Protein AF-0000000082851149 (afdb_homodimer)

Sequence (634 aa):
MSEQKGKKIVVFGSIVQDLISYTERFPRPGESVRGDSFQLGAGGKGANQAVAAARLGVDVSIIAMVGDDIFGESNIKSLRDQGVDVSSIGVSTKTHTATATITVTREAENSIVVTLGANMELVSDVADSHETTIADASIIVCQGEIPEIANRRAFEIAKKHGVTTFLNPAPGDPKMDKSILELTDILCTNENEAEFLTGISPDTPENGEKAILRMLEMGPKHAIITLGPKGCLLASKGHQPKLIPGKHVEAVDTTGAGDCFCGSLAALLLKGVAIDESTRIAANLASLSVTRKGTQSSYWRLDEIRRHHPNLLPSTFMSEQKGKKIVVFGSIVQDLISYTERFPRPGESVRGDSFQLGAGGKGANQAVAAARLGVDVSIIAMVGDDIFGESNIKSLRDQGVDVSSIGVSTKTHTATATITVTREAENSIVVTLGANMELVSDVADSHETTIADASIIVCQGEIPEIANRRAFEIAKKHGVTTFLNPAPGDPKMDKSILELTDILCTNENEAEFLTGISPDTPENGEKAILRMLEMGPKHAIITLGPKGCLLASKGHQPKLIPGKHVEAVDTTGAGDCFCGSLAALLLKGVAIDESTRIAANLASLSVTRKGTQSSYWRLDEIRRHHPNLLPSTF

Solvent-accessible surface area (backbone atoms only — not comparable to full-atom values): 30802 Å² total; per-residue (Å²): 127,81,70,78,63,43,78,28,39,33,24,51,31,17,46,22,42,31,40,36,37,32,21,72,59,82,54,49,86,72,30,74,37,72,29,75,40,67,46,82,42,67,33,29,65,26,42,30,17,42,44,30,17,15,28,62,72,42,50,28,34,37,42,33,26,21,6,75,45,72,63,23,54,51,49,51,52,51,41,42,74,48,53,31,42,55,86,51,48,44,70,32,89,83,45,43,38,12,33,33,44,32,43,31,26,70,87,70,47,37,30,27,40,36,19,50,47,14,14,62,67,39,34,43,67,53,36,60,76,36,43,69,65,47,45,46,19,44,33,39,39,36,48,41,60,34,42,65,66,16,51,41,44,39,35,51,51,18,56,74,52,72,20,44,29,34,37,33,61,45,66,64,52,75,82,59,77,65,72,47,34,61,56,23,38,33,38,44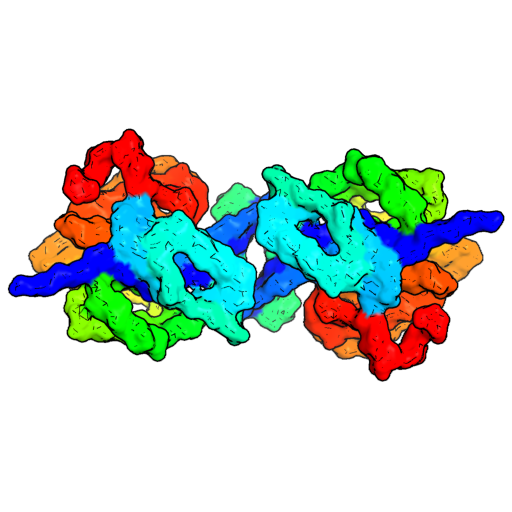,30,43,51,67,32,41,18,50,75,63,74,31,63,50,83,43,75,68,35,34,53,52,29,46,52,50,49,35,73,53,40,18,46,28,27,34,35,41,52,68,70,60,17,31,38,40,34,38,76,96,53,74,69,41,81,40,76,38,59,88,65,72,73,67,22,67,54,51,26,68,30,30,22,52,13,31,28,53,39,34,44,68,73,66,41,52,69,70,60,19,48,51,42,14,46,45,52,16,43,53,18,12,52,27,68,49,40,55,77,18,49,71,37,48,70,55,40,52,71,77,40,60,81,65,56,62,89,88,102,127,81,71,77,63,42,80,29,37,33,24,49,32,18,45,22,42,32,41,37,38,33,21,72,60,82,54,50,86,71,29,76,36,72,30,76,39,69,46,81,42,68,33,28,64,28,42,30,18,41,43,30,17,14,28,62,73,43,51,27,34,38,41,34,25,20,7,74,45,72,63,23,53,51,50,51,51,51,41,41,75,46,51,30,43,56,87,52,48,43,69,31,89,84,43,43,39,12,34,34,45,32,43,32,25,72,87,70,44,38,29,27,39,35,19,49,47,14,12,63,68,40,33,42,66,54,36,61,75,37,43,69,65,48,45,46,19,44,34,39,39,35,48,40,60,34,41,66,65,15,51,40,44,38,35,52,51,19,56,75,52,72,20,44,28,34,38,34,62,45,67,67,52,77,80,59,77,64,72,47,34,62,56,24,38,33,37,44,31,42,51,67,32,41,17,50,74,63,75,32,61,49,82,43,75,68,34,34,52,51,30,45,52,51,50,34,73,53,41,20,46,31,28,32,36,42,50,69,72,62,18,31,39,40,33,38,75,95,51,75,69,41,80,40,75,38,59,90,66,74,72,66,23,68,54,50,27,68,29,30,22,52,12,30,28,52,40,33,43,69,72,65,41,53,69,71,60,20,50,49,42,14,49,46,51,17,43,54,18,13,52,27,67,48,40,57,78,18,50,69,36,46,70,56,40,52,71,77,40,60,82,64,56,61,89,87,102

Foldseek 3Di:
DPPPLALEEEEEFAKEKEKEWEAADDDDVVDDDDTDDIDIATDTLSLLLQLLLVLQPTAYEYAAEAEPDPSVVVNLVVSVVSRYHDVNYYYDPPWHHWYWYWYAHPVRDIDIDTDLIGLAVLALVSLVVCLVVLLSAQEYEYEQSYDLRNLLSNLVSNVVNVHAYHYEHPPADLPRDLLSLQSHAEYEYEQVNLCSNQVFRPPDVVSVQVSQVSSVVSHYQKYKYQHPQQAIWIDGPPDGIDGAGADDDDFDALAQLSSSLRSQLVNCVSLPHDNVLSSNLSRHQSRQLRNDDGHSVSGHGNVRCCVPPVPSDDPSD/DPPPLALEEEEEFAKAKEKEWEAADDDDVVDDDDTDDIDIATDTLSLLLQLLLVLQPTAYEYAAEAEPDPSVVVNLVVSVVSRYHDVNYYYDPPWHHWYWYWYAHPVRDIDIDTDLIGLAVLALVSLVVCLVVLLSHQEYEYEQSYDLRNLLSNLVSNVVNVHAYHYEHPPADLPRDLLSLQSHAEYEYEQVNLCSNQVFRPPDVVSVQVSQVSSVVSHYQKYKYQHPQQAIWIDGPPDGIDGAGADDDDFDALAQLSSSLRSQLVNCVSLPHDNVLSRNLSRHQSRQLRNDDGHSVSGHGNVRCCVPPVPSDDPSD

pLDDT: mean 96.0, std 8.39, range [25.86, 98.94]

InterPro domains:
  IPR002139 Ribokinase/fructokinase [PR00990] (11-32)
  IPR002139 Ribokinase/fructokinase [PR00990] (38-57)
  IPR002139 Ribokinase/fructokinase [PR00990] (110-123)
  IPR002139 Ribokinase/fructokinase [PR00990] (179-194)
  IPR002139 Ribokinase/fructokinase [PR00990] (223-234)
  IPR011611 Carbohydrate kinase PfkB [PF00294] (7-299)
  IPR011877 Ribokinase [MF_01987] (7-307)
  IPR011877 Ribokinase [cd01174] (8-299)
  IPR029056 Ribokinase-like [G3DSA:3.40.1190.20] (1-311)
  IPR029056 Ribokinase-like [SSF53613] (7-307)

Radius of gyration: 29.17 Å; Cα contacts (8 Å, |Δi|>4): 1611; chains: 2; bounding box: 45×96×68 Å

Structure (mmCIF, N/CA/C/O backbone):
data_AF-0000000082851149-model_v1
#
loop_
_entity.id
_entity.type
_entity.pdbx_description
1 polymer Ribokinase
#
loop_
_atom_site.group_PDB
_atom_site.id
_atom_site.type_symbol
_atom_site.label_atom_id
_atom_site.label_alt_id
_atom_site.label_comp_id
_atom_site.label_asym_id
_atom_site.label_entity_id
_atom_site.label_seq_id
_atom_site.pdbx_PDB_ins_code
_atom_site.Cartn_x
_atom_site.Cartn_y
_atom_site.Cartn_z
_atom_site.occupancy
_atom_site.B_iso_or_equiv
_atom_site.auth_seq_id
_atom_site.auth_comp_id
_atom_site.auth_asym_id
_atom_site.auth_atom_id
_atom_site.pdbx_PDB_model_num
ATOM 1 N N . MET A 1 1 ? -19.5 37.156 31.516 1 25.86 1 MET A N 1
ATOM 2 C CA . MET A 1 1 ? -18.703 36 31.828 1 25.86 1 MET A CA 1
ATOM 3 C C . MET A 1 1 ? -18.375 35.188 30.578 1 25.86 1 MET A C 1
ATOM 5 O O . MET A 1 1 ? -19.266 34.594 29.969 1 25.86 1 MET A O 1
ATOM 9 N N . SER A 1 2 ? -17.656 35.625 29.516 1 32.06 2 SER A N 1
ATOM 10 C CA . SER A 1 2 ? -17.5 35.094 28.172 1 32.06 2 SER A CA 1
ATOM 11 C C . SER A 1 2 ? -17.359 33.562 28.172 1 32.06 2 SER A C 1
ATOM 13 O O . SER A 1 2 ? -16.594 33 28.953 1 32.06 2 SER A O 1
ATOM 15 N N . GLU A 1 3 ? -18.422 32.844 27.984 1 37.62 3 GLU A N 1
ATOM 16 C CA . GLU A 1 3 ? -18.594 31.391 28.125 1 37.62 3 GLU A CA 1
ATOM 17 C C . GLU A 1 3 ? -17.328 30.641 27.719 1 37.62 3 GLU A C 1
ATOM 19 O O . GLU A 1 3 ? -16.719 30.953 26.688 1 37.62 3 GLU A O 1
ATOM 24 N N . GLN A 1 4 ? -16.578 30.203 28.656 1 40.56 4 GLN A N 1
ATOM 25 C CA . GLN A 1 4 ? -15.297 29.516 28.531 1 40.56 4 GLN A CA 1
ATOM 26 C C . GLN A 1 4 ? -15.25 28.672 27.25 1 40.56 4 GLN A C 1
ATOM 28 O O . GLN A 1 4 ? -16.016 27.719 27.094 1 40.56 4 GLN A O 1
ATOM 33 N N . LYS A 1 5 ? -15.383 29.359 26.031 1 48.06 5 LYS A N 1
ATOM 34 C CA . LYS A 1 5 ? -15.125 28.641 24.781 1 48.06 5 LYS A CA 1
ATOM 35 C C . LYS A 1 5 ? -14.305 27.375 25.031 1 48.06 5 LYS A C 1
ATOM 37 O O . LYS A 1 5 ? -13.391 27.375 25.859 1 48.06 5 LYS A O 1
ATOM 42 N N . GLY A 1 6 ? -14.922 26.328 24.844 1 55.81 6 GLY A N 1
ATOM 43 C CA . GLY A 1 6 ? -14.422 24.984 25.109 1 55.81 6 GLY A CA 1
ATOM 44 C C . GLY A 1 6 ? -13 24.781 24.625 1 55.81 6 GLY A C 1
ATOM 45 O O . GLY A 1 6 ? -12.531 25.469 23.719 1 55.81 6 GLY A O 1
ATOM 46 N N . LYS A 1 7 ? -12.016 24.547 25.516 1 81.88 7 LYS A N 1
ATOM 47 C CA . LYS A 1 7 ? -10.578 24.297 25.438 1 81.88 7 LYS A CA 1
ATOM 48 C C . LYS A 1 7 ? -10.266 23.094 24.562 1 81.88 7 LYS A C 1
ATOM 50 O O . LYS A 1 7 ? -9.711 22.109 25.031 1 81.88 7 LYS A O 1
ATOM 55 N N . LYS A 1 8 ? -10.93 23.266 23.172 1 96.25 8 LYS A N 1
ATOM 56 C CA . LYS A 1 8 ? -10.703 22.141 22.266 1 96.25 8 LYS A CA 1
ATOM 57 C C . LYS A 1 8 ? -10.125 22.609 20.938 1 96.25 8 LYS A C 1
ATOM 59 O O . LYS A 1 8 ? -10.359 23.734 20.516 1 96.25 8 LYS A O 1
ATOM 64 N N . ILE A 1 9 ? -9.328 21.781 20.281 1 98.75 9 ILE A N 1
ATOM 65 C CA . ILE A 1 9 ? -8.844 21.969 18.922 1 98.75 9 ILE A CA 1
ATOM 66 C C . ILE A 1 9 ? -9.672 21.109 17.953 1 98.75 9 ILE A C 1
ATOM 68 O O . ILE A 1 9 ? -9.992 19.953 18.25 1 98.75 9 ILE A O 1
ATOM 72 N N . VAL A 1 10 ? -10.109 21.703 16.875 1 98.88 10 VAL A N 1
ATOM 73 C CA . VAL A 1 10 ? -10.688 20.938 15.781 1 98.88 10 VAL A CA 1
ATOM 74 C C . VAL A 1 10 ? -9.742 20.953 14.586 1 98.88 10 VAL A C 1
ATOM 76 O O . VAL A 1 10 ? -9.305 22.031 14.141 1 98.88 10 VAL A O 1
ATOM 79 N N . VAL A 1 11 ? -9.367 19.812 14.156 1 98.94 11 VAL A N 1
ATOM 80 C CA . VAL A 1 11 ? -8.625 19.703 12.906 1 98.94 11 VAL A CA 1
ATOM 81 C C . VAL A 1 11 ? -9.586 19.344 11.773 1 98.94 11 VAL A C 1
ATOM 83 O O . VAL A 1 11 ? -10.352 18.391 11.867 1 98.94 11 VAL A O 1
ATOM 86 N N . PHE A 1 12 ? -9.719 20.188 10.797 1 98.88 12 PHE A N 1
ATOM 87 C CA . PHE A 1 12 ? -10.438 19.938 9.555 1 98.88 12 PHE A CA 1
ATOM 88 C C . PHE A 1 12 ? -9.477 19.531 8.445 1 98.88 12 PHE A C 1
ATOM 90 O O . PHE A 1 12 ? -8.797 20.375 7.855 1 98.88 12 PHE A O 1
ATOM 97 N N . GLY A 1 13 ? -9.406 18.141 8.312 1 98.56 13 GLY A N 1
ATOM 98 C CA . GLY A 1 13 ? -8.25 17.859 7.473 1 98.56 13 GLY A CA 1
ATOM 99 C C . GLY A 1 13 ? -8.164 16.406 7.047 1 98.56 13 GLY A C 1
ATOM 100 O O . GLY A 1 13 ? -9.172 15.711 6.98 1 98.56 13 GLY A O 1
ATOM 101 N N . SER A 1 14 ? -6.965 16 6.625 1 98.88 14 SER A N 1
ATOM 102 C CA . SER A 1 14 ? -6.734 14.797 5.836 1 98.88 14 SER A CA 1
ATOM 103 C C . SER A 1 14 ? -6.324 13.625 6.723 1 98.88 14 SER A C 1
ATOM 105 O O . SER A 1 14 ? -5.703 13.828 7.77 1 98.88 14 SER A O 1
ATOM 107 N N . ILE A 1 15 ? -6.723 12.469 6.359 1 98.88 15 ILE A N 1
ATOM 108 C CA . ILE A 1 15 ? -6.227 11.172 6.801 1 98.88 15 ILE A CA 1
ATOM 109 C C . ILE A 1 15 ? -5.629 10.414 5.613 1 98.88 15 ILE A C 1
ATOM 111 O O . ILE A 1 15 ? -6.25 10.328 4.551 1 98.88 15 ILE A O 1
ATOM 115 N N . VAL A 1 16 ? -4.383 9.977 5.719 1 98.88 16 VAL A N 1
ATOM 116 C CA . VAL A 1 16 ? -3.715 9.258 4.641 1 98.88 16 VAL A CA 1
ATOM 117 C C . VAL A 1 16 ? -3.043 8 5.199 1 98.88 16 VAL A C 1
ATOM 119 O O . VAL A 1 16 ? -2.402 8.047 6.25 1 98.88 16 VAL A O 1
ATOM 122 N N . GLN A 1 17 ? -3.217 6.836 4.609 1 98.81 17 GLN A N 1
ATOM 123 C CA . GLN A 1 17 ? -2.465 5.629 4.93 1 98.81 17 GLN A CA 1
ATOM 124 C C . GLN A 1 17 ? -1.151 5.574 4.152 1 98.81 17 GLN A C 1
ATOM 126 O O . GLN A 1 17 ? -1.155 5.52 2.922 1 98.81 17 GLN A O 1
ATOM 131 N N . ASP A 1 18 ? -0.088 5.527 4.883 1 98.44 18 ASP A N 1
ATOM 132 C CA . ASP A 1 18 ? 1.222 5.414 4.25 1 98.44 18 ASP A CA 1
ATOM 133 C C . ASP A 1 18 ? 1.579 3.953 3.984 1 98.44 18 ASP A C 1
ATOM 135 O O . ASP A 1 18 ? 1.493 3.115 4.887 1 98.44 18 ASP A O 1
ATOM 139 N N . LEU A 1 19 ? 1.949 3.656 2.773 1 98.69 19 LEU A N 1
ATOM 140 C CA . LEU A 1 19 ? 2.402 2.348 2.318 1 98.69 19 LEU A CA 1
ATOM 141 C C . LEU A 1 19 ? 3.861 2.398 1.878 1 98.69 19 LEU A C 1
ATOM 143 O O . LEU A 1 19 ? 4.16 2.836 0.764 1 98.69 19 LEU A O 1
ATOM 147 N N . ILE A 1 20 ? 4.77 1.864 2.709 1 98.25 20 ILE A N 1
ATOM 148 C CA . ILE A 1 20 ? 6.184 2.131 2.486 1 98.25 20 ILE A CA 1
ATOM 149 C C . ILE A 1 20 ? 6.902 0.835 2.111 1 98.25 20 ILE A C 1
ATOM 151 O O . ILE A 1 20 ? 6.949 -0.108 2.904 1 98.25 20 ILE A O 1
ATOM 155 N N . SER A 1 21 ? 7.453 0.784 0.956 1 98.62 21 SER A N 1
ATOM 156 C CA . SER A 1 21 ? 8.305 -0.319 0.523 1 98.62 21 SER A CA 1
ATOM 157 C C . SER A 1 21 ? 9.766 0.108 0.449 1 98.62 21 SER A C 1
ATOM 159 O O . SER A 1 21 ? 10.102 1.078 -0.233 1 98.62 21 SER A O 1
ATOM 161 N N . TYR A 1 22 ? 10.594 -0.588 1.135 1 98.12 22 TYR A N 1
ATOM 162 C CA . TYR A 1 22 ? 12.031 -0.363 1.083 1 98.12 22 TYR A CA 1
ATOM 163 C C . TYR A 1 22 ? 12.695 -1.296 0.076 1 98.12 22 TYR A C 1
ATOM 165 O O . TYR A 1 22 ? 12.383 -2.486 0.023 1 98.12 22 TYR A O 1
ATOM 173 N N . THR A 1 23 ? 13.531 -0.763 -0.749 1 98.31 23 THR A N 1
ATOM 174 C CA . THR A 1 23 ? 14.18 -1.531 -1.804 1 98.31 23 THR A CA 1
ATOM 175 C C . THR A 1 23 ? 15.586 -1.001 -2.068 1 98.31 23 THR A C 1
ATOM 177 O O . THR A 1 23 ? 15.938 0.091 -1.619 1 98.31 23 THR A O 1
ATOM 180 N N . GLU A 1 24 ? 16.406 -1.797 -2.705 1 97.62 24 GLU A N 1
ATOM 181 C CA . GLU A 1 24 ? 17.766 -1.387 -3.016 1 97.62 24 GLU A CA 1
ATOM 182 C C . GLU A 1 24 ? 17.781 -0.192 -3.965 1 97.62 24 GLU A C 1
ATOM 184 O O . GLU A 1 24 ? 18.531 0.763 -3.758 1 97.62 24 GLU A O 1
ATOM 189 N N . ARG A 1 25 ? 16.984 -0.229 -4.988 1 97.12 25 ARG A N 1
ATOM 190 C CA . ARG A 1 25 ? 16.875 0.817 -6 1 97.12 25 ARG A CA 1
ATOM 191 C C . ARG A 1 25 ? 15.438 0.924 -6.523 1 97.12 25 ARG A C 1
ATOM 193 O O . ARG A 1 25 ? 14.641 -0.003 -6.367 1 97.12 25 ARG A O 1
ATOM 200 N N . PHE A 1 26 ? 15.125 2.08 -7.145 1 97.19 26 PHE A N 1
ATOM 201 C CA . PHE A 1 26 ? 13.812 2.24 -7.758 1 97.19 26 PHE A CA 1
ATOM 202 C C . PHE A 1 26 ? 13.641 1.28 -8.93 1 97.19 26 PHE A C 1
ATOM 204 O O . PHE A 1 26 ? 14.578 1.066 -9.703 1 97.19 26 PHE A O 1
ATOM 211 N N . PRO A 1 27 ? 12.477 0.628 -9.078 1 97.38 27 PRO A N 1
ATOM 212 C CA . PRO A 1 27 ? 12.219 -0.112 -10.312 1 97.38 27 PRO A CA 1
ATOM 213 C C . PRO A 1 27 ? 12.086 0.799 -11.531 1 97.38 27 PRO A C 1
ATOM 215 O O . PRO A 1 27 ? 11.57 1.912 -11.422 1 97.38 27 PRO A O 1
ATOM 218 N N . ARG A 1 28 ? 12.539 0.237 -12.719 1 95.5 28 ARG A N 1
ATOM 219 C CA . ARG A 1 28 ? 12.289 0.912 -13.984 1 95.5 28 ARG A CA 1
ATOM 220 C C . ARG A 1 28 ? 10.875 0.648 -14.484 1 95.5 28 ARG A C 1
ATOM 222 O O . ARG A 1 28 ? 10.227 -0.309 -14.055 1 95.5 28 ARG A O 1
ATOM 229 N N . PRO A 1 29 ? 10.352 1.621 -15.359 1 94.06 29 PRO A N 1
ATOM 230 C CA . PRO A 1 29 ? 9.062 1.288 -15.984 1 94.06 29 PRO A CA 1
ATOM 231 C C . PRO A 1 29 ? 9.031 -0.132 -16.547 1 94.06 29 PRO A C 1
ATOM 233 O O . PRO A 1 29 ? 9.969 -0.546 -17.234 1 94.06 29 PRO A O 1
ATOM 236 N N . GLY A 1 30 ? 8.031 -0.889 -16.234 1 91.75 30 GLY A N 1
ATOM 237 C CA . GLY A 1 30 ? 7.875 -2.248 -16.734 1 91.75 30 GLY A CA 1
ATOM 238 C C . GLY A 1 30 ? 8.609 -3.277 -15.891 1 91.75 30 GLY A C 1
ATOM 239 O O . GLY A 1 30 ? 8.516 -4.477 -16.156 1 91.75 30 GLY A O 1
ATOM 240 N N . GLU A 1 31 ? 9.297 -2.832 -14.82 1 95.06 31 GLU A N 1
ATOM 241 C CA . GLU A 1 31 ? 10.141 -3.73 -14.039 1 95.06 31 GLU A CA 1
ATOM 242 C C . GLU A 1 31 ? 9.516 -4.043 -12.688 1 95.06 31 GLU A C 1
ATOM 244 O O . GLU A 1 31 ? 8.828 -3.201 -12.109 1 95.06 31 GLU A O 1
ATOM 249 N N . SER A 1 32 ? 9.68 -5.258 -12.258 1 94.75 32 SER A N 1
ATOM 250 C CA . SER A 1 32 ? 9.43 -5.668 -10.875 1 94.75 32 SER A CA 1
ATOM 251 C C . SER A 1 32 ? 10.742 -5.945 -10.141 1 94.75 32 SER A C 1
ATOM 253 O O . SER A 1 32 ? 11.57 -6.723 -10.617 1 94.75 32 SER A O 1
ATOM 255 N N . VAL A 1 33 ? 10.906 -5.281 -9.055 1 96.88 33 VAL A N 1
ATOM 256 C CA . VAL A 1 33 ? 12.117 -5.527 -8.273 1 96.88 33 VAL A CA 1
ATOM 257 C C . VAL A 1 33 ? 11.742 -6.109 -6.914 1 96.88 33 VAL A C 1
ATOM 259 O O . VAL A 1 33 ? 10.617 -5.938 -6.445 1 96.88 33 VAL A O 1
ATOM 262 N N . ARG A 1 34 ? 12.734 -6.805 -6.332 1 96.81 34 ARG A N 1
ATOM 263 C CA . ARG A 1 34 ? 12.562 -7.305 -4.973 1 96.81 34 ARG A CA 1
ATOM 264 C C . ARG A 1 34 ? 12.797 -6.195 -3.951 1 96.81 34 ARG A C 1
ATOM 266 O O . ARG A 1 34 ? 13.758 -5.43 -4.066 1 96.81 34 ARG A O 1
ATOM 273 N N . GLY A 1 35 ? 11.883 -6.09 -3.076 1 98.12 35 GLY A N 1
ATOM 274 C CA . GLY A 1 35 ? 12.062 -5.176 -1.955 1 98.12 35 GLY A CA 1
ATOM 275 C C . GLY A 1 35 ? 12.656 -5.848 -0.731 1 98.12 35 GLY A C 1
ATOM 276 O O . GLY A 1 35 ? 12.734 -7.074 -0.664 1 98.12 35 GLY A O 1
ATOM 277 N N . ASP A 1 36 ? 13.039 -5.043 0.245 1 97.5 36 ASP A N 1
ATOM 278 C CA . ASP A 1 36 ? 13.656 -5.508 1.485 1 97.5 36 ASP A CA 1
ATOM 279 C C . ASP A 1 36 ? 12.609 -5.668 2.59 1 97.5 36 ASP A C 1
ATOM 281 O O . ASP A 1 36 ? 12.617 -6.664 3.316 1 97.5 36 ASP A O 1
ATOM 285 N N . SER A 1 37 ? 11.828 -4.699 2.707 1 97.62 37 SER A N 1
ATOM 286 C CA . SER A 1 37 ? 10.805 -4.719 3.752 1 97.62 37 SER A CA 1
ATOM 287 C C . SER A 1 37 ? 9.648 -3.787 3.408 1 97.62 37 SER A C 1
ATOM 289 O O . SER A 1 37 ? 9.734 -3.012 2.453 1 97.62 37 SER A O 1
ATOM 291 N N . PHE A 1 38 ? 8.594 -3.941 4.152 1 98.44 38 PHE A N 1
ATOM 292 C CA . PHE A 1 38 ? 7.375 -3.162 3.994 1 98.44 38 PHE A CA 1
ATOM 293 C C . PHE A 1 38 ? 6.848 -2.699 5.348 1 98.44 38 PHE A C 1
ATOM 295 O O . PHE A 1 38 ? 6.934 -3.432 6.336 1 98.44 38 PHE A O 1
ATOM 302 N N . GLN A 1 39 ? 6.324 -1.459 5.32 1 97.25 39 GLN A N 1
ATOM 303 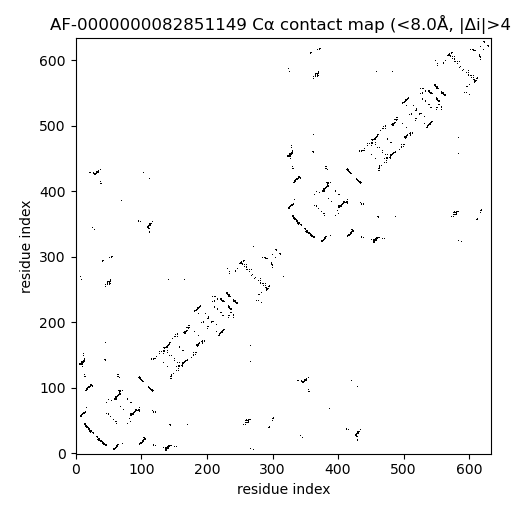C CA . GLN A 1 39 ? 5.762 -0.919 6.555 1 97.25 39 GLN A CA 1
ATOM 304 C C . GLN A 1 39 ? 4.5 -0.104 6.27 1 97.25 39 GLN A C 1
ATOM 306 O O . GLN A 1 39 ? 4.445 0.643 5.293 1 97.25 39 GLN A O 1
ATOM 311 N N . LEU A 1 40 ? 3.504 -0.329 7.125 1 97.5 40 LEU A N 1
ATOM 312 C CA . LEU A 1 40 ? 2.344 0.556 7.168 1 97.5 40 LEU A CA 1
ATOM 313 C C . LEU A 1 40 ? 2.594 1.735 8.102 1 97.5 40 LEU A C 1
ATOM 315 O O . LEU A 1 40 ? 3.223 1.58 9.148 1 97.5 40 LEU A O 1
ATOM 319 N N . GLY A 1 41 ? 2.18 2.908 7.73 1 96.19 41 GLY A N 1
ATOM 320 C CA . GLY A 1 41 ? 2.24 4.082 8.586 1 96.19 41 GLY A CA 1
ATOM 321 C C . GLY A 1 41 ? 0.978 4.922 8.539 1 96.19 41 GLY A C 1
ATOM 322 O O . GLY A 1 41 ? 0.261 4.918 7.539 1 96.19 41 GLY A O 1
ATOM 323 N N . ALA A 1 42 ? 0.688 5.562 9.641 1 96.81 42 ALA A N 1
ATOM 324 C CA . ALA A 1 42 ? -0.403 6.531 9.688 1 96.81 42 ALA A CA 1
ATOM 325 C C . ALA A 1 42 ? 0.072 7.914 9.242 1 96.81 42 ALA A C 1
ATOM 327 O O . ALA A 1 42 ? 1.107 8.398 9.703 1 96.81 42 ALA A O 1
ATOM 328 N N . GLY A 1 43 ? -0.652 8.5 8.281 1 97.56 43 GLY A N 1
ATOM 329 C CA . GLY A 1 43 ? -0.277 9.812 7.766 1 97.56 43 GLY A CA 1
ATOM 330 C C . GLY A 1 43 ? -1.467 10.719 7.516 1 97.56 43 GLY A C 1
ATOM 331 O O . GLY A 1 43 ? -2.525 10.547 8.125 1 97.56 43 GLY A O 1
ATOM 332 N N . GLY A 1 44 ? -1.206 11.68 6.645 1 98.5 44 GLY A N 1
ATOM 333 C CA . GLY A 1 44 ? -2.15 12.773 6.457 1 98.5 44 GLY A CA 1
ATOM 334 C C . GLY A 1 44 ? -1.853 13.977 7.332 1 98.5 44 GLY A C 1
ATOM 335 O O . GLY A 1 44 ? -1.787 13.859 8.555 1 98.5 44 GLY A O 1
ATOM 336 N N . LYS A 1 45 ? -1.735 15.039 6.672 1 98.62 45 LYS A N 1
ATOM 337 C CA . LYS A 1 45 ? -1.319 16.219 7.414 1 98.62 45 LYS A CA 1
ATOM 338 C C . LYS A 1 45 ? -2.303 16.547 8.539 1 98.62 45 LYS A C 1
ATOM 340 O O . LYS A 1 45 ? -1.893 16.844 9.664 1 98.62 45 LYS A O 1
ATOM 345 N N . GLY A 1 46 ? -3.59 16.469 8.266 1 98.88 46 GLY A N 1
ATOM 346 C CA . GLY A 1 46 ? -4.582 16.688 9.305 1 98.88 46 GLY A CA 1
ATOM 347 C C . GLY A 1 46 ? -4.465 15.711 10.461 1 98.88 46 GLY A C 1
ATOM 348 O O . GLY A 1 46 ? -4.41 16.125 11.625 1 98.88 46 GLY A O 1
ATOM 349 N N . ALA A 1 47 ? -4.41 14.477 10.148 1 98.94 47 ALA A N 1
ATOM 350 C CA . ALA A 1 47 ? -4.289 13.438 11.172 1 98.94 47 ALA A CA 1
ATOM 351 C C . ALA A 1 47 ? -3 13.594 11.969 1 98.94 47 ALA A C 1
ATOM 353 O O . ALA A 1 47 ? -2.996 13.445 13.195 1 98.94 47 ALA A O 1
ATOM 354 N N . ASN A 1 48 ? -1.889 13.844 11.281 1 98.81 48 ASN A N 1
ATOM 355 C CA . ASN A 1 48 ? -0.609 14.062 11.945 1 98.81 48 ASN A CA 1
ATOM 356 C C . ASN A 1 48 ? -0.692 15.203 12.961 1 98.81 48 ASN A C 1
ATOM 358 O O . ASN A 1 48 ? -0.226 15.062 14.094 1 98.81 48 ASN A O 1
ATOM 362 N N . GLN A 1 49 ? -1.238 16.266 12.531 1 98.94 49 GLN A N 1
ATOM 363 C CA . GLN A 1 49 ? -1.339 17.438 13.391 1 98.94 49 GLN A CA 1
ATOM 364 C C . GLN A 1 49 ? -2.27 17.172 14.57 1 98.94 49 GLN A C 1
ATOM 366 O O . GLN A 1 49 ? -2 17.625 15.695 1 98.94 49 GLN A O 1
ATOM 371 N N . ALA A 1 50 ? -3.35 16.453 14.32 1 98.94 50 ALA A N 1
ATOM 372 C CA . ALA A 1 50 ? -4.262 16.062 15.391 1 98.94 50 ALA A CA 1
ATOM 373 C C . ALA A 1 50 ? -3.549 15.219 16.453 1 98.94 50 ALA A C 1
ATOM 375 O O . ALA A 1 50 ? -3.676 15.477 17.641 1 98.94 50 ALA A O 1
ATOM 376 N N . VAL A 1 51 ? -2.771 14.266 16 1 98.88 51 VAL A N 1
ATOM 377 C CA . VAL A 1 51 ? -2.074 13.367 16.922 1 98.88 51 VAL A CA 1
ATOM 378 C C . VAL A 1 51 ? -1.021 14.156 17.703 1 98.88 51 VAL A C 1
ATOM 380 O O . VAL A 1 51 ? -0.866 13.961 18.922 1 98.88 51 VAL A O 1
ATOM 383 N N . ALA A 1 52 ? -0.268 15.016 16.984 1 98.88 52 ALA A N 1
ATOM 384 C CA . ALA A 1 52 ? 0.74 15.836 17.656 1 98.88 52 ALA A CA 1
ATOM 385 C C . ALA A 1 52 ? 0.122 16.641 18.797 1 98.88 52 ALA A C 1
ATOM 387 O O . ALA A 1 52 ? 0.677 16.703 19.891 1 98.88 52 ALA A O 1
ATOM 388 N N . ALA A 1 53 ? -1.018 17.234 18.562 1 98.69 53 ALA A N 1
ATOM 389 C CA . ALA A 1 53 ? -1.713 18.016 19.578 1 98.69 53 ALA A CA 1
ATOM 390 C C . ALA A 1 53 ? -2.219 17.125 20.719 1 98.69 53 ALA A C 1
ATOM 392 O O . ALA A 1 53 ? -2.014 17.422 21.891 1 98.69 53 ALA A O 1
ATOM 393 N N . ALA A 1 54 ? -2.871 16 20.344 1 98.62 54 ALA A N 1
ATOM 394 C CA . ALA A 1 54 ? -3.461 15.094 21.328 1 98.62 54 ALA A CA 1
ATOM 395 C C . ALA A 1 54 ? -2.4 14.555 22.281 1 98.62 54 ALA A C 1
ATOM 397 O O . ALA A 1 54 ? -2.654 14.391 23.469 1 98.62 54 ALA A O 1
ATOM 398 N N . ARG A 1 55 ? -1.284 14.312 21.781 1 98.19 55 ARG A N 1
ATOM 399 C CA . ARG A 1 55 ? -0.22 13.727 22.594 1 98.19 55 ARG A CA 1
ATOM 400 C C . ARG A 1 55 ? 0.265 14.711 23.656 1 98.19 55 ARG A C 1
ATOM 402 O O . ARG A 1 55 ? 0.941 14.32 24.609 1 98.19 55 ARG A O 1
ATOM 409 N N . LEU A 1 56 ? -0.049 15.945 23.453 1 97.5 56 LEU A N 1
ATOM 410 C CA . LEU A 1 56 ? 0.304 16.953 24.438 1 97.5 56 LEU A CA 1
ATOM 411 C C . LEU A 1 56 ? -0.819 17.141 25.453 1 97.5 56 LEU A C 1
ATOM 413 O O . LEU A 1 56 ? -0.808 18.094 26.234 1 97.5 56 LEU A O 1
ATOM 417 N N . GLY A 1 57 ? -1.851 16.312 25.422 1 95.31 57 GLY A N 1
ATOM 418 C CA . GLY A 1 57 ? -2.832 16.219 26.484 1 95.31 57 GLY A CA 1
ATOM 419 C C . GLY A 1 57 ? -4.004 17.172 26.312 1 95.31 57 GLY A C 1
ATOM 420 O O . GLY A 1 57 ? -4.746 17.438 27.25 1 95.31 57 GLY A O 1
ATOM 421 N N . VAL A 1 58 ? -4.195 17.688 25.141 1 96.88 58 VAL A N 1
ATOM 422 C CA . VAL A 1 58 ? -5.316 18.609 24.922 1 96.88 58 VAL A CA 1
ATOM 423 C C . VAL A 1 58 ? -6.449 17.859 24.219 1 96.88 58 VAL A C 1
ATOM 425 O O . VAL A 1 58 ? -6.242 16.781 23.672 1 96.88 58 VAL A O 1
ATOM 428 N N . ASP A 1 59 ? -7.648 18.453 24.297 1 97.75 59 ASP A N 1
ATOM 429 C CA . ASP A 1 59 ? -8.805 17.891 23.609 1 97.75 59 ASP A CA 1
ATOM 430 C C . ASP A 1 59 ? -8.773 18.219 22.125 1 97.75 59 ASP A C 1
ATOM 432 O O . ASP A 1 59 ? -8.742 19.391 21.75 1 97.75 59 ASP A O 1
ATOM 436 N N . VAL A 1 60 ? -8.742 17.203 21.328 1 98.62 60 VAL A N 1
ATOM 437 C CA . VAL A 1 60 ? -8.68 17.375 19.875 1 98.62 60 VAL A CA 1
ATOM 438 C C . VAL A 1 60 ? -9.75 16.531 19.203 1 98.62 60 VAL A C 1
ATOM 440 O O . VAL A 1 60 ? -9.969 15.375 19.594 1 98.62 60 VAL A O 1
ATOM 443 N N . SER A 1 61 ? -10.469 17.094 18.328 1 98.69 61 SER A N 1
ATOM 444 C CA . SER A 1 61 ? -11.344 16.375 17.422 1 98.69 61 SER A CA 1
ATOM 445 C C . SER A 1 61 ? -10.914 16.562 15.969 1 98.69 61 SER A C 1
ATOM 447 O O . SER A 1 61 ? -10.273 17.562 15.633 1 98.69 61 SER A O 1
ATOM 449 N N . ILE A 1 62 ? -11.25 15.609 15.164 1 98.88 62 ILE A N 1
ATOM 450 C CA . ILE A 1 62 ? -10.93 15.742 13.742 1 98.88 62 ILE A CA 1
ATOM 451 C C . ILE A 1 62 ? -12.195 15.547 12.906 1 98.88 62 ILE A C 1
ATOM 453 O O . ILE A 1 62 ? -13.008 14.664 13.188 1 98.88 62 ILE A O 1
ATOM 457 N N . ILE A 1 63 ? -12.453 16.484 12.039 1 98.94 63 ILE A N 1
ATOM 458 C CA . ILE A 1 63 ? -13.438 16.328 10.969 1 98.94 63 ILE A CA 1
ATOM 459 C C . ILE A 1 63 ? -12.742 15.891 9.688 1 98.94 63 ILE A C 1
ATOM 461 O O . ILE A 1 63 ? -11.93 16.625 9.125 1 98.94 63 ILE A O 1
ATOM 465 N N . ALA A 1 64 ? -13.031 14.727 9.258 1 98.94 64 ALA A N 1
ATOM 466 C CA . ALA A 1 64 ? -12.32 14.109 8.141 1 98.94 64 ALA A CA 1
ATOM 467 C C . ALA A 1 64 ? -13.195 13.07 7.441 1 98.94 64 ALA A C 1
ATOM 469 O O . ALA A 1 64 ? -14.359 12.883 7.801 1 98.94 64 ALA A O 1
ATOM 470 N N . MET A 1 65 ? -12.68 12.555 6.316 1 98.88 65 MET A N 1
ATOM 471 C CA . MET A 1 65 ? -13.336 11.492 5.555 1 98.88 65 MET A CA 1
ATOM 472 C C . MET A 1 65 ? -12.383 10.336 5.293 1 98.88 65 MET A C 1
ATOM 474 O O . MET A 1 65 ? -11.195 10.555 5.016 1 98.88 65 MET A O 1
ATOM 478 N N . VAL A 1 66 ? -12.844 9.125 5.43 1 98.94 66 VAL A N 1
ATOM 479 C CA . VAL A 1 66 ? -12.133 7.918 5.02 1 98.94 66 VAL A CA 1
ATOM 480 C C . VAL A 1 66 ? -13.023 7.074 4.113 1 98.94 66 VAL A C 1
ATOM 482 O O . VAL A 1 66 ? -14.211 7.355 3.963 1 98.94 66 VAL A O 1
ATOM 485 N N . GLY A 1 67 ? -12.414 6.176 3.393 1 98.81 67 GLY A N 1
ATOM 486 C CA . GLY A 1 67 ? -13.203 5.211 2.646 1 98.81 67 GLY A CA 1
ATOM 487 C C . GLY A 1 67 ? -13.766 4.105 3.516 1 98.81 67 GLY A C 1
ATOM 488 O O . GLY A 1 67 ? -13.359 3.941 4.668 1 98.81 67 GLY A O 1
ATOM 489 N N . ASP A 1 68 ? -14.805 3.404 2.986 1 98.38 68 ASP A N 1
ATOM 490 C CA . ASP A 1 68 ? -15.289 2.176 3.605 1 98.38 68 ASP A CA 1
ATOM 491 C C . ASP A 1 68 ? -14.375 1 3.283 1 98.38 68 ASP A C 1
ATOM 493 O O . ASP A 1 68 ? -14.742 0.107 2.518 1 98.38 68 ASP A O 1
ATOM 497 N N . ASP A 1 69 ? -13.25 0.958 3.896 1 97.5 69 ASP A N 1
ATOM 498 C CA . ASP A 1 69 ? -12.211 -0.034 3.633 1 97.5 69 ASP A CA 1
ATOM 499 C C . ASP A 1 69 ? -11.344 -0.263 4.867 1 97.5 69 ASP A C 1
ATOM 501 O O . ASP A 1 69 ? -11.562 0.354 5.914 1 97.5 69 ASP A O 1
ATOM 505 N N . ILE A 1 70 ? -10.406 -1.156 4.742 1 97.12 70 ILE A N 1
ATOM 506 C CA . ILE A 1 70 ? -9.633 -1.593 5.895 1 97.12 70 ILE A CA 1
ATOM 507 C C . ILE A 1 70 ? -8.758 -0.444 6.391 1 97.12 70 ILE A C 1
ATOM 509 O O . ILE A 1 70 ? -8.445 -0.362 7.582 1 97.12 70 ILE A O 1
ATOM 513 N N . PHE A 1 71 ? -8.32 0.437 5.484 1 98.56 71 PHE A N 1
ATOM 514 C CA . PHE A 1 71 ? -7.484 1.559 5.895 1 98.56 71 PHE A CA 1
ATOM 515 C C . PHE A 1 71 ? -8.297 2.588 6.668 1 98.56 71 PHE A C 1
ATOM 517 O O . PHE A 1 71 ? -7.801 3.195 7.617 1 98.56 71 PHE A O 1
ATOM 524 N N . GLY A 1 72 ? -9.539 2.832 6.164 1 98.69 72 GLY A N 1
ATOM 525 C CA . GLY A 1 72 ? -10.406 3.707 6.934 1 98.69 72 GLY A CA 1
ATOM 526 C C . GLY A 1 72 ? -10.594 3.252 8.367 1 98.69 72 GLY A C 1
ATOM 527 O O . GLY A 1 72 ? -10.398 4.031 9.305 1 98.69 72 GLY A O 1
ATOM 528 N N . GLU A 1 73 ? -10.883 1.991 8.516 1 98 73 GLU A N 1
ATOM 529 C CA . GLU A 1 73 ? -11.102 1.415 9.844 1 98 73 GLU A CA 1
ATOM 530 C C . GLU A 1 73 ? -9.844 1.513 10.695 1 98 73 GLU A C 1
ATOM 532 O O . GLU A 1 73 ? -9.914 1.887 11.875 1 98 73 GLU A O 1
ATOM 537 N N . SER A 1 74 ? -8.75 1.176 10.148 1 97.62 74 SER A N 1
ATOM 538 C CA . SER A 1 74 ? -7.5 1.143 10.898 1 97.62 74 SER A CA 1
ATOM 539 C C . SER A 1 74 ? -7.078 2.543 11.328 1 97.62 74 SER A C 1
ATOM 541 O O . SER A 1 74 ? -6.566 2.729 12.438 1 97.62 74 SER A O 1
ATOM 543 N N . ASN A 1 75 ? -7.246 3.529 10.477 1 98.69 75 ASN A N 1
ATOM 544 C CA . ASN A 1 75 ? -6.855 4.891 10.82 1 98.69 75 ASN A CA 1
ATOM 545 C C . ASN A 1 75 ? -7.773 5.484 11.883 1 98.69 75 ASN A C 1
ATOM 547 O O . ASN A 1 75 ? -7.312 6.191 12.789 1 98.69 75 ASN A O 1
ATOM 551 N N . ILE A 1 76 ? -9.055 5.238 11.773 1 98.88 76 ILE A N 1
ATOM 552 C CA . ILE A 1 76 ? -9.984 5.699 12.797 1 98.88 76 ILE A CA 1
ATOM 553 C C . ILE A 1 76 ? -9.586 5.129 14.156 1 98.88 76 ILE A C 1
ATOM 555 O O . ILE A 1 76 ? -9.5 5.859 15.141 1 98.88 76 ILE A O 1
ATOM 559 N N . LYS A 1 77 ? -9.328 3.826 14.188 1 98.5 77 LYS A N 1
ATOM 560 C CA . LYS A 1 77 ? -8.922 3.178 15.43 1 98.5 77 LYS A CA 1
ATOM 561 C C . LYS A 1 77 ? -7.629 3.785 15.969 1 98.5 77 LYS A C 1
ATOM 563 O O . LYS A 1 77 ? -7.512 4.043 17.172 1 98.5 77 LYS A O 1
ATOM 568 N N . SER A 1 78 ? -6.68 3.975 15.133 1 98.19 78 SER A N 1
ATOM 569 C CA . SER A 1 78 ? -5.383 4.52 15.531 1 98.19 78 SER A CA 1
ATOM 570 C C . SER A 1 78 ? -5.531 5.914 16.125 1 98.19 78 SER A C 1
ATOM 572 O O . SER A 1 78 ? -4.934 6.219 17.156 1 98.19 78 SER A O 1
ATOM 574 N N . LEU A 1 79 ? -6.293 6.746 15.438 1 98.81 79 LEU A N 1
ATOM 575 C CA . LEU A 1 79 ? -6.52 8.102 15.922 1 98.81 79 LEU A CA 1
ATOM 576 C C . LEU A 1 79 ? -7.203 8.086 17.281 1 98.81 79 LEU A C 1
ATOM 578 O O . LEU A 1 79 ? -6.805 8.82 18.203 1 98.81 79 LEU A O 1
ATOM 582 N N . ARG A 1 80 ? -8.195 7.23 17.391 1 98.69 80 ARG A N 1
ATOM 583 C CA . ARG A 1 80 ? -8.891 7.086 18.672 1 98.69 80 ARG A CA 1
ATOM 584 C C . ARG A 1 80 ? -7.922 6.668 19.766 1 98.69 80 ARG A C 1
ATOM 586 O O . ARG A 1 80 ? -7.941 7.238 20.859 1 98.69 80 ARG A O 1
ATOM 593 N N . ASP A 1 81 ? -7.102 5.742 19.469 1 98.19 81 ASP A N 1
ATOM 594 C CA . ASP A 1 81 ? -6.141 5.227 20.453 1 98.19 81 ASP A CA 1
ATOM 595 C C . ASP A 1 81 ? -5.133 6.305 20.844 1 98.19 81 ASP A C 1
ATOM 597 O O . ASP A 1 81 ? -4.539 6.234 21.922 1 98.19 81 ASP A O 1
ATOM 601 N N . GLN A 1 82 ? -4.941 7.312 19.984 1 97.88 82 GLN A N 1
ATOM 602 C CA . GLN A 1 82 ? -4.012 8.398 20.266 1 97.88 82 GLN A CA 1
ATOM 603 C C . GLN A 1 82 ? -4.699 9.539 21.016 1 97.88 82 GLN A C 1
ATOM 605 O O . GLN A 1 82 ? -4.09 10.578 21.266 1 97.88 82 GLN A O 1
ATOM 610 N N . GLY A 1 83 ? -5.984 9.398 21.266 1 97.75 83 GLY A N 1
ATOM 611 C CA . GLY A 1 83 ? -6.699 10.375 22.062 1 97.75 83 GLY A CA 1
ATOM 612 C C . GLY A 1 83 ? -7.438 11.406 21.234 1 97.75 83 GLY A C 1
ATOM 613 O O . GLY A 1 83 ? -7.852 12.453 21.75 1 97.75 83 GLY A O 1
ATOM 614 N N . VAL A 1 84 ? -7.602 11.164 19.984 1 98.75 84 VAL A N 1
ATOM 615 C CA . VAL A 1 84 ? -8.328 12.078 19.109 1 98.75 84 VAL A CA 1
ATOM 616 C C . VAL A 1 84 ? -9.805 11.695 19.062 1 98.75 84 VAL A C 1
ATOM 618 O O . VAL A 1 84 ? -10.141 10.508 18.984 1 98.75 84 VAL A O 1
ATOM 621 N N . ASP A 1 85 ? -10.664 12.648 19.297 1 98.75 85 ASP A N 1
ATOM 622 C CA . ASP A 1 85 ? -12.094 12.414 19.078 1 98.75 85 ASP A CA 1
ATOM 623 C C . ASP A 1 85 ? -12.398 12.188 17.594 1 98.75 85 ASP A C 1
ATOM 625 O O . ASP A 1 85 ? -12.281 13.109 16.781 1 98.75 85 ASP A O 1
ATOM 629 N N . VAL A 1 86 ? -12.852 10.992 17.281 1 98.81 86 VAL A N 1
ATOM 630 C CA . VAL A 1 86 ? -13 10.594 15.875 1 98.81 86 VAL A CA 1
ATOM 631 C C . VAL A 1 86 ? -14.477 10.57 15.5 1 98.81 86 VAL A C 1
ATOM 633 O O . VAL A 1 86 ? -14.852 10.023 14.461 1 98.81 86 VAL A O 1
ATOM 636 N N . SER A 1 87 ? -15.359 11.156 16.281 1 98.56 87 SER A N 1
ATOM 637 C CA . SER A 1 87 ? -16.797 11.055 16.109 1 98.56 87 SER A CA 1
ATOM 638 C C . SER A 1 87 ? -17.25 11.789 14.844 1 98.56 87 SER A C 1
ATOM 640 O O . SER A 1 87 ? -18.359 11.547 14.344 1 98.56 87 SER A O 1
ATOM 642 N N . SER A 1 88 ? -16.438 12.68 14.297 1 98.69 88 SER A N 1
ATOM 643 C CA . SER A 1 88 ? -16.812 13.484 13.141 1 98.69 88 SER A CA 1
ATOM 644 C C . SER A 1 88 ? -16.141 12.984 11.867 1 98.69 88 SER A C 1
ATOM 646 O O . SER A 1 88 ? -16.062 13.711 10.875 1 98.69 88 SER A O 1
ATOM 648 N N . ILE A 1 89 ? -15.57 11.789 11.938 1 98.88 89 ILE A N 1
ATOM 649 C CA . ILE A 1 89 ? -15.016 11.203 10.727 1 98.88 89 ILE A CA 1
ATOM 650 C C . ILE A 1 89 ? -16.125 10.523 9.93 1 98.88 89 ILE A C 1
ATOM 652 O O . ILE A 1 89 ? -16.828 9.656 10.453 1 98.88 89 ILE A O 1
ATOM 656 N N . GLY A 1 90 ? -16.359 11.016 8.727 1 98.75 90 GLY A N 1
ATOM 657 C CA . GLY A 1 90 ? -17.281 10.359 7.828 1 98.75 90 GLY A CA 1
ATOM 658 C C . GLY A 1 90 ? -16.656 9.219 7.051 1 98.75 90 GLY A C 1
ATOM 659 O O . GLY A 1 90 ? -15.438 9.18 6.867 1 98.75 90 GLY A O 1
ATOM 660 N N . VAL A 1 91 ? -17.469 8.281 6.602 1 98.75 91 VAL A N 1
ATOM 661 C CA . VAL A 1 91 ? -17.016 7.133 5.824 1 98.75 91 VAL A CA 1
ATOM 662 C C . VAL A 1 91 ? -17.641 7.172 4.434 1 98.75 91 VAL A C 1
ATOM 664 O O . VAL A 1 91 ? -18.875 7.117 4.297 1 98.75 91 VAL A O 1
ATOM 667 N N . SER A 1 92 ? -16.828 7.293 3.42 1 98.62 92 SER A N 1
ATOM 668 C CA . SER A 1 92 ? -17.281 7.336 2.033 1 98.62 92 SER A CA 1
ATOM 669 C C . SER A 1 92 ? -17.609 5.938 1.517 1 98.62 92 SER A C 1
ATOM 671 O O . SER A 1 92 ? -16.875 4.984 1.774 1 98.62 92 SER A O 1
ATOM 673 N N . THR A 1 93 ? -18.688 5.77 0.792 1 97.19 93 THR A N 1
ATOM 674 C CA . THR A 1 93 ? -19 4.535 0.081 1 97.19 93 THR A CA 1
ATOM 675 C C . THR A 1 93 ? -18.641 4.652 -1.396 1 97.19 93 THR A C 1
ATOM 677 O O . THR A 1 93 ? -18.859 3.725 -2.174 1 97.19 93 THR A O 1
ATOM 680 N N . LYS A 1 94 ? -18.062 5.777 -1.796 1 97.12 94 LYS A N 1
ATOM 681 C CA . LYS A 1 94 ? -17.828 6.082 -3.205 1 97.12 94 LYS A CA 1
ATOM 682 C C . LYS A 1 94 ? -16.359 5.898 -3.57 1 97.12 94 LYS A C 1
ATOM 684 O O . LYS A 1 94 ? -16.031 5.66 -4.734 1 97.12 94 LYS A O 1
ATOM 689 N N . THR A 1 95 ? -15.508 6.133 -2.674 1 97.94 95 THR A N 1
ATOM 690 C CA . THR A 1 95 ? -14.078 6.113 -2.984 1 97.94 95 THR A CA 1
ATOM 691 C C . THR A 1 95 ? -13.281 5.547 -1.814 1 97.94 95 THR A C 1
ATOM 693 O O . THR A 1 95 ? -13.844 5.219 -0.769 1 97.94 95 THR A O 1
ATOM 696 N N . HIS A 1 96 ? -11.961 5.344 -2.014 1 98.5 96 HIS A N 1
ATOM 697 C CA . HIS A 1 96 ? -11.062 4.691 -1.065 1 98.5 96 HIS A CA 1
ATOM 698 C C . HIS A 1 96 ? -10.492 5.695 -0.072 1 98.5 96 HIS A C 1
ATOM 700 O O . HIS A 1 96 ? -10.5 6.898 -0.325 1 98.5 96 HIS A O 1
ATOM 706 N N . THR A 1 97 ? -10.055 5.195 1.125 1 98.88 97 THR A N 1
ATOM 707 C CA . THR A 1 97 ? -9.219 5.996 2.012 1 98.88 97 THR A CA 1
ATOM 708 C C . THR A 1 97 ? -7.973 6.488 1.283 1 98.88 97 THR A C 1
ATOM 710 O O . THR A 1 97 ? -7.383 5.754 0.488 1 98.88 97 THR A O 1
ATOM 713 N N . ALA A 1 98 ? -7.586 7.723 1.533 1 98.88 98 ALA A N 1
ATOM 714 C CA . ALA A 1 98 ? -6.387 8.266 0.898 1 98.88 98 ALA A CA 1
ATOM 715 C C . ALA A 1 98 ? -5.16 7.422 1.229 1 98.88 98 ALA A C 1
ATOM 717 O O . ALA A 1 98 ? -5.027 6.918 2.346 1 98.88 98 ALA A O 1
ATOM 718 N N . THR A 1 99 ? -4.258 7.297 0.262 1 98.88 99 THR A N 1
ATOM 719 C CA . THR A 1 99 ? -3.033 6.52 0.435 1 98.88 99 THR A CA 1
ATOM 720 C C . THR A 1 99 ? -1.828 7.281 -0.112 1 98.88 99 THR A C 1
ATOM 722 O O . THR A 1 99 ? -1.959 8.078 -1.046 1 98.88 99 THR A O 1
ATOM 725 N N . ALA A 1 100 ? -0.759 7.129 0.537 1 98.62 100 ALA A N 1
ATOM 726 C CA . ALA A 1 100 ? 0.547 7.477 -0.016 1 98.62 100 ALA A CA 1
ATOM 727 C C . ALA A 1 100 ? 1.394 6.227 -0.254 1 98.62 100 ALA A C 1
ATOM 729 O O . ALA A 1 100 ? 1.829 5.574 0.697 1 98.62 100 ALA A O 1
ATOM 730 N N . THR A 1 101 ? 1.594 5.871 -1.506 1 98.69 101 THR A N 1
ATOM 731 C CA . THR A 1 101 ? 2.504 4.793 -1.878 1 98.69 101 THR A CA 1
ATOM 732 C C . THR A 1 101 ? 3.939 5.301 -1.961 1 98.69 101 THR A C 1
ATOM 734 O O . THR A 1 101 ? 4.258 6.141 -2.807 1 98.69 101 THR A O 1
ATOM 737 N N . ILE A 1 102 ? 4.75 4.754 -1.088 1 98.12 102 ILE A N 1
ATOM 738 C CA . ILE A 1 102 ? 6.094 5.293 -0.917 1 98.12 102 ILE A CA 1
ATOM 739 C C . ILE A 1 102 ? 7.129 4.207 -1.189 1 98.12 102 ILE A C 1
ATOM 741 O O . ILE A 1 102 ? 7.094 3.141 -0.569 1 98.12 102 ILE A O 1
ATOM 745 N N . THR A 1 103 ? 8.008 4.418 -2.15 1 98.44 103 THR A N 1
ATOM 746 C CA . THR A 1 103 ? 9.195 3.596 -2.365 1 98.44 103 THR A CA 1
ATOM 747 C C . THR A 1 103 ? 10.445 4.293 -1.831 1 98.44 103 THR A C 1
ATOM 749 O O . THR A 1 103 ? 10.688 5.461 -2.143 1 98.44 103 THR A O 1
ATOM 752 N N . VAL A 1 104 ? 11.156 3.648 -0.974 1 97.31 104 VAL A N 1
ATOM 753 C CA . VAL A 1 104 ? 12.367 4.211 -0.385 1 97.31 104 VAL A CA 1
ATOM 754 C C . VAL A 1 104 ? 13.578 3.355 -0.764 1 97.31 104 VAL A C 1
ATOM 756 O O . VAL A 1 104 ? 13.586 2.145 -0.526 1 97.31 104 VAL A O 1
ATOM 759 N N . THR A 1 105 ? 14.586 3.957 -1.329 1 97.44 105 THR A N 1
ATOM 760 C CA . THR A 1 105 ? 15.781 3.223 -1.73 1 97.44 105 THR A CA 1
ATOM 761 C C . THR A 1 105 ? 16.766 3.109 -0.567 1 97.44 105 THR A C 1
ATOM 763 O O . THR A 1 105 ? 16.578 3.742 0.474 1 97.44 105 THR A O 1
ATOM 766 N N . ARG A 1 106 ? 17.781 2.291 -0.696 1 93.81 106 ARG A N 1
ATOM 767 C CA . ARG A 1 106 ? 18.828 2.117 0.311 1 93.81 106 ARG A CA 1
ATOM 768 C C . ARG A 1 106 ? 19.531 3.439 0.613 1 93.81 106 ARG A C 1
ATOM 770 O O . ARG A 1 106 ? 20.016 3.65 1.726 1 93.81 106 ARG A O 1
ATOM 777 N N . GLU A 1 107 ? 19.609 4.367 -0.338 1 92.56 107 GLU A N 1
ATOM 778 C CA . GLU A 1 107 ? 20.234 5.676 -0.168 1 92.56 107 GLU A CA 1
ATOM 779 C C . GLU A 1 107 ? 19.266 6.672 0.466 1 92.56 107 GLU A C 1
ATOM 781 O O . GLU A 1 107 ? 19.531 7.875 0.482 1 92.56 107 GLU A O 1
ATOM 786 N N . ALA A 1 108 ? 18.109 6.16 0.837 1 89.62 108 ALA A N 1
ATOM 787 C CA . ALA A 1 108 ? 17.109 6.934 1.57 1 89.62 108 ALA A CA 1
ATOM 788 C C . ALA A 1 108 ? 16.438 7.961 0.664 1 89.62 108 ALA A C 1
ATOM 790 O O . ALA A 1 108 ? 15.977 9.008 1.132 1 89.62 108 ALA A O 1
ATOM 791 N N . GLU A 1 109 ? 16.5 7.707 -0.583 1 93.56 109 GLU A N 1
ATOM 792 C CA . GLU A 1 109 ? 15.688 8.508 -1.503 1 93.56 109 GLU A CA 1
ATOM 793 C C . GLU A 1 109 ? 14.281 7.926 -1.646 1 93.56 109 GLU A C 1
ATOM 795 O O . GLU A 1 109 ? 14.102 6.707 -1.621 1 93.56 109 GLU A O 1
ATOM 800 N N . ASN A 1 110 ? 13.281 8.875 -1.809 1 95.31 110 ASN A N 1
ATOM 801 C CA . ASN A 1 110 ? 11.922 8.359 -1.89 1 95.31 110 ASN A CA 1
ATOM 802 C C . ASN A 1 110 ? 11.211 8.844 -3.148 1 95.31 110 ASN A C 1
ATOM 804 O O . ASN A 1 110 ? 11.68 9.773 -3.809 1 95.31 110 ASN A O 1
ATOM 808 N N . SER A 1 111 ? 10.266 8.125 -3.621 1 97.31 111 SER A N 1
ATOM 809 C CA . SER A 1 111 ? 9.266 8.477 -4.625 1 97.31 111 SER A CA 1
ATOM 810 C C . SER A 1 111 ? 7.859 8.133 -4.152 1 97.31 111 SER A C 1
ATOM 812 O O . SER A 1 111 ? 7.637 7.066 -3.582 1 97.31 111 SER A O 1
ATOM 814 N N . ILE A 1 112 ? 6.91 9.094 -4.395 1 97.56 112 ILE A N 1
ATOM 815 C CA . ILE A 1 112 ? 5.629 8.953 -3.711 1 97.56 112 ILE A CA 1
ATOM 816 C C . ILE A 1 112 ? 4.488 9.195 -4.695 1 97.56 112 ILE A C 1
ATOM 818 O O . ILE A 1 112 ? 4.555 10.109 -5.523 1 97.56 112 ILE A O 1
ATOM 822 N N . VAL A 1 113 ? 3.498 8.367 -4.691 1 98.5 113 VAL A N 1
ATOM 823 C CA . VAL A 1 113 ? 2.203 8.609 -5.316 1 98.5 113 VAL A CA 1
ATOM 824 C C . VAL A 1 113 ? 1.136 8.789 -4.238 1 98.5 113 VAL A C 1
ATOM 826 O O . VAL A 1 113 ? 0.892 7.883 -3.439 1 98.5 113 VAL A O 1
ATOM 829 N N . VAL A 1 114 ? 0.547 9.938 -4.219 1 98.56 114 VAL A N 1
ATOM 830 C CA . VAL A 1 114 ? -0.5 10.219 -3.244 1 98.56 114 VAL A CA 1
ATOM 831 C C . VAL A 1 114 ? -1.864 10.195 -3.928 1 98.56 114 VAL A C 1
ATOM 833 O O . VAL A 1 114 ? -2.127 11 -4.828 1 98.56 114 VAL A O 1
ATOM 836 N N . THR A 1 115 ? -2.725 9.305 -3.521 1 98.69 115 THR A N 1
ATOM 837 C CA . THR A 1 115 ? -4.113 9.258 -3.963 1 98.69 115 THR A CA 1
ATOM 838 C C . THR A 1 115 ? -5.051 9.742 -2.857 1 98.69 115 THR A C 1
ATOM 840 O O . THR A 1 115 ? -5.277 9.031 -1.876 1 98.69 115 THR A O 1
ATOM 843 N N . LEU A 1 116 ? -5.664 10.859 -3.064 1 98.56 116 LEU A N 1
ATOM 844 C CA . LEU A 1 116 ? -6.297 11.57 -1.963 1 98.56 116 LEU A CA 1
ATOM 845 C C . LEU A 1 116 ? -7.648 10.953 -1.618 1 98.56 116 LEU A C 1
ATOM 847 O O . LEU A 1 116 ? -8.148 11.125 -0.504 1 98.56 116 LEU A O 1
ATOM 851 N N . GLY A 1 117 ? -8.336 10.242 -2.576 1 98.44 117 GLY A N 1
ATOM 852 C CA . GLY A 1 117 ? -9.523 9.453 -2.293 1 98.44 117 GLY A CA 1
ATOM 853 C C . GLY A 1 117 ? -10.578 10.227 -1.525 1 98.44 117 GLY A C 1
ATOM 854 O O . GLY A 1 117 ? -10.977 11.32 -1.933 1 98.44 117 GLY A O 1
ATOM 855 N N . ALA A 1 118 ? -10.961 9.711 -0.39 1 98.81 118 ALA A N 1
ATOM 856 C CA . ALA A 1 118 ? -12.062 10.211 0.432 1 98.81 118 ALA A CA 1
ATOM 857 C C . ALA A 1 118 ? -11.773 11.625 0.938 1 98.81 118 ALA A C 1
ATOM 859 O O . ALA A 1 118 ? -12.695 12.375 1.267 1 98.81 118 ALA A O 1
ATOM 860 N N . ASN A 1 119 ? -10.492 12.016 1.076 1 98.81 119 ASN A N 1
ATOM 861 C CA . ASN A 1 119 ? -10.164 13.383 1.484 1 98.81 119 ASN A CA 1
ATOM 862 C C . ASN A 1 119 ? -10.836 14.414 0.577 1 98.81 119 ASN A C 1
ATOM 864 O O . ASN A 1 119 ? -11.164 15.516 1.02 1 98.81 119 ASN A O 1
ATOM 868 N N . MET A 1 120 ? -11.055 14 -0.664 1 98.44 120 MET A N 1
ATOM 869 C CA . MET A 1 120 ? -11.617 14.938 -1.635 1 98.44 120 MET A CA 1
ATOM 870 C C . MET A 1 120 ? -13.117 15.086 -1.443 1 98.44 120 MET A C 1
ATOM 872 O O . MET A 1 120 ? -13.742 15.969 -2.037 1 98.44 120 MET A O 1
ATOM 876 N N . GLU A 1 121 ? -13.672 14.25 -0.589 1 98.44 121 GLU A N 1
ATOM 877 C CA . GLU A 1 121 ? -15.094 14.359 -0.269 1 98.44 121 GLU A CA 1
ATOM 878 C C . GLU A 1 121 ? -15.328 15.289 0.914 1 98.44 121 GLU A C 1
ATOM 880 O O . GLU A 1 121 ? -16.469 15.578 1.27 1 98.44 121 GLU A O 1
ATOM 885 N N . LEU A 1 122 ? -14.289 15.734 1.533 1 98.19 122 LEU A N 1
ATOM 886 C CA . LEU A 1 122 ? -14.391 16.781 2.549 1 98.19 122 LEU A CA 1
ATOM 887 C C . LEU A 1 122 ? -14.648 18.141 1.907 1 98.19 122 LEU A C 1
ATOM 889 O O . LEU A 1 122 ? -13.734 18.953 1.792 1 98.19 122 LEU A O 1
ATOM 893 N N . VAL A 1 123 ? -15.914 18.391 1.58 1 97.88 123 VAL A N 1
ATOM 894 C CA . VAL A 1 123 ? -16.328 19.578 0.84 1 97.88 123 VAL A CA 1
ATOM 895 C C . VAL A 1 123 ? -17 20.578 1.786 1 97.88 123 VAL A C 1
ATOM 897 O O . VAL A 1 123 ? -17.094 20.328 2.99 1 97.88 123 VAL A O 1
ATOM 900 N N . SER A 1 124 ? -17.469 21.719 1.237 1 98.38 124 SER A N 1
ATOM 901 C CA . SER A 1 124 ? -18.047 22.797 2.029 1 98.38 124 SER A CA 1
ATOM 902 C C . SER A 1 124 ? -19.266 22.312 2.828 1 98.38 124 SER A C 1
ATOM 904 O O . SER A 1 124 ? -19.469 22.75 3.961 1 98.38 124 SER A O 1
ATOM 906 N N . ASP A 1 125 ? -20.031 21.375 2.26 1 98.44 125 ASP A N 1
ATOM 907 C CA . ASP A 1 125 ? -21.219 20.859 2.938 1 98.44 125 ASP A CA 1
ATOM 908 C C . ASP A 1 125 ? -20.844 20.141 4.234 1 98.44 125 ASP A C 1
ATOM 910 O O . ASP A 1 125 ? -21.609 20.172 5.207 1 98.44 125 ASP A O 1
ATOM 914 N N . VAL A 1 126 ? -19.719 19.547 4.207 1 98.5 126 VAL A N 1
ATOM 915 C CA . VAL A 1 126 ? -19.266 18.859 5.414 1 98.5 126 VAL A CA 1
ATOM 916 C C . VAL A 1 126 ? -18.938 19.891 6.5 1 98.5 126 VAL A C 1
ATOM 918 O O . VAL A 1 126 ? -19.281 19.688 7.672 1 98.5 126 VAL A O 1
ATOM 921 N N . ALA A 1 127 ? -18.25 20.984 6.125 1 98.62 127 ALA A N 1
ATOM 922 C CA . ALA A 1 127 ? -18 22.062 7.086 1 98.62 127 ALA A CA 1
ATOM 923 C C . ALA A 1 127 ? -19.312 22.594 7.664 1 98.62 127 ALA A C 1
ATOM 925 O O . ALA A 1 127 ? -19.438 22.766 8.883 1 98.62 127 ALA A O 1
ATOM 926 N N . ASP A 1 128 ? -20.297 22.766 6.738 1 98.75 128 ASP A N 1
ATOM 927 C CA . ASP A 1 128 ? -21.609 23.266 7.164 1 98.75 128 ASP A CA 1
ATOM 928 C C . ASP A 1 128 ? -22.266 22.328 8.164 1 98.75 128 ASP A C 1
ATOM 930 O O . ASP A 1 128 ? -22.828 22.766 9.164 1 98.75 128 ASP A O 1
ATOM 934 N N . SER A 1 129 ? -22.188 21.062 7.887 1 98.62 129 SER A N 1
ATOM 935 C CA . SER A 1 129 ? -22.844 20.062 8.719 1 98.62 129 SER A CA 1
ATOM 936 C C . SER A 1 129 ? -22.156 19.922 10.07 1 98.62 129 SER A C 1
ATOM 938 O O . SER A 1 129 ? -22.719 19.344 11.008 1 98.62 129 SER A O 1
ATOM 940 N N . HIS A 1 130 ? -21 20.5 10.211 1 98.62 130 HIS A N 1
ATOM 941 C CA . HIS A 1 130 ? -20.266 20.406 11.469 1 98.62 130 HIS A CA 1
ATOM 942 C C . HIS A 1 130 ? -20.062 21.797 12.094 1 98.62 130 HIS A C 1
ATOM 944 O O . HIS A 1 130 ? -19.094 22.016 12.805 1 98.62 130 HIS A O 1
ATOM 950 N N . GLU A 1 131 ? -20.906 22.672 11.727 1 98.5 131 GLU A N 1
ATOM 951 C CA . GLU A 1 131 ? -20.797 24.031 12.227 1 98.5 131 GLU A CA 1
ATOM 952 C C . GLU A 1 131 ? -20.734 24.062 13.758 1 98.5 131 GLU A C 1
ATOM 954 O O . GLU A 1 131 ? -19.969 24.812 14.344 1 98.5 131 GLU A O 1
ATOM 959 N N . THR A 1 132 ? -21.547 23.234 14.438 1 98 132 THR A N 1
ATOM 960 C CA . THR A 1 132 ? -21.578 23.203 15.898 1 98 132 THR A CA 1
ATOM 961 C C . THR A 1 132 ? -20.234 22.766 16.453 1 98 132 THR A C 1
ATOM 963 O O . THR A 1 132 ? -19.734 23.359 17.438 1 98 132 THR A O 1
ATOM 966 N N . THR A 1 133 ? -19.656 21.766 15.852 1 97.75 133 THR A N 1
ATOM 967 C CA . THR A 1 133 ? -18.344 21.266 16.281 1 97.75 133 THR A CA 1
ATOM 968 C C . THR A 1 133 ? -17.281 22.344 16.109 1 97.75 133 THR A C 1
ATOM 970 O O . THR A 1 133 ? -16.453 22.547 17 1 97.75 133 THR A O 1
ATOM 973 N N . ILE A 1 134 ? -17.312 23.062 14.984 1 98.5 134 ILE A N 1
ATOM 974 C CA . ILE A 1 134 ? -16.359 24.125 14.703 1 98.5 134 ILE A CA 1
ATOM 975 C C . ILE A 1 134 ? -16.562 25.281 15.672 1 98.5 134 ILE A C 1
ATOM 977 O O . ILE A 1 134 ? -15.609 25.812 16.234 1 98.5 134 ILE A O 1
ATOM 981 N N . ALA A 1 135 ? -17.828 25.609 15.922 1 97.81 135 ALA A N 1
ATOM 982 C CA . ALA A 1 135 ? -18.188 26.734 16.766 1 97.81 135 ALA A CA 1
ATOM 983 C C . ALA A 1 135 ? -17.719 26.516 18.203 1 97.81 135 ALA A C 1
ATOM 985 O O . ALA A 1 135 ? -17.406 27.484 18.922 1 97.81 135 ALA A O 1
ATOM 986 N N . ASP A 1 136 ? -17.672 25.281 18.594 1 96.38 136 ASP A N 1
ATOM 987 C CA . ASP A 1 136 ? -17.328 24.938 19.969 1 96.38 136 ASP A CA 1
ATOM 988 C C . ASP A 1 136 ? -15.82 24.891 20.172 1 96.38 136 ASP A C 1
ATOM 990 O O . ASP A 1 136 ? -15.344 24.766 21.297 1 96.38 136 ASP A O 1
ATOM 994 N N . ALA A 1 137 ? -15.055 25.062 19.156 1 98.06 137 ALA A N 1
ATOM 995 C CA . ALA A 1 137 ? -13.602 24.969 19.234 1 98.06 137 ALA A CA 1
ATOM 996 C C . ALA A 1 137 ? -12.984 26.312 19.625 1 98.06 137 ALA A C 1
ATOM 998 O O . ALA A 1 137 ? -13.609 27.359 19.438 1 98.06 137 ALA A O 1
ATOM 999 N N . SER A 1 138 ? -11.789 26.234 20.219 1 98.38 138 SER A N 1
ATOM 1000 C CA . SER A 1 138 ? -10.977 27.422 20.406 1 98.38 138 SER A CA 1
ATOM 1001 C C . SER A 1 138 ? -10.109 27.719 19.188 1 98.38 138 SER A C 1
ATOM 1003 O O . SER A 1 138 ? -9.852 28.891 18.875 1 98.38 138 SER A O 1
ATOM 1005 N N . ILE A 1 139 ? -9.633 26.672 18.562 1 98.75 139 ILE A N 1
ATOM 1006 C CA . ILE A 1 139 ? -8.773 26.75 17.391 1 98.75 139 ILE A CA 1
ATOM 1007 C C . ILE A 1 139 ? -9.203 25.719 16.344 1 98.75 139 ILE A C 1
ATOM 1009 O O . ILE A 1 139 ? -9.508 24.578 16.703 1 98.75 139 ILE A O 1
ATOM 1013 N N . ILE A 1 140 ? -9.297 26.094 15.094 1 98.94 140 ILE A N 1
ATOM 1014 C CA . ILE A 1 140 ? -9.445 25.141 13.992 1 98.94 140 ILE A CA 1
ATOM 1015 C C . ILE A 1 140 ? -8.172 25.125 13.148 1 98.94 140 ILE A C 1
ATOM 1017 O O . ILE A 1 140 ? -7.637 26.188 12.805 1 98.94 140 ILE A O 1
ATOM 1021 N N . VAL A 1 141 ? -7.648 23.953 12.836 1 98.94 141 VAL A N 1
ATOM 1022 C CA . VAL A 1 141 ? -6.438 23.75 12.047 1 98.94 141 VAL A CA 1
ATOM 1023 C C . VAL A 1 141 ? -6.789 23.141 10.695 1 98.94 141 VAL A C 1
ATOM 1025 O O . VAL A 1 141 ? -7.484 22.125 10.641 1 98.94 141 VAL A O 1
ATOM 1028 N N . CYS A 1 142 ? -6.332 23.734 9.586 1 98.81 142 CYS A N 1
ATOM 1029 C CA . CYS A 1 142 ? -6.559 23.234 8.227 1 98.81 142 CYS A CA 1
ATOM 1030 C C . CYS A 1 142 ? -5.242 23.109 7.473 1 98.81 142 CYS A C 1
ATOM 1032 O O . CYS A 1 142 ? -4.266 23.781 7.797 1 98.81 142 CYS A O 1
ATOM 1034 N N . GLN A 1 143 ? -5.211 22.219 6.48 1 98.19 143 GLN A N 1
ATOM 1035 C CA . GLN A 1 143 ? -4.043 21.969 5.645 1 98.19 143 GLN A CA 1
ATOM 1036 C C . GLN A 1 143 ? -4.441 21.797 4.18 1 98.19 143 GLN A C 1
ATOM 1038 O O . GLN A 1 143 ? -5.578 22.094 3.801 1 98.19 143 GLN A O 1
ATOM 1043 N N . GLY A 1 144 ? -3.49 21.359 3.318 1 96.38 144 GLY A N 1
ATOM 1044 C CA . GLY A 1 144 ? -3.715 21.422 1.883 1 96.38 144 GLY A CA 1
ATOM 1045 C C . GLY A 1 144 ? -4.07 20.062 1.285 1 96.38 144 GLY A C 1
ATOM 1046 O O . GLY A 1 144 ? -4.203 19.938 0.066 1 96.38 144 GLY A O 1
ATOM 1047 N N . GLU A 1 145 ? -4.336 19.047 1.943 1 97.25 145 GLU A N 1
ATOM 1048 C CA . GLU A 1 145 ? -4.605 17.703 1.425 1 97.25 145 GLU A CA 1
ATOM 1049 C C . GLU A 1 145 ? -6.105 17.453 1.31 1 97.25 145 GLU A C 1
ATOM 1051 O O . GLU A 1 145 ? -6.539 16.297 1.236 1 97.25 145 GLU A O 1
ATOM 1056 N N . ILE A 1 146 ? -6.957 18.484 1.395 1 97.88 146 ILE A N 1
ATOM 1057 C CA . ILE A 1 146 ? -8.398 18.484 1.159 1 97.88 146 ILE A CA 1
ATOM 1058 C C . ILE A 1 146 ? -8.773 19.641 0.235 1 97.88 146 ILE A C 1
ATOM 1060 O O . ILE A 1 146 ? -7.949 20.5 -0.046 1 97.88 146 ILE A O 1
ATOM 1064 N N . PRO A 1 147 ? -10.016 19.656 -0.289 1 97.69 147 PRO A N 1
ATOM 1065 C CA . PRO A 1 147 ? -10.391 20.734 -1.207 1 97.69 147 PRO A CA 1
ATOM 1066 C C . PRO A 1 147 ? -10.289 22.109 -0.567 1 97.69 147 PRO A C 1
ATOM 1068 O O . PRO A 1 147 ? -10.75 22.312 0.561 1 97.69 147 PRO A O 1
ATOM 1071 N N . GLU A 1 148 ? -9.727 23.031 -1.307 1 97.44 148 GLU A N 1
ATOM 1072 C CA . GLU A 1 148 ? -9.5 24.391 -0.8 1 97.44 148 GLU A CA 1
ATOM 1073 C C . GLU A 1 148 ? -10.82 25.062 -0.417 1 97.44 148 GLU A C 1
ATOM 1075 O O . GLU A 1 148 ? -10.875 25.812 0.551 1 97.44 148 GLU A O 1
ATOM 1080 N N . ILE A 1 149 ? -11.859 24.75 -1.185 1 96.75 149 ILE A N 1
ATOM 1081 C CA . ILE A 1 149 ? -13.148 25.391 -0.95 1 96.75 149 ILE A CA 1
ATOM 1082 C C . ILE A 1 149 ? -13.688 24.969 0.417 1 96.75 149 ILE A C 1
ATOM 1084 O O . ILE A 1 149 ? -14.375 25.75 1.086 1 96.75 149 ILE A O 1
ATOM 1088 N N . ALA A 1 150 ? -13.414 23.781 0.81 1 97.88 150 ALA A N 1
ATOM 1089 C CA . ALA A 1 150 ? -13.844 23.281 2.115 1 97.88 150 ALA A CA 1
ATOM 1090 C C . ALA A 1 150 ? -13.086 23.984 3.242 1 97.88 150 ALA A C 1
ATOM 1092 O O . ALA A 1 150 ? -13.672 24.328 4.27 1 97.88 150 ALA A O 1
ATOM 1093 N N . ASN A 1 151 ? -11.789 24.156 3.059 1 98.5 151 ASN A N 1
ATOM 1094 C CA . ASN A 1 151 ? -10.992 24.906 4.016 1 98.5 151 ASN A CA 1
ATOM 1095 C C . ASN A 1 151 ? -11.539 26.312 4.215 1 98.5 151 ASN A C 1
ATOM 1097 O O . ASN A 1 151 ? -11.672 26.781 5.348 1 98.5 151 ASN A O 1
ATOM 1101 N N . ARG A 1 152 ? -11.805 26.953 3.105 1 98.5 152 ARG A N 1
ATOM 1102 C CA . ARG A 1 152 ? -12.32 28.312 3.191 1 98.5 152 ARG A CA 1
ATOM 1103 C C . ARG A 1 152 ? -13.648 28.359 3.943 1 98.5 152 ARG A C 1
ATOM 1105 O O . ARG A 1 152 ? -13.852 29.219 4.805 1 98.5 152 ARG A O 1
ATOM 1112 N N . ARG A 1 153 ? -14.539 27.453 3.607 1 98.81 153 ARG A N 1
ATOM 1113 C CA . ARG A 1 153 ? -15.844 27.406 4.273 1 98.81 153 ARG A CA 1
ATOM 1114 C C . ARG A 1 153 ? -15.68 27.172 5.77 1 98.81 153 ARG A C 1
ATOM 1116 O O . ARG A 1 153 ? -16.359 27.812 6.582 1 98.81 153 ARG A O 1
ATOM 1123 N N . ALA A 1 154 ? -14.836 26.25 6.133 1 98.88 154 ALA A N 1
ATOM 1124 C CA . ALA A 1 154 ? -14.562 25.969 7.539 1 98.88 154 ALA A CA 1
ATOM 1125 C C . ALA A 1 154 ? -14.07 27.219 8.258 1 98.88 154 ALA A C 1
ATOM 1127 O O . ALA A 1 154 ? -14.492 27.516 9.383 1 98.88 154 ALA A O 1
ATOM 1128 N N . PHE A 1 155 ? -13.18 27.984 7.578 1 98.88 155 PHE A N 1
ATOM 1129 C CA . PHE A 1 155 ? -12.633 29.203 8.172 1 98.88 155 PHE A CA 1
ATOM 1130 C C . PHE A 1 155 ? -13.703 30.281 8.281 1 98.88 155 PHE A C 1
ATOM 1132 O O . PHE A 1 155 ? -13.727 31.047 9.25 1 98.88 155 PHE A O 1
ATOM 1139 N N . GLU A 1 156 ? -14.594 30.344 7.27 1 98.88 156 GLU A N 1
ATOM 1140 C CA . GLU A 1 156 ? -15.711 31.281 7.359 1 98.88 156 GLU A CA 1
ATOM 1141 C C . GLU A 1 156 ? -16.578 31 8.586 1 98.88 156 GLU A C 1
ATOM 1143 O O . GLU A 1 156 ? -16.953 31.906 9.312 1 98.88 156 GLU A O 1
ATOM 1148 N N . ILE A 1 157 ? -16.891 29.766 8.789 1 98.81 157 ILE A N 1
ATOM 1149 C CA . ILE A 1 157 ? -17.672 29.344 9.945 1 98.81 157 ILE A CA 1
ATOM 1150 C C . ILE A 1 157 ? -16.922 29.688 11.227 1 98.81 157 ILE A C 1
ATOM 1152 O O . ILE A 1 157 ? -17.5 30.219 12.172 1 98.81 157 ILE A O 1
ATOM 1156 N N . ALA A 1 158 ? -15.648 29.406 11.266 1 98.81 158 ALA A N 1
ATOM 1157 C CA . ALA A 1 158 ? -14.82 29.688 12.43 1 98.81 158 ALA A CA 1
ATOM 1158 C C . ALA A 1 158 ? -14.859 31.172 12.781 1 98.81 158 ALA A C 1
ATOM 1160 O O . ALA A 1 158 ? -15.078 31.531 13.945 1 98.81 158 ALA A O 1
ATOM 1161 N N . LYS A 1 159 ? -14.672 32.062 11.773 1 98.69 159 LYS A N 1
ATOM 1162 C CA . LYS A 1 159 ? -14.68 33.5 11.992 1 98.69 159 LYS A CA 1
ATOM 1163 C C . LYS A 1 159 ? -16.031 33.969 12.523 1 98.69 159 LYS A C 1
ATOM 1165 O O . LYS A 1 159 ? -16.094 34.812 13.414 1 98.69 159 LYS A O 1
ATOM 1170 N N . LYS A 1 160 ? -17.047 33.375 11.922 1 98.44 160 LYS A N 1
ATOM 1171 C CA . LYS A 1 160 ? -18.391 33.719 12.359 1 98.44 160 LYS A CA 1
ATOM 1172 C C . LYS A 1 160 ? -18.562 33.469 13.859 1 98.44 160 LYS A C 1
ATOM 1174 O O . LYS A 1 160 ? -19.297 34.188 14.531 1 98.44 160 LYS A O 1
ATOM 1179 N N . HIS A 1 161 ? -17.906 32.5 14.383 1 98.06 161 HIS A N 1
ATOM 1180 C CA . HIS A 1 161 ? -18.125 32.094 15.766 1 98.06 161 HIS A CA 1
ATOM 1181 C C . HIS A 1 161 ? -16.938 32.469 16.641 1 98.06 161 HIS A C 1
ATOM 1183 O O . HIS A 1 161 ? -16.828 32 17.781 1 98.06 161 HIS A O 1
ATOM 1189 N N . GLY A 1 162 ? -15.969 33.219 16.188 1 97.75 162 GLY A N 1
ATOM 1190 C CA . GLY A 1 162 ? -14.852 33.75 16.969 1 97.75 162 GLY A CA 1
ATOM 1191 C C . GLY A 1 162 ? -13.789 32.688 17.25 1 97.75 162 GLY A C 1
ATOM 1192 O O . GLY A 1 162 ? -13.055 32.781 18.234 1 97.75 162 GLY A O 1
ATOM 1193 N N . VAL A 1 163 ? -13.727 31.641 16.453 1 98.5 163 VAL A N 1
ATOM 1194 C CA . VAL A 1 163 ? -12.75 30.562 16.594 1 98.5 163 VAL A CA 1
ATOM 1195 C C . VAL A 1 163 ? -11.445 30.969 15.891 1 98.5 163 VAL A C 1
ATOM 1197 O O . VAL A 1 163 ? -11.469 31.516 14.789 1 98.5 163 VAL A O 1
ATOM 1200 N N . THR A 1 164 ? -10.273 30.781 16.516 1 98.75 164 THR A N 1
ATOM 1201 C CA . THR A 1 164 ? -8.977 31.078 15.922 1 98.75 164 THR A CA 1
ATOM 1202 C C . THR A 1 164 ? -8.703 30.141 14.75 1 98.75 164 THR A C 1
ATOM 1204 O O . THR A 1 164 ? -8.883 28.922 14.852 1 98.75 164 THR A O 1
ATOM 1207 N N . THR A 1 165 ? -8.258 30.703 13.594 1 98.94 165 THR A N 1
ATOM 1208 C CA . THR A 1 165 ? -7.996 29.922 12.383 1 98.94 165 THR A CA 1
ATOM 1209 C C . THR A 1 165 ? -6.496 29.734 12.188 1 98.94 165 THR A C 1
ATOM 1211 O O . THR A 1 165 ? -5.727 30.703 12.211 1 98.94 165 THR A O 1
ATOM 1214 N N . PHE A 1 166 ? -6.078 28.484 12.07 1 98.94 166 PHE A N 1
ATOM 1215 C CA . PHE A 1 166 ? -4.695 28.062 11.867 1 98.94 166 PHE A CA 1
ATOM 1216 C C . PHE A 1 166 ? -4.535 27.328 10.547 1 98.94 166 PHE A C 1
ATOM 1218 O O . PHE A 1 166 ? -5.094 26.234 10.375 1 98.94 166 PHE A O 1
ATOM 1225 N N . LEU A 1 167 ? -3.734 27.875 9.609 1 98.88 167 LEU A N 1
ATOM 1226 C CA . LEU A 1 167 ? -3.559 27.266 8.297 1 98.88 167 LEU A CA 1
ATOM 1227 C C . LEU A 1 167 ? -2.113 26.828 8.086 1 98.88 167 LEU A C 1
ATOM 1229 O O . LEU A 1 167 ? -1.186 27.609 8.281 1 98.88 167 LEU A O 1
ATOM 1233 N N . ASN A 1 168 ? -1.885 25.641 7.836 1 98.69 168 ASN A N 1
ATOM 1234 C CA . ASN A 1 168 ? -0.677 25.094 7.223 1 98.69 168 ASN A CA 1
ATOM 1235 C C . ASN A 1 168 ? -0.916 24.703 5.77 1 98.69 168 ASN A C 1
ATOM 1237 O O . ASN A 1 168 ? -1.399 23.594 5.492 1 98.69 168 ASN A O 1
ATOM 1241 N N . PRO A 1 169 ? -0.622 25.609 4.844 1 97.75 169 PRO A N 1
ATOM 1242 C CA . PRO A 1 169 ? -0.935 25.328 3.441 1 97.75 169 PRO A CA 1
ATOM 1243 C C . PRO A 1 169 ? 0.055 24.359 2.801 1 97.75 169 PRO A C 1
ATOM 1245 O O . PRO A 1 169 ? 0.756 24.719 1.854 1 97.75 169 PRO A O 1
ATOM 1248 N N . ALA A 1 170 ? 0.118 23.203 3.293 1 95.88 170 ALA A N 1
ATOM 1249 C CA . ALA A 1 170 ? 0.951 22.094 2.852 1 95.88 170 ALA A CA 1
ATOM 1250 C C . ALA A 1 170 ? 0.094 20.922 2.381 1 95.88 170 ALA A C 1
ATOM 1252 O O . ALA A 1 170 ? -0.895 20.562 3.027 1 95.88 170 ALA A O 1
ATOM 1253 N N . PRO A 1 171 ? 0.439 20.234 1.242 1 93.38 171 PRO A N 1
ATOM 1254 C CA . PRO A 1 171 ? 1.587 20.531 0.382 1 93.38 171 PRO A CA 1
ATOM 1255 C C . PRO A 1 171 ? 1.42 21.844 -0.39 1 93.38 171 PRO A C 1
ATOM 1257 O O . PRO A 1 171 ? 0.292 22.281 -0.637 1 93.38 171 PRO A O 1
ATOM 1260 N N . GLY A 1 172 ? 2.482 22.375 -0.734 1 90 172 GLY A N 1
ATOM 1261 C CA . GLY A 1 172 ? 2.463 23.625 -1.484 1 90 172 GLY A CA 1
ATOM 1262 C C . GLY A 1 172 ? 1.837 23.484 -2.859 1 90 172 GLY A C 1
ATOM 1263 O O . GLY A 1 172 ? 2.045 22.469 -3.541 1 90 172 GLY A O 1
ATOM 1264 N N . ASP A 1 173 ? 1.06 24.438 -3.158 1 90.44 173 ASP A N 1
ATOM 1265 C CA . ASP A 1 173 ? 0.433 24.562 -4.469 1 90.44 173 ASP A CA 1
ATOM 1266 C C . ASP A 1 173 ? 0.523 26 -4.988 1 90.44 173 ASP A C 1
ATOM 1268 O O . ASP A 1 173 ? -0.14 26.891 -4.465 1 90.44 173 ASP A O 1
ATOM 1272 N N . PRO A 1 174 ? 1.255 26.125 -6.039 1 89.44 174 PRO A N 1
ATOM 1273 C CA . PRO A 1 174 ? 1.384 27.484 -6.566 1 89.44 174 PRO A CA 1
ATOM 1274 C C . PRO A 1 174 ? 0.049 28.062 -7.023 1 89.44 174 PRO A C 1
ATOM 1276 O O . PRO A 1 174 ? -0.078 29.281 -7.168 1 89.44 174 PRO A O 1
ATOM 1279 N N . LYS A 1 175 ? -0.945 27.281 -7.293 1 91.75 175 LYS A N 1
ATOM 1280 C CA . LYS A 1 175 ? -2.229 27.75 -7.812 1 91.75 175 LYS A CA 1
ATOM 1281 C C . LYS A 1 175 ? -3.256 27.891 -6.691 1 91.75 175 LYS A C 1
ATOM 1283 O O . LYS A 1 175 ? -4.434 28.141 -6.953 1 91.75 175 LYS A O 1
ATOM 1288 N N . MET A 1 176 ? -2.754 27.781 -5.461 1 95 176 MET A N 1
ATOM 1289 C CA . MET A 1 176 ? -3.672 27.859 -4.328 1 95 176 MET A CA 1
ATOM 1290 C C . MET A 1 176 ? -4.418 29.188 -4.324 1 95 176 MET A C 1
ATOM 1292 O O . MET A 1 176 ? -3.838 30.234 -4.637 1 95 176 MET A O 1
ATOM 1296 N N . ASP A 1 177 ? -5.738 29.188 -3.969 1 96.12 177 ASP A N 1
ATOM 1297 C CA . ASP A 1 177 ? -6.504 30.406 -3.75 1 96.12 177 ASP A CA 1
ATOM 1298 C C . ASP A 1 177 ? -6.086 31.094 -2.453 1 96.12 177 ASP A C 1
ATOM 1300 O O . ASP A 1 177 ? -6.473 30.656 -1.364 1 96.12 177 ASP A O 1
ATOM 1304 N N . LYS A 1 178 ? -5.43 32.219 -2.566 1 97.31 178 LYS A N 1
ATOM 1305 C CA . LYS A 1 178 ? -4.801 32.875 -1.429 1 97.31 178 LYS A CA 1
ATOM 1306 C C . LYS A 1 178 ? -5.816 33.688 -0.629 1 97.31 178 LYS A C 1
ATOM 1308 O O . LYS A 1 178 ? -5.512 34.156 0.46 1 97.31 178 LYS A O 1
ATOM 1313 N N . SER A 1 179 ? -7.035 33.781 -1.114 1 97.06 179 SER A N 1
ATOM 1314 C CA . SER A 1 179 ? -8.047 34.594 -0.424 1 97.06 179 SER A CA 1
ATOM 1315 C C . SER A 1 179 ? -8.344 34.031 0.961 1 97.06 179 SER A C 1
ATOM 1317 O O . SER A 1 179 ? -8.812 34.75 1.843 1 97.06 179 SER A O 1
ATOM 1319 N N . ILE A 1 180 ? -8.031 32.781 1.194 1 98.5 180 ILE A N 1
ATOM 1320 C CA . ILE A 1 180 ? -8.266 32.188 2.496 1 98.5 180 ILE A CA 1
ATOM 1321 C C . ILE A 1 180 ? -7.383 32.844 3.549 1 98.5 180 ILE A C 1
ATOM 1323 O O . ILE A 1 180 ? -7.676 32.781 4.746 1 98.5 180 ILE A O 1
ATOM 1327 N N . LEU A 1 181 ? -6.309 33.469 3.125 1 98.69 181 LEU A N 1
ATOM 1328 C CA . LEU A 1 181 ? -5.355 34.062 4.051 1 98.69 181 LEU A CA 1
ATOM 1329 C C . LEU A 1 181 ? -5.977 35.25 4.793 1 98.69 181 LEU A C 1
ATOM 1331 O O . LEU A 1 181 ? -5.582 35.562 5.914 1 98.69 181 LEU A O 1
ATOM 1335 N N . GLU A 1 182 ? -6.957 35.844 4.191 1 98.44 182 GLU A N 1
ATOM 1336 C CA . GLU A 1 182 ? -7.688 36.938 4.855 1 98.44 182 GLU A CA 1
ATOM 1337 C C . GLU A 1 182 ? -8.461 36.406 6.062 1 98.44 182 GLU A C 1
ATOM 1339 O O . GLU A 1 182 ? -8.797 37.156 6.969 1 98.44 182 GLU A O 1
ATOM 1344 N N . LEU A 1 183 ? -8.766 35.125 6.02 1 98.81 183 LEU A N 1
ATOM 1345 C CA . LEU A 1 183 ? -9.516 34.5 7.094 1 98.81 183 LEU A CA 1
ATOM 1346 C C . LEU A 1 183 ? -8.578 33.781 8.07 1 98.81 183 LEU A C 1
ATOM 1348 O O . LEU A 1 183 ? -9.031 33.094 8.992 1 98.81 183 LEU A O 1
ATOM 1352 N N . THR A 1 184 ? -7.309 33.875 7.898 1 98.88 184 THR A N 1
ATOM 1353 C CA . THR A 1 184 ? -6.316 33.125 8.641 1 98.88 184 THR A CA 1
ATOM 1354 C C . THR A 1 184 ? -5.711 33.938 9.758 1 98.88 184 THR A C 1
ATOM 1356 O O . THR A 1 184 ? -5.23 35.062 9.523 1 98.88 184 THR A O 1
ATOM 1359 N N . ASP A 1 185 ? -5.75 33.438 10.984 1 98.88 185 ASP A N 1
ATOM 1360 C CA . ASP A 1 185 ? -5.109 34.125 12.109 1 98.88 185 ASP A CA 1
ATOM 1361 C C . ASP A 1 185 ? -3.639 33.719 12.227 1 98.88 185 ASP A C 1
ATOM 1363 O O . ASP A 1 185 ? -2.777 34.562 12.469 1 98.88 185 ASP A O 1
ATOM 1367 N N . ILE A 1 186 ? -3.357 32.438 12.109 1 98.94 186 ILE A N 1
ATOM 1368 C CA . ILE A 1 186 ? -2.008 31.906 12.211 1 98.94 186 ILE A CA 1
ATOM 1369 C C . ILE A 1 186 ? -1.659 31.141 10.93 1 98.94 186 ILE A C 1
ATOM 1371 O O . ILE A 1 186 ? -2.363 30.219 10.539 1 98.94 186 ILE A O 1
ATOM 1375 N N . LEU A 1 187 ? -0.625 31.578 10.25 1 98.88 187 LEU A N 1
ATOM 1376 C CA . LEU A 1 187 ? -0.128 30.953 9.031 1 98.88 187 LEU A CA 1
ATOM 1377 C C . LEU A 1 187 ? 1.244 30.328 9.266 1 98.88 187 LEU A C 1
ATOM 1379 O O . LEU A 1 187 ? 2.178 31.016 9.688 1 98.88 187 LEU A O 1
ATOM 1383 N N . CYS A 1 188 ? 1.355 29.031 9.07 1 98.81 188 CYS A N 1
ATOM 1384 C CA . CYS A 1 188 ? 2.623 28.328 9.219 1 98.81 188 CYS A CA 1
ATOM 1385 C C . CYS A 1 188 ? 3.049 27.688 7.91 1 98.81 188 CYS A C 1
ATOM 1387 O O . CYS A 1 188 ? 2.307 26.891 7.34 1 98.81 188 CYS A O 1
ATOM 1389 N N . THR A 1 189 ? 4.25 27.984 7.43 1 98.5 189 THR A N 1
ATOM 1390 C CA . THR A 1 189 ? 4.773 27.484 6.168 1 98.5 189 THR A CA 1
ATOM 1391 C C . THR A 1 189 ? 6.195 26.953 6.344 1 98.5 189 THR A C 1
ATOM 1393 O O . THR A 1 189 ? 6.875 27.312 7.316 1 98.5 189 THR A O 1
ATOM 1396 N N . ASN A 1 190 ? 6.57 26.062 5.449 1 97.31 190 ASN A N 1
ATOM 1397 C CA . ASN A 1 190 ? 8.008 25.875 5.25 1 97.31 190 ASN A CA 1
ATOM 1398 C C . ASN A 1 190 ? 8.555 26.828 4.191 1 97.31 190 ASN A C 1
ATOM 1400 O O . ASN A 1 190 ? 7.848 27.75 3.75 1 97.31 190 ASN A O 1
ATOM 1404 N N . GLU A 1 191 ? 9.797 26.656 3.826 1 97.31 191 GLU A N 1
ATOM 1405 C CA . GLU A 1 191 ? 10.438 27.578 2.889 1 97.31 191 GLU A CA 1
ATOM 1406 C C . GLU A 1 191 ? 9.758 27.531 1.524 1 97.31 191 GLU A C 1
ATOM 1408 O O . GLU A 1 191 ? 9.484 28.578 0.932 1 97.31 191 GLU A O 1
ATOM 1413 N N . ASN A 1 192 ? 9.438 26.359 1.019 1 95.62 192 ASN A N 1
ATOM 1414 C CA . ASN A 1 192 ? 8.805 26.203 -0.286 1 95.62 192 ASN A CA 1
ATOM 1415 C C . ASN A 1 192 ? 7.402 26.797 -0.309 1 95.62 192 ASN A C 1
ATOM 1417 O O . ASN A 1 192 ? 7.031 27.484 -1.264 1 95.62 192 ASN A O 1
ATOM 1421 N N . GLU A 1 193 ? 6.668 26.531 0.691 1 97.12 193 GLU A N 1
ATOM 1422 C CA . GLU A 1 193 ? 5.309 27.062 0.792 1 97.12 193 GLU A CA 1
ATOM 1423 C C . GLU A 1 193 ? 5.312 28.578 0.88 1 97.12 193 GLU A C 1
ATOM 1425 O O . GLU A 1 193 ? 4.48 29.25 0.258 1 97.12 193 GLU A O 1
ATOM 1430 N N . ALA A 1 194 ? 6.242 29.094 1.659 1 97.94 194 ALA A N 1
ATOM 1431 C CA . ALA A 1 194 ? 6.375 30.547 1.742 1 97.94 194 ALA A CA 1
ATOM 1432 C C . ALA A 1 194 ? 6.676 31.141 0.372 1 97.94 194 ALA A C 1
ATOM 1434 O O . ALA A 1 194 ? 6.098 32.156 -0 1 97.94 194 ALA A O 1
ATOM 1435 N N . GLU A 1 195 ? 7.562 30.453 -0.309 1 97.56 195 GLU A N 1
ATOM 1436 C CA . GLU A 1 195 ? 7.926 30.922 -1.645 1 97.56 195 GLU A CA 1
ATOM 1437 C C . GLU A 1 195 ? 6.727 30.875 -2.588 1 97.56 195 GLU A C 1
ATOM 1439 O O . GLU A 1 195 ? 6.504 31.797 -3.363 1 97.56 195 GLU A O 1
ATOM 1444 N N . PHE A 1 196 ? 5.965 29.844 -2.518 1 95.94 196 PHE A N 1
ATOM 1445 C CA . PHE A 1 196 ? 4.785 29.703 -3.363 1 95.94 196 PHE A CA 1
ATOM 1446 C C . PHE A 1 196 ? 3.775 30.812 -3.064 1 95.94 196 PHE A C 1
ATOM 1448 O O . PHE A 1 196 ? 3.125 31.328 -3.975 1 95.94 196 PHE A O 1
ATOM 1455 N N . LEU A 1 197 ? 3.641 31.172 -1.819 1 97.12 197 LEU A N 1
ATOM 1456 C CA . LEU A 1 197 ? 2.645 32.156 -1.402 1 97.12 197 LEU A CA 1
ATOM 1457 C C . LEU A 1 197 ? 3.088 33.562 -1.764 1 97.12 197 LEU A C 1
ATOM 1459 O O . LEU A 1 197 ? 2.273 34.375 -2.189 1 97.12 197 LEU A O 1
ATOM 1463 N N . THR A 1 198 ? 4.375 33.844 -1.666 1 97.56 198 THR A N 1
ATOM 1464 C CA . THR A 1 198 ? 4.805 35.25 -1.671 1 97.56 198 THR A CA 1
ATOM 1465 C C . THR A 1 198 ? 5.594 35.562 -2.936 1 97.56 198 THR A C 1
ATOM 1467 O O . THR A 1 198 ? 5.809 36.719 -3.264 1 97.56 198 THR A O 1
ATOM 1470 N N . GLY A 1 199 ? 6.117 34.469 -3.59 1 96.69 199 GLY A N 1
ATOM 1471 C CA . GLY A 1 199 ? 7.023 34.656 -4.707 1 96.69 199 GLY A CA 1
ATOM 1472 C C . GLY A 1 199 ? 8.445 34.969 -4.277 1 96.69 199 GLY A C 1
ATOM 1473 O O . GLY A 1 199 ? 9.312 35.25 -5.113 1 96.69 199 GLY A O 1
ATOM 1474 N N . ILE A 1 200 ? 8.695 34.906 -2.967 1 97.56 200 ILE A N 1
ATOM 1475 C CA . ILE A 1 200 ? 10.008 35.25 -2.426 1 97.56 200 ILE A CA 1
ATOM 1476 C C . ILE A 1 200 ? 10.633 34 -1.788 1 97.56 200 ILE A C 1
ATOM 1478 O O . ILE A 1 200 ? 10.086 33.438 -0.83 1 97.56 200 ILE A O 1
ATOM 1482 N N . SER A 1 201 ? 11.75 33.594 -2.293 1 96.19 201 SER A N 1
ATOM 1483 C CA . SER A 1 201 ? 12.461 32.469 -1.703 1 96.19 201 SER A CA 1
ATOM 1484 C C . SER A 1 201 ? 13.203 32.875 -0.436 1 96.19 201 SER A C 1
ATOM 1486 O O . SER A 1 201 ? 14.07 33.75 -0.475 1 96.19 201 SER A O 1
ATOM 1488 N N . PRO A 1 202 ? 12.82 32.312 0.624 1 96.06 202 PRO A N 1
ATOM 1489 C CA . PRO A 1 202 ? 13.508 32.656 1.864 1 96.06 202 PRO A CA 1
ATOM 1490 C C . PRO A 1 202 ? 14.859 31.969 2.02 1 96.06 202 PRO A C 1
ATOM 1492 O O . PRO A 1 202 ? 15.141 31.375 3.064 1 96.06 202 PRO A O 1
ATOM 1495 N N . ASP A 1 203 ? 15.766 32.219 1.129 1 94.38 203 ASP A N 1
ATOM 1496 C CA . ASP A 1 203 ? 17.062 31.547 1.063 1 94.38 203 ASP A CA 1
ATOM 1497 C C . ASP A 1 203 ? 18.125 32.344 1.798 1 94.38 203 ASP A C 1
ATOM 1499 O O . ASP A 1 203 ? 19.219 31.828 2.082 1 94.38 203 ASP A O 1
ATOM 1503 N N . THR A 1 204 ? 17.875 33.625 2.084 1 95.31 204 THR A N 1
ATOM 1504 C CA . THR A 1 204 ? 18.703 34.469 2.912 1 95.31 204 THR A CA 1
ATOM 1505 C C . THR A 1 204 ? 17.906 35.062 4.055 1 95.31 204 THR A C 1
ATOM 1507 O O . THR A 1 204 ? 16.672 35.125 3.996 1 95.31 204 THR A O 1
ATOM 1510 N N . PRO A 1 205 ? 18.609 35.5 5.117 1 95 205 PRO A N 1
ATOM 1511 C CA . PRO A 1 205 ? 17.891 36.156 6.207 1 95 205 PRO A CA 1
ATOM 1512 C C . PRO A 1 205 ? 17.047 37.344 5.727 1 95 205 PRO A C 1
ATOM 1514 O O . PRO A 1 205 ? 15.922 37.531 6.188 1 95 205 PRO A O 1
ATOM 1517 N N . GLU A 1 206 ? 17.594 38.062 4.836 1 96.69 206 GLU A N 1
ATOM 1518 C CA . GLU A 1 206 ? 16.891 39.219 4.309 1 96.69 206 GLU A CA 1
ATOM 1519 C C . GLU A 1 206 ? 15.617 38.781 3.568 1 96.69 206 GLU A C 1
ATOM 1521 O O . GLU A 1 206 ? 14.555 39.375 3.764 1 96.69 206 GLU A O 1
ATOM 1526 N N . ASN A 1 207 ? 15.758 37.781 2.723 1 97.81 207 ASN A N 1
ATOM 1527 C CA . ASN A 1 207 ? 14.609 37.281 1.963 1 97.81 207 ASN A CA 1
ATOM 1528 C C . ASN A 1 207 ? 13.578 36.625 2.869 1 97.81 207 ASN A C 1
ATOM 1530 O O . ASN A 1 207 ? 12.375 36.688 2.607 1 97.81 207 ASN A O 1
ATOM 1534 N N . GLY A 1 208 ? 14.102 35.969 3.895 1 97.88 208 GLY A N 1
ATOM 1535 C CA . GLY A 1 208 ? 13.195 35.438 4.891 1 97.88 208 GLY A CA 1
ATOM 1536 C C . GLY A 1 208 ? 12.328 36.5 5.547 1 97.88 208 GLY A C 1
ATOM 1537 O O . GLY A 1 208 ? 11.117 36.312 5.695 1 97.88 208 GLY A O 1
ATOM 1538 N N . GLU A 1 209 ? 12.953 37.562 5.906 1 97.75 209 GLU A N 1
ATOM 1539 C CA . GLU A 1 209 ? 12.219 38.656 6.539 1 97.75 209 GLU A CA 1
ATOM 1540 C C . GLU A 1 209 ? 11.211 39.25 5.574 1 97.75 209 GLU A C 1
ATOM 1542 O O . GLU A 1 209 ? 10.078 39.562 5.961 1 97.75 209 GLU A O 1
ATOM 1547 N N . LYS A 1 210 ? 11.633 39.438 4.34 1 98.19 210 LYS A N 1
ATOM 1548 C CA . LYS A 1 210 ? 10.727 39.969 3.334 1 98.19 210 LYS A CA 1
ATOM 1549 C C . LYS A 1 210 ? 9.523 39.062 3.123 1 98.19 210 LYS A C 1
ATOM 1551 O O . LYS A 1 210 ? 8.383 39.5 3.049 1 98.19 210 LYS A O 1
ATOM 1556 N N . ALA A 1 211 ? 9.789 37.781 3 1 98.56 211 ALA A N 1
ATOM 1557 C CA . ALA A 1 211 ? 8.742 36.812 2.74 1 98.56 211 ALA A CA 1
ATOM 1558 C C . ALA A 1 211 ? 7.727 36.781 3.881 1 98.56 211 ALA A C 1
ATOM 1560 O O . ALA A 1 211 ? 6.516 36.781 3.645 1 98.56 211 ALA A O 1
ATOM 1561 N N . ILE A 1 212 ? 8.234 36.719 5.047 1 98.69 212 ILE A N 1
ATOM 1562 C CA . ILE A 1 212 ? 7.336 36.562 6.184 1 98.69 212 ILE A CA 1
ATOM 1563 C C . ILE A 1 212 ? 6.508 37.812 6.398 1 98.69 212 ILE A C 1
ATOM 1565 O O . ILE A 1 212 ? 5.348 37.75 6.809 1 98.69 212 ILE A O 1
ATOM 1569 N N . LEU A 1 213 ? 7.09 39 6.219 1 98.5 213 LEU A N 1
ATOM 1570 C CA . LEU A 1 213 ? 6.336 40.25 6.312 1 98.5 213 LEU A CA 1
ATOM 1571 C C . LEU A 1 213 ? 5.258 40.312 5.234 1 98.5 213 LEU A C 1
ATOM 1573 O O . LEU A 1 213 ? 4.148 40.812 5.488 1 98.5 213 LEU A O 1
ATOM 1577 N N . ARG A 1 214 ? 5.645 39.844 4.055 1 98.38 214 ARG A N 1
ATOM 1578 C CA . ARG A 1 214 ? 4.652 39.75 2.986 1 98.38 214 ARG A CA 1
ATOM 1579 C C . ARG A 1 214 ? 3.494 38.844 3.383 1 98.38 214 ARG A C 1
ATOM 1581 O O . ARG A 1 214 ? 2.336 39.125 3.082 1 98.38 214 ARG A O 1
ATOM 1588 N N . MET A 1 215 ? 3.74 37.75 4.02 1 98.56 215 MET A N 1
ATOM 1589 C CA . MET A 1 215 ? 2.705 36.844 4.496 1 98.56 215 MET A CA 1
ATOM 1590 C C . MET A 1 215 ? 1.753 37.531 5.453 1 98.56 215 MET A C 1
ATOM 1592 O O . MET A 1 215 ? 0.538 37.344 5.383 1 98.56 215 MET A O 1
ATOM 1596 N N . LEU A 1 216 ? 2.279 38.406 6.324 1 98.44 216 LEU A N 1
ATOM 1597 C CA . LEU A 1 216 ? 1.446 39.156 7.266 1 98.44 216 LEU A CA 1
ATOM 1598 C C . LEU A 1 216 ? 0.513 40.094 6.527 1 98.44 216 LEU A C 1
ATOM 1600 O O . LEU A 1 216 ? -0.643 40.281 6.922 1 98.44 216 LEU A O 1
ATOM 1604 N N . GLU A 1 217 ? 1.059 40.656 5.516 1 98.06 217 GLU A N 1
ATOM 1605 C CA . GLU A 1 217 ? 0.278 41.625 4.742 1 98.06 217 GLU A CA 1
ATOM 1606 C C . GLU A 1 217 ? -0.921 40.938 4.078 1 98.06 217 GLU A C 1
ATOM 1608 O O . GLU A 1 217 ? -1.903 41.594 3.74 1 98.06 217 GLU A O 1
ATOM 1613 N N . MET A 1 218 ? -0.868 39.719 3.947 1 98.06 218 MET A N 1
ATOM 1614 C CA . MET A 1 218 ? -1.899 38.969 3.221 1 98.06 218 MET A CA 1
ATOM 1615 C C . MET A 1 218 ? -3.092 38.688 4.121 1 98.06 218 MET A C 1
ATOM 1617 O O . MET A 1 218 ? -4.148 38.25 3.645 1 98.06 218 MET A O 1
ATOM 1621 N N . GLY A 1 219 ? -2.928 38.812 5.453 1 98.06 219 GLY A N 1
ATOM 1622 C CA . GLY A 1 219 ? -4.094 38.625 6.305 1 98.06 219 GLY A CA 1
ATOM 1623 C C . GLY A 1 219 ? -3.742 38.156 7.703 1 98.06 219 GLY A C 1
ATOM 1624 O O . GLY A 1 219 ? -4.172 38.781 8.688 1 98.06 219 GLY A O 1
ATOM 1625 N N . PRO A 1 220 ? -2.924 37.25 7.879 1 98.81 220 PRO A N 1
ATOM 1626 C CA . PRO A 1 220 ? -2.678 36.562 9.156 1 98.81 220 PRO A CA 1
ATOM 1627 C C . PRO A 1 220 ? -2.162 37.531 10.234 1 98.81 220 PRO A C 1
ATOM 1629 O O . PRO A 1 220 ? -1.427 38.469 9.93 1 98.81 220 PRO A O 1
ATOM 1632 N N . LYS A 1 221 ? -2.545 37.219 11.43 1 98.5 221 LYS A N 1
ATOM 1633 C CA . LYS A 1 221 ? -2.037 37.906 12.594 1 98.5 221 LYS A CA 1
ATOM 1634 C C . LYS A 1 221 ? -0.611 37.5 12.922 1 98.5 221 LYS A C 1
ATOM 1636 O O . LYS A 1 221 ? 0.2 38.281 13.375 1 98.5 221 LYS A O 1
ATOM 1641 N N . HIS A 1 222 ? -0.353 36.219 12.766 1 98.81 222 HIS A N 1
ATOM 1642 C CA . HIS A 1 222 ? 0.955 35.625 12.961 1 98.81 222 HIS A CA 1
ATOM 1643 C C . HIS A 1 222 ? 1.369 34.812 11.75 1 98.81 222 HIS A C 1
ATOM 1645 O O . HIS A 1 222 ? 0.539 34.125 11.141 1 98.81 222 HIS A O 1
ATOM 1651 N N . ALA A 1 223 ? 2.592 34.938 11.367 1 98.88 223 ALA A N 1
ATOM 1652 C CA . ALA A 1 223 ? 3.184 34.125 10.305 1 98.88 223 ALA A CA 1
ATOM 1653 C C . ALA A 1 223 ? 4.453 33.438 10.789 1 98.88 223 ALA A C 1
ATOM 1655 O O . ALA A 1 223 ? 5.246 34 11.531 1 98.88 223 ALA A O 1
ATOM 1656 N N . ILE A 1 224 ? 4.562 32.188 10.422 1 98.88 224 ILE A N 1
ATOM 1657 C CA . ILE A 1 224 ? 5.734 31.406 10.781 1 98.88 224 ILE A CA 1
ATOM 1658 C C . ILE A 1 224 ? 6.297 30.719 9.531 1 98.88 224 ILE A C 1
ATOM 1660 O O . ILE A 1 224 ? 5.547 30.188 8.711 1 98.88 224 ILE A O 1
ATOM 1664 N N . ILE A 1 225 ? 7.621 30.734 9.352 1 98.75 225 ILE A N 1
ATOM 1665 C CA . ILE A 1 225 ? 8.344 29.953 8.359 1 98.75 225 ILE A CA 1
ATOM 1666 C C . ILE A 1 225 ? 9.289 28.984 9.062 1 98.75 225 ILE A C 1
ATOM 1668 O O . ILE A 1 225 ? 10.25 29.391 9.719 1 98.75 225 ILE A O 1
ATOM 1672 N N . THR A 1 226 ? 8.992 27.719 8.969 1 98.12 226 THR A N 1
ATOM 1673 C CA . THR A 1 226 ? 9.93 26.734 9.484 1 98.12 226 THR A CA 1
ATOM 1674 C C . THR A 1 226 ? 11.133 26.594 8.555 1 98.12 226 THR A C 1
ATOM 1676 O O . THR A 1 226 ? 10.984 26.594 7.332 1 98.12 226 THR A O 1
ATOM 1679 N N . LEU A 1 227 ? 12.359 26.516 9.102 1 96.31 227 LEU A N 1
ATOM 1680 C CA . LEU A 1 227 ? 13.609 26.531 8.352 1 96.31 227 LEU A CA 1
ATOM 1681 C C . LEU A 1 227 ? 14.406 25.25 8.617 1 96.31 227 LEU A C 1
ATOM 1683 O O . LEU A 1 227 ? 15.633 25.281 8.719 1 96.31 227 LEU A O 1
ATOM 1687 N N . GLY A 1 228 ? 13.727 24.156 8.805 1 92.94 228 GLY A N 1
ATOM 1688 C CA . GLY A 1 228 ? 14.391 22.906 9.117 1 92.94 228 GLY A CA 1
ATOM 1689 C C . GLY A 1 228 ? 15.227 22.969 10.375 1 92.94 228 GLY A C 1
ATOM 1690 O O . GLY A 1 228 ? 14.75 23.391 11.43 1 92.94 228 GLY A O 1
ATOM 1691 N N . PRO A 1 229 ? 16.469 22.453 10.25 1 93 229 PRO A N 1
ATOM 1692 C CA . PRO A 1 229 ? 17.328 22.438 11.43 1 93 229 PRO A CA 1
ATOM 1693 C C . PRO A 1 229 ? 17.703 23.828 11.914 1 93 229 PRO A C 1
ATOM 1695 O O . PRO A 1 229 ? 18.172 24 13.047 1 93 229 PRO A O 1
ATOM 1698 N N . LYS A 1 230 ? 17.469 24.828 11.109 1 94.19 230 LYS A N 1
ATOM 1699 C CA . LYS A 1 230 ? 17.844 26.203 11.461 1 94.19 230 LYS A CA 1
ATOM 1700 C C . LYS A 1 230 ? 16.812 26.828 12.391 1 94.19 230 LYS A C 1
ATOM 1702 O O . LYS A 1 230 ? 17.047 27.875 12.977 1 94.19 230 LYS A O 1
ATOM 1707 N N . GLY A 1 231 ? 15.664 26.188 12.539 1 96 231 GLY A N 1
ATOM 1708 C CA . GLY A 1 231 ? 14.617 26.703 13.406 1 96 231 GLY A CA 1
ATOM 1709 C C . GLY A 1 231 ? 13.43 27.266 12.641 1 96 231 GLY A C 1
ATOM 1710 O O . GLY A 1 231 ? 12.875 26.594 11.773 1 96 231 GLY A O 1
ATOM 1711 N N . CYS A 1 232 ? 12.984 28.438 13.07 1 97.94 232 CYS A N 1
ATOM 1712 C CA . CYS A 1 232 ? 11.852 29.047 12.383 1 97.94 232 CYS A CA 1
ATOM 1713 C C . CYS A 1 232 ? 11.867 30.562 12.547 1 97.94 232 CYS A C 1
ATOM 1715 O O . CYS A 1 232 ? 12.547 31.094 13.43 1 97.94 232 CYS A O 1
ATOM 1717 N N . LEU A 1 233 ? 11.312 31.203 11.633 1 98.56 233 LEU A N 1
ATOM 1718 C CA . LEU A 1 233 ? 11.07 32.656 11.648 1 98.56 233 LEU A CA 1
ATOM 1719 C C . LEU A 1 233 ? 9.633 32.938 12.055 1 98.56 233 LEU A C 1
ATOM 1721 O O . LEU A 1 233 ? 8.695 32.312 11.555 1 98.56 233 LEU A O 1
ATOM 1725 N N . LEU A 1 234 ? 9.445 33.812 13.047 1 98.81 234 LEU A N 1
ATOM 1726 C CA . LEU A 1 234 ? 8.133 34.219 13.523 1 98.81 234 LEU A CA 1
ATOM 1727 C C . LEU A 1 234 ? 7.914 35.719 13.312 1 98.81 234 LEU A C 1
ATOM 1729 O O . LEU A 1 234 ? 8.805 36.531 13.586 1 98.81 234 LEU A O 1
ATOM 1733 N N . ALA A 1 235 ? 6.809 36.094 12.766 1 98.62 235 ALA A N 1
ATOM 1734 C CA . ALA A 1 235 ? 6.395 37.5 12.688 1 98.62 235 ALA A CA 1
ATOM 1735 C C . ALA A 1 235 ? 4.953 37.656 13.156 1 98.62 235 ALA A C 1
ATOM 1737 O O . ALA A 1 235 ? 4.09 36.812 12.844 1 98.62 235 ALA A O 1
ATOM 1738 N N . SER A 1 236 ? 4.719 38.625 13.961 1 98.44 236 SER A N 1
ATOM 1739 C CA . SER A 1 236 ? 3.391 39.031 14.406 1 98.44 236 SER A CA 1
ATOM 1740 C C . SER A 1 236 ? 3.102 40.469 14.023 1 98.44 236 SER A C 1
ATOM 1742 O O . SER A 1 236 ? 4.004 41.312 14.023 1 98.44 236 SER A O 1
ATOM 1744 N N . LYS A 1 237 ? 1.857 40.719 13.656 1 97.31 237 LYS A N 1
ATOM 1745 C CA . LYS A 1 237 ? 1.495 42.094 13.328 1 97.31 237 LYS A CA 1
ATOM 1746 C C . LYS A 1 237 ? 1.911 43.062 14.438 1 97.31 237 LYS A C 1
ATOM 1748 O O . LYS A 1 237 ? 1.639 42.812 15.609 1 97.31 237 LYS A O 1
ATOM 1753 N N . GLY A 1 238 ? 2.582 44.062 14.016 1 94.38 238 GLY A N 1
ATOM 1754 C CA . GLY A 1 238 ? 2.975 45.125 14.961 1 94.38 238 GLY A CA 1
ATOM 1755 C C . GLY A 1 238 ? 4.297 44.812 15.648 1 94.38 238 GLY A C 1
ATOM 1756 O O . GLY A 1 238 ? 4.758 45.625 16.469 1 94.38 238 GLY A O 1
ATOM 1757 N N . HIS A 1 239 ? 4.926 43.75 15.398 1 95 239 HIS A N 1
ATOM 1758 C CA . HIS A 1 239 ? 6.195 43.375 16.016 1 95 239 HIS A CA 1
ATOM 1759 C C . HIS A 1 239 ? 7.242 43.031 14.953 1 95 239 HIS A C 1
ATOM 1761 O O . HIS A 1 239 ? 6.895 42.719 13.805 1 95 239 HIS A O 1
ATOM 1767 N N . GLN A 1 240 ? 8.453 43.156 15.312 1 94.81 240 GLN A N 1
ATOM 1768 C CA . GLN A 1 240 ? 9.547 42.75 14.422 1 94.81 240 GLN A CA 1
ATOM 1769 C C . GLN A 1 240 ? 9.641 41.219 14.312 1 94.81 240 GLN A C 1
ATOM 1771 O O . GLN A 1 240 ? 9.43 40.531 15.297 1 94.81 240 GLN A O 1
ATOM 1776 N N . PRO A 1 241 ? 10.016 40.812 13.094 1 97.81 241 PRO A N 1
ATOM 1777 C CA . PRO A 1 241 ? 10.25 39.375 12.961 1 97.81 241 PRO A CA 1
ATOM 1778 C C . PRO A 1 241 ? 11.352 38.875 13.891 1 97.81 241 PRO A C 1
ATOM 1780 O O . PRO A 1 241 ? 12.305 39.594 14.18 1 97.81 241 PRO A O 1
AT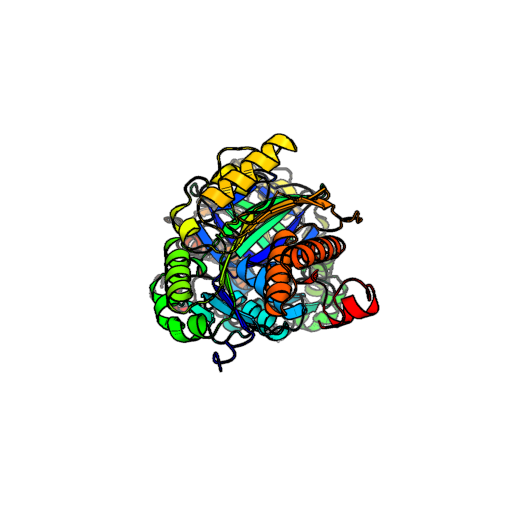OM 1783 N N . LYS A 1 242 ? 11.18 37.656 14.297 1 96.81 242 LYS A N 1
ATOM 1784 C CA . LYS A 1 242 ? 12.133 37.031 15.211 1 96.81 242 LYS A CA 1
ATOM 1785 C C . LYS A 1 242 ? 12.578 35.688 14.68 1 96.81 242 LYS A C 1
ATOM 1787 O O . LYS A 1 242 ? 11.758 34.844 14.266 1 96.81 242 LYS A O 1
ATOM 1792 N N . LEU A 1 243 ? 13.875 35.5 14.695 1 97.31 243 LEU A N 1
ATOM 1793 C CA . LEU A 1 243 ? 14.422 34.188 14.398 1 97.31 243 LEU A CA 1
ATOM 1794 C C . LEU A 1 243 ? 14.5 33.344 15.672 1 97.31 243 LEU A C 1
ATOM 1796 O O . LEU A 1 243 ? 15.078 33.75 16.672 1 97.31 243 LEU A O 1
ATOM 1800 N N . ILE A 1 244 ? 13.906 32.219 15.648 1 96.94 244 ILE A N 1
ATOM 1801 C CA . ILE A 1 244 ? 13.969 31.234 16.734 1 96.94 244 ILE A CA 1
ATOM 1802 C C . ILE A 1 244 ? 14.867 30.078 16.312 1 96.94 244 ILE A C 1
ATOM 1804 O O . ILE A 1 244 ? 14.516 29.297 15.422 1 96.94 244 ILE A O 1
ATOM 1808 N N . PRO A 1 245 ? 16 29.953 16.938 1 95.12 245 PRO A N 1
ATOM 1809 C CA . PRO A 1 245 ? 16.953 28.922 16.516 1 95.12 245 PRO A CA 1
ATOM 1810 C C . PRO A 1 245 ? 16.438 27.5 16.766 1 95.12 245 PRO A C 1
ATOM 1812 O O . PRO A 1 245 ? 15.727 27.266 17.75 1 95.12 245 PRO A O 1
ATOM 1815 N N . GLY A 1 246 ? 16.812 26.641 15.836 1 92.25 246 GLY A N 1
ATOM 1816 C CA . GLY A 1 246 ? 16.516 25.219 16.031 1 92.25 246 GLY A CA 1
ATOM 1817 C C . GLY A 1 246 ? 17.484 24.531 16.969 1 92.25 246 GLY A C 1
ATOM 1818 O O . GLY A 1 246 ? 18.594 25.031 17.203 1 92.25 246 GLY A O 1
ATOM 1819 N N . LYS A 1 247 ? 17.031 23.453 17.547 1 91.88 247 LYS A N 1
ATOM 1820 C CA . LYS A 1 247 ? 17.922 22.594 18.328 1 91.88 247 LYS A CA 1
ATOM 1821 C C . LYS A 1 247 ? 18.562 21.531 17.438 1 91.88 247 LYS A C 1
ATOM 1823 O O . LYS A 1 247 ? 17.891 20.859 16.672 1 91.88 247 LYS A O 1
ATOM 1828 N N . HIS A 1 248 ? 19.844 21.438 17.609 1 92.19 248 HIS A N 1
ATOM 1829 C CA . HIS A 1 248 ? 20.562 20.422 16.844 1 92.19 248 HIS A CA 1
ATOM 1830 C C . HIS A 1 248 ? 20.328 19.031 17.422 1 92.19 248 HIS A C 1
ATOM 1832 O O . HIS A 1 248 ? 20.531 18.812 18.609 1 92.19 248 HIS A O 1
ATOM 1838 N N . VAL A 1 249 ? 19.812 18.188 16.562 1 94.94 249 VAL A N 1
ATOM 1839 C CA . VAL A 1 249 ? 19.625 16.797 16.969 1 94.94 249 VAL A CA 1
ATOM 1840 C C . VAL A 1 249 ? 20.094 15.859 15.852 1 94.94 249 VAL A C 1
ATOM 1842 O O . VAL A 1 249 ? 20.297 16.297 14.719 1 94.94 249 VAL A O 1
ATOM 1845 N N . GLU A 1 250 ? 20.406 14.656 16.172 1 95.69 250 GLU A N 1
ATOM 1846 C CA . GLU A 1 250 ? 20.672 13.633 15.164 1 95.69 250 GLU A CA 1
ATOM 1847 C C . GLU A 1 250 ? 19.375 13.109 14.555 1 95.69 250 GLU A C 1
ATOM 1849 O O . GLU A 1 250 ? 18.672 12.289 15.164 1 95.69 250 GLU A O 1
ATOM 1854 N N . ALA A 1 251 ? 19.156 13.523 13.375 1 94.38 251 ALA A N 1
ATOM 1855 C CA . ALA A 1 251 ? 17.891 13.172 12.727 1 94.38 251 ALA A CA 1
ATOM 1856 C C . ALA A 1 251 ? 17.922 11.727 12.234 1 94.38 251 ALA A C 1
ATOM 1858 O O . ALA A 1 251 ? 18.891 11.281 11.641 1 94.38 251 ALA A O 1
ATOM 1859 N N . VAL A 1 252 ? 16.891 11.008 12.547 1 93.94 252 VAL A N 1
ATOM 1860 C CA . VAL A 1 252 ? 16.672 9.641 12.086 1 93.94 252 VAL A CA 1
ATOM 1861 C C . VAL A 1 252 ? 15.656 9.641 10.953 1 93.94 252 VAL A C 1
ATOM 1863 O O . VAL A 1 252 ? 15.859 8.984 9.922 1 93.94 252 VAL A O 1
ATOM 1866 N N . ASP A 1 253 ? 14.625 10.328 11.039 1 93.62 253 ASP A N 1
ATOM 1867 C CA . ASP A 1 253 ? 13.508 10.414 10.109 1 93.62 253 ASP A CA 1
ATOM 1868 C C . ASP A 1 253 ? 12.781 11.75 10.242 1 93.62 253 ASP A C 1
ATOM 1870 O O . ASP A 1 253 ? 12.148 12.023 11.273 1 93.62 253 ASP A O 1
ATOM 1874 N N . THR A 1 254 ? 12.836 12.547 9.219 1 93.69 254 THR A N 1
ATOM 1875 C CA . THR A 1 254 ? 12.328 13.914 9.312 1 93.69 254 THR A CA 1
ATOM 1876 C C . THR A 1 254 ? 10.859 13.977 8.906 1 93.69 254 THR A C 1
ATOM 1878 O O . THR A 1 254 ? 10.258 15.055 8.891 1 93.69 254 THR A O 1
ATOM 1881 N N . THR A 1 255 ? 10.266 12.859 8.555 1 93 255 THR A N 1
ATOM 1882 C CA . THR A 1 255 ? 8.891 12.82 8.055 1 93 255 THR A CA 1
ATOM 1883 C C . THR A 1 255 ? 7.91 13.281 9.125 1 93 255 THR A C 1
ATOM 1885 O O . THR A 1 255 ? 7.957 12.805 10.266 1 93 255 THR A O 1
ATOM 1888 N N . GLY A 1 256 ? 7.062 14.266 8.812 1 95.94 256 GLY A N 1
ATOM 1889 C CA . GLY A 1 256 ? 6 14.711 9.695 1 95.94 256 GLY A CA 1
ATOM 1890 C C . GLY A 1 256 ? 6.453 15.773 10.688 1 95.94 256 GLY A C 1
ATOM 1891 O O . GLY A 1 256 ? 5.668 16.234 11.508 1 95.94 256 GLY A O 1
ATOM 1892 N N . ALA A 1 257 ? 7.734 16.219 10.609 1 97.31 257 ALA A N 1
ATOM 1893 C CA . ALA A 1 257 ? 8.25 17.203 11.547 1 97.31 257 ALA A CA 1
ATOM 1894 C C . ALA A 1 257 ? 7.449 18.5 11.484 1 97.31 257 ALA A C 1
ATOM 1896 O O . ALA A 1 257 ? 7.168 19.109 12.516 1 97.31 257 ALA A O 1
ATOM 1897 N N . GLY A 1 258 ? 7.121 18.906 10.266 1 97.81 258 GLY A N 1
ATOM 1898 C CA . GLY A 1 258 ? 6.289 20.094 10.109 1 97.81 258 GLY A CA 1
ATOM 1899 C C . GLY A 1 258 ? 4.914 19.938 10.727 1 97.81 258 GLY A C 1
ATOM 1900 O O . GLY A 1 258 ? 4.395 20.875 11.344 1 97.81 258 GLY A O 1
ATOM 1901 N N . ASP A 1 259 ? 4.324 18.766 10.539 1 98.69 259 ASP A N 1
ATOM 1902 C CA . ASP A 1 259 ? 3.027 18.5 11.148 1 98.69 259 ASP A CA 1
ATOM 1903 C C . ASP A 1 259 ? 3.125 18.484 12.672 1 98.69 259 ASP A C 1
ATOM 1905 O O . ASP A 1 259 ? 2.223 18.953 13.367 1 98.69 259 ASP A O 1
ATOM 1909 N N . CYS A 1 260 ? 4.195 17.859 13.148 1 98.75 260 CYS A N 1
ATOM 1910 C CA . CYS A 1 260 ? 4.449 17.891 14.586 1 98.75 260 CYS A CA 1
ATOM 1911 C C . CYS A 1 260 ? 4.508 19.312 15.109 1 98.75 260 CYS A C 1
ATOM 1913 O O . CYS A 1 260 ? 3.918 19.625 16.141 1 98.75 260 CYS A O 1
ATOM 1915 N N . PHE A 1 261 ? 5.207 20.172 14.406 1 98.75 261 PHE A N 1
ATOM 1916 C CA . PHE A 1 261 ? 5.316 21.578 14.758 1 98.75 261 PHE A CA 1
ATOM 1917 C C . PHE A 1 261 ? 3.938 22.219 14.844 1 98.75 261 PHE A C 1
ATOM 1919 O O . PHE A 1 261 ? 3.596 22.828 15.859 1 98.75 261 PHE A O 1
ATOM 1926 N N . CYS A 1 262 ? 3.121 22.031 13.828 1 98.88 262 CYS A N 1
ATOM 1927 C CA . CYS A 1 262 ? 1.822 22.688 13.727 1 98.88 262 CYS A CA 1
ATOM 1928 C C . CYS A 1 262 ? 0.882 22.203 14.82 1 98.88 262 CYS A C 1
ATOM 1930 O O . CYS A 1 262 ? 0.245 23.016 15.5 1 98.88 262 CYS A O 1
ATOM 1932 N N . GLY A 1 263 ? 0.805 20.891 14.977 1 98.88 263 GLY A N 1
ATOM 1933 C CA . GLY A 1 263 ? -0.042 20.359 16.031 1 98.88 263 GLY A CA 1
ATOM 1934 C C . GLY A 1 263 ? 0.376 20.797 17.422 1 98.88 263 GLY A C 1
ATOM 1935 O O . GLY A 1 263 ? -0.47 21.156 18.234 1 98.88 263 GLY A O 1
ATOM 1936 N N . SER A 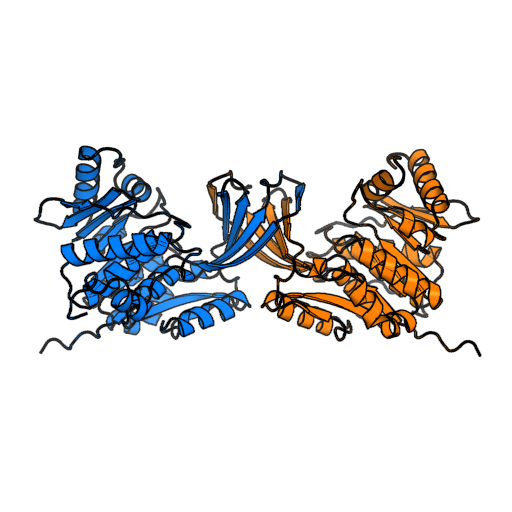1 264 ? 1.669 20.812 17.656 1 98.75 264 SER A N 1
ATOM 1937 C CA . SER A 1 264 ? 2.201 21.234 18.938 1 98.75 264 SER A CA 1
ATOM 1938 C C . SER A 1 264 ? 1.93 22.703 19.203 1 98.75 264 SER A C 1
ATOM 1940 O O . SER A 1 264 ? 1.556 23.094 20.312 1 98.75 264 SER A O 1
ATOM 1942 N N . LEU A 1 265 ? 2.15 23.516 18.188 1 98.75 265 LEU A N 1
ATOM 1943 C CA . LEU A 1 265 ? 1.893 24.938 18.312 1 98.75 265 LEU A CA 1
ATOM 1944 C C . LEU A 1 265 ? 0.44 25.203 18.703 1 98.75 265 LEU A C 1
ATOM 1946 O O . LEU A 1 265 ? 0.167 25.984 19.625 1 98.75 265 LEU A O 1
ATOM 1950 N N . ALA A 1 266 ? -0.466 24.516 18.016 1 98.75 266 ALA A N 1
ATOM 1951 C CA . ALA A 1 266 ? -1.887 24.672 18.312 1 98.75 266 ALA A CA 1
ATOM 1952 C C . ALA A 1 266 ? -2.186 24.297 19.75 1 98.75 266 ALA A C 1
ATOM 1954 O O . ALA A 1 266 ? -2.938 24.984 20.438 1 98.75 266 ALA A O 1
ATOM 1955 N N . ALA A 1 267 ? -1.621 23.203 20.219 1 98.25 267 ALA A N 1
ATOM 1956 C CA . ALA A 1 267 ? -1.852 22.719 21.578 1 98.25 267 ALA A CA 1
ATOM 1957 C C . ALA A 1 267 ? -1.349 23.734 22.609 1 98.25 267 ALA A C 1
ATOM 1959 O O . ALA A 1 267 ? -2.029 24.016 23.594 1 98.25 267 ALA A O 1
ATOM 1960 N N . LEU A 1 268 ? -0.17 24.266 22.375 1 97.75 268 LEU A N 1
ATOM 1961 C CA . LEU A 1 268 ? 0.426 25.219 23.297 1 97.75 268 LEU A CA 1
ATOM 1962 C C . LEU A 1 268 ? -0.403 26.5 23.359 1 97.75 268 LEU A C 1
ATOM 1964 O O . LEU A 1 268 ? -0.654 27.031 24.453 1 97.75 268 LEU A O 1
ATOM 1968 N N . LEU A 1 269 ? -0.843 26.969 22.234 1 97.69 269 LEU A N 1
ATOM 1969 C CA . LEU A 1 269 ? -1.685 28.156 22.188 1 97.69 269 LEU A CA 1
ATOM 1970 C C . LEU A 1 269 ? -3.002 27.922 22.906 1 97.69 269 LEU A C 1
ATOM 1972 O O . LEU A 1 269 ? -3.506 28.812 23.594 1 97.69 269 LEU A O 1
ATOM 1976 N N . LEU A 1 270 ? -3.566 26.734 22.719 1 97.25 270 LEU A N 1
ATOM 1977 C CA . LEU A 1 270 ? -4.805 26.391 23.406 1 97.25 270 LEU A CA 1
ATOM 1978 C C . LEU A 1 270 ? -4.637 26.516 24.922 1 97.25 270 LEU A C 1
ATOM 1980 O O . LEU A 1 270 ? -5.57 26.922 25.609 1 97.25 270 LEU A O 1
ATOM 1984 N N . LYS A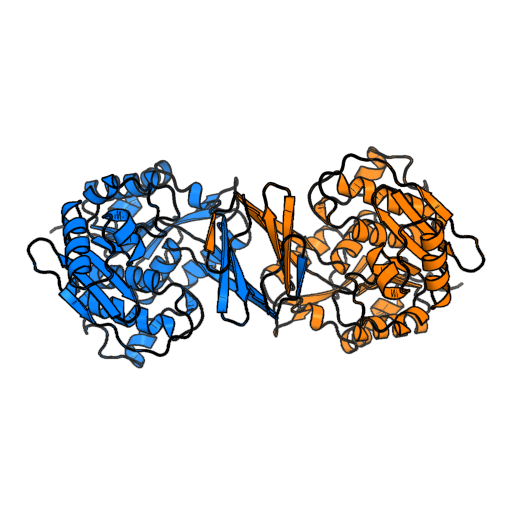 1 271 ? -3.461 26.188 25.375 1 95.38 271 LYS A N 1
ATOM 1985 C CA . LYS A 1 271 ? -3.182 26.219 26.797 1 95.38 271 LYS A CA 1
ATOM 1986 C C . LYS A 1 271 ? -2.787 27.609 27.266 1 95.38 271 LYS A C 1
ATOM 1988 O O . LYS A 1 271 ? -2.426 27.812 28.438 1 95.38 271 LYS A O 1
ATOM 1993 N N . GLY A 1 272 ? -2.75 28.547 26.406 1 94.69 272 GLY A N 1
ATOM 1994 C CA . GLY A 1 272 ? -2.553 29.938 26.781 1 94.69 272 GLY A CA 1
ATOM 1995 C C . GLY A 1 272 ? -1.096 30.359 26.75 1 94.69 272 GLY A C 1
ATOM 1996 O O . GLY A 1 272 ? -0.75 31.438 27.234 1 94.69 272 GLY A O 1
ATOM 1997 N N . VAL A 1 273 ? -0.256 29.547 26.219 1 96.06 273 VAL A N 1
ATOM 1998 C CA . VAL A 1 273 ? 1.151 29.906 26.109 1 96.06 273 VAL A CA 1
ATOM 1999 C C . VAL A 1 273 ? 1.318 30.984 25.031 1 96.06 273 VAL A C 1
ATOM 2001 O O . VAL A 1 273 ? 0.688 30.922 23.969 1 96.06 273 VAL A O 1
ATOM 2004 N N . ALA A 1 274 ? 2.139 31.969 25.266 1 95.75 274 ALA A N 1
ATOM 2005 C CA . ALA A 1 274 ? 2.354 33.062 24.344 1 95.75 274 ALA A CA 1
ATOM 2006 C C . ALA A 1 274 ? 2.926 32.594 23.016 1 95.75 274 ALA A C 1
ATOM 2008 O O . ALA A 1 274 ? 3.67 31.594 22.984 1 95.75 274 ALA A O 1
ATOM 2009 N N . ILE A 1 275 ? 2.662 33.281 21.938 1 97.62 275 ILE A N 1
ATOM 2010 C CA . ILE A 1 275 ? 2.955 32.812 20.578 1 97.62 275 ILE A CA 1
ATOM 2011 C C . ILE A 1 275 ? 4.461 32.625 20.422 1 97.62 275 ILE A C 1
ATOM 2013 O O . ILE A 1 275 ? 4.895 31.672 19.75 1 97.62 275 ILE A O 1
ATOM 2017 N N . ASP A 1 276 ? 5.285 33.5 20.984 1 96.56 276 ASP A N 1
ATOM 2018 C CA . ASP A 1 276 ? 6.734 33.406 20.875 1 96.56 276 ASP A CA 1
ATOM 2019 C C . ASP A 1 276 ? 7.25 32.125 21.562 1 96.56 276 ASP A C 1
ATOM 2021 O O . ASP A 1 276 ? 8.016 31.375 20.969 1 96.56 276 ASP A O 1
ATOM 2025 N N . GLU A 1 277 ? 6.781 31.984 22.781 1 96.56 277 GLU A N 1
ATOM 2026 C CA . GLU A 1 277 ? 7.18 30.812 23.547 1 96.56 277 GLU A CA 1
ATOM 2027 C C . GLU A 1 277 ? 6.605 29.531 22.938 1 96.56 277 GLU A C 1
ATOM 2029 O O . GLU A 1 277 ? 7.281 28.5 22.891 1 96.56 277 GLU A O 1
ATOM 2034 N N . SER A 1 278 ? 5.348 29.562 22.484 1 97.75 278 SER A N 1
ATOM 2035 C CA . SER A 1 278 ? 4.723 28.422 21.828 1 97.75 278 SER A CA 1
ATOM 2036 C C . SER A 1 278 ? 5.512 27.984 20.594 1 97.75 278 SER A C 1
ATOM 2038 O O . SER A 1 278 ? 5.715 26.781 20.375 1 97.75 278 SER A O 1
ATOM 2040 N N . THR A 1 279 ? 5.977 28.953 19.812 1 98.38 279 THR A N 1
ATOM 2041 C CA . THR A 1 279 ? 6.734 28.672 18.594 1 98.38 279 THR A CA 1
ATOM 2042 C C . THR A 1 279 ? 8.07 28.031 18.938 1 98.38 279 THR A C 1
ATOM 2044 O O . THR A 1 279 ? 8.484 27.062 18.281 1 98.38 279 THR A O 1
ATOM 2047 N N . ARG A 1 280 ? 8.703 28.531 19.938 1 97.69 280 ARG A N 1
ATOM 2048 C CA . ARG A 1 280 ? 9.977 27.969 20.375 1 97.69 280 ARG A CA 1
ATOM 2049 C C . ARG A 1 280 ? 9.812 26.516 20.828 1 97.69 280 ARG A C 1
ATOM 2051 O O . ARG A 1 280 ? 10.594 25.656 20.422 1 97.69 280 ARG A O 1
ATOM 2058 N N . ILE A 1 281 ? 8.812 26.281 21.656 1 97.62 281 ILE A N 1
ATOM 2059 C CA . ILE A 1 281 ? 8.594 24.953 22.188 1 97.62 281 ILE A CA 1
ATOM 2060 C C . ILE A 1 281 ? 8.195 24 21.062 1 97.62 281 ILE A C 1
ATOM 2062 O O . ILE A 1 281 ? 8.68 22.875 20.984 1 97.62 281 ILE A O 1
ATOM 2066 N N . ALA A 1 282 ? 7.297 24.438 20.156 1 98.44 282 ALA A N 1
ATOM 2067 C CA . ALA A 1 282 ? 6.875 23.625 19.016 1 98.44 282 ALA A CA 1
ATOM 2068 C C . ALA A 1 282 ? 8.07 23.234 18.156 1 98.44 282 ALA A C 1
ATOM 2070 O O . ALA A 1 282 ? 8.156 22.094 17.688 1 98.44 282 ALA A O 1
ATOM 2071 N N . ALA A 1 283 ? 9.031 24.156 17.938 1 98.12 283 ALA A N 1
ATOM 2072 C CA . ALA A 1 283 ? 10.242 23.859 17.172 1 98.12 283 ALA A CA 1
ATOM 2073 C C . ALA A 1 283 ? 11.07 22.781 17.859 1 98.12 283 ALA A C 1
ATOM 2075 O O . ALA A 1 283 ? 11.609 21.891 17.188 1 98.12 283 ALA A O 1
ATOM 2076 N N . ASN A 1 284 ? 11.164 22.859 19.125 1 97.56 284 ASN A N 1
ATOM 2077 C CA . ASN A 1 284 ? 11.906 21.844 19.875 1 97.56 284 ASN A CA 1
ATOM 2078 C C . ASN A 1 284 ? 11.227 20.484 19.797 1 97.56 284 ASN A C 1
ATOM 2080 O O . ASN A 1 284 ? 11.898 19.453 19.672 1 97.56 284 ASN A O 1
ATOM 2084 N N . LEU A 1 285 ? 9.922 20.484 19.922 1 97.94 285 LEU A N 1
ATOM 2085 C CA . LEU A 1 285 ? 9.18 19.234 19.844 1 97.94 285 LEU A CA 1
ATOM 2086 C C . LEU A 1 285 ? 9.32 18.609 18.453 1 97.94 285 LEU A C 1
ATOM 2088 O O . LEU A 1 285 ? 9.445 17.391 18.344 1 97.94 285 LEU A O 1
ATOM 2092 N N . ALA A 1 286 ? 9.281 19.438 17.422 1 98.12 286 ALA A N 1
ATOM 2093 C CA . ALA A 1 286 ? 9.531 18.938 16.078 1 98.12 286 ALA A CA 1
ATOM 2094 C C . ALA A 1 286 ? 10.93 18.328 15.969 1 98.12 286 ALA A C 1
ATOM 2096 O O . ALA A 1 286 ? 11.117 17.297 15.336 1 98.12 286 ALA A O 1
ATOM 2097 N N . SER A 1 287 ? 11.906 18.969 16.594 1 97.56 287 SER A N 1
ATOM 2098 C CA . SER A 1 287 ? 13.273 18.453 16.594 1 97.56 287 SER A CA 1
ATOM 2099 C C . SER A 1 287 ? 13.359 17.109 17.297 1 97.56 287 SER A C 1
ATOM 2101 O O . SER A 1 287 ? 14.117 16.234 16.875 1 97.56 287 SER A O 1
ATOM 2103 N N . LEU A 1 288 ? 12.609 16.953 18.312 1 97.44 288 LEU A N 1
ATOM 2104 C CA . LEU A 1 288 ? 12.586 15.672 19.016 1 97.44 288 LEU A CA 1
ATOM 2105 C C . LEU A 1 288 ? 11.945 14.586 18.156 1 97.44 288 LEU A C 1
ATOM 2107 O O . LEU A 1 288 ? 12.383 13.438 18.172 1 97.44 288 LEU A O 1
ATOM 2111 N N . SER A 1 289 ? 10.898 14.938 17.422 1 97.88 289 SER A N 1
ATOM 2112 C CA . SER A 1 289 ? 10.188 13.969 16.594 1 97.88 289 SER A CA 1
ATOM 2113 C C . SER A 1 289 ? 11.109 13.336 15.555 1 97.88 289 SER A C 1
ATOM 2115 O O . SER A 1 289 ? 10.961 12.164 15.211 1 97.88 289 SER A O 1
ATOM 2117 N N . VAL A 1 290 ? 12.109 14.062 15.023 1 97.44 290 VAL A N 1
ATOM 2118 C CA . VAL A 1 290 ? 12.914 13.586 13.898 1 97.44 290 VAL A CA 1
ATOM 2119 C C . VAL A 1 290 ? 13.977 12.617 14.406 1 97.44 290 VAL A C 1
ATOM 2121 O O . VAL A 1 290 ? 14.695 12.008 13.617 1 97.44 290 VAL A O 1
ATOM 2124 N N . THR A 1 291 ? 14.086 12.492 15.758 1 97 291 THR A N 1
ATOM 2125 C CA . THR A 1 291 ? 15.062 11.57 16.344 1 97 291 THR A CA 1
ATOM 2126 C C . THR A 1 291 ? 14.523 10.148 16.359 1 97 291 THR A C 1
ATOM 2128 O O . THR A 1 291 ? 15.234 9.211 16.734 1 97 291 THR A O 1
ATOM 2131 N N . ARG A 1 292 ? 13.312 9.961 16 1 96.75 292 ARG A N 1
ATOM 2132 C CA . ARG A 1 292 ? 12.641 8.664 15.977 1 96.75 292 ARG A CA 1
ATOM 2133 C C . ARG A 1 292 ? 12.109 8.352 14.578 1 96.75 292 ARG A C 1
ATOM 2135 O O . ARG A 1 292 ? 11.852 9.258 13.789 1 96.75 292 ARG A O 1
ATOM 2142 N N . LYS A 1 293 ? 11.922 7.078 14.281 1 93.44 293 LYS A N 1
ATOM 2143 C CA . LYS A 1 293 ? 11.398 6.648 12.992 1 93.44 293 LYS A CA 1
ATOM 2144 C C . LYS A 1 293 ? 9.883 6.832 12.922 1 93.44 293 LYS A C 1
ATOM 2146 O O . LYS A 1 293 ? 9.18 6.582 13.906 1 93.44 293 LYS A O 1
ATOM 2151 N N . GLY A 1 294 ? 9.445 7.234 11.711 1 93.12 294 GLY A N 1
ATOM 2152 C CA . GLY A 1 294 ? 8.016 7.293 11.484 1 93.12 294 GLY A CA 1
ATOM 2153 C C . GLY A 1 294 ? 7.465 8.703 11.492 1 93.12 294 GLY A C 1
ATOM 2154 O O . GLY A 1 294 ? 8.211 9.664 11.688 1 93.12 294 GLY A O 1
ATOM 2155 N N . THR A 1 295 ? 6.129 8.797 11.289 1 96 295 THR A N 1
ATOM 2156 C CA . THR A 1 295 ? 5.438 10.078 11.32 1 96 295 THR A CA 1
ATOM 2157 C C . THR A 1 295 ? 4.738 10.289 12.656 1 96 295 THR A C 1
ATOM 2159 O O . THR A 1 295 ? 5.363 10.727 13.625 1 96 295 THR A O 1
ATOM 2162 N N . GLN A 1 296 ? 3.498 9.805 12.812 1 97.81 296 GLN A N 1
ATOM 2163 C CA . GLN A 1 296 ? 2.771 9.961 14.07 1 97.81 296 GLN A CA 1
ATOM 2164 C C . GLN A 1 296 ? 3.475 9.227 15.203 1 97.81 296 GLN A C 1
ATOM 2166 O O . GLN A 1 296 ? 3.488 9.695 16.344 1 97.81 296 GLN A O 1
ATOM 2171 N N . SER A 1 297 ? 4.094 8.109 14.875 1 96.19 297 SER A N 1
ATOM 2172 C CA . SER A 1 297 ? 4.719 7.262 15.883 1 96.19 297 SER A CA 1
ATOM 2173 C C . SER A 1 297 ? 5.926 7.945 16.516 1 96.19 297 SER A C 1
ATOM 2175 O O . SER A 1 297 ? 6.363 7.57 17.609 1 96.19 297 SER A O 1
ATOM 2177 N N . SER A 1 298 ? 6.465 8.914 15.859 1 97.62 298 SER A N 1
ATOM 2178 C CA . SER A 1 298 ? 7.691 9.547 16.328 1 97.62 298 SER A CA 1
ATOM 2179 C C . SER A 1 298 ? 7.391 10.68 17.312 1 97.62 298 SER A C 1
ATOM 2181 O O . SER A 1 298 ? 8.289 11.18 17.984 1 97.62 298 SER A O 1
ATOM 2183 N N . TYR A 1 299 ? 6.109 11.102 17.375 1 98.56 299 TYR A N 1
ATOM 2184 C CA . TYR A 1 299 ? 5.75 12.25 18.203 1 98.56 299 TYR A CA 1
ATOM 2185 C C . TYR A 1 299 ? 5.809 11.891 19.688 1 98.56 299 TYR A C 1
ATOM 2187 O O . TYR A 1 299 ? 5.387 10.805 20.078 1 98.56 299 TYR A O 1
ATOM 2195 N N . TRP A 1 300 ? 6.359 12.766 20.453 1 97.94 300 TRP A N 1
ATOM 2196 C CA . TRP A 1 300 ? 6.539 12.516 21.875 1 97.94 300 TRP A CA 1
ATOM 2197 C C . TRP A 1 300 ? 5.246 12.766 22.641 1 97.94 300 TRP A C 1
ATOM 2199 O O . TRP A 1 300 ? 4.512 13.711 22.344 1 97.94 300 TRP A O 1
ATOM 2209 N N . ARG A 1 301 ? 5.082 11.969 23.641 1 97.38 301 ARG A N 1
ATOM 2210 C CA . ARG A 1 301 ? 3.93 12.117 24.516 1 97.38 301 ARG A CA 1
ATOM 2211 C C . ARG A 1 301 ? 4.254 13.031 25.703 1 97.38 301 ARG A C 1
ATOM 2213 O O . ARG A 1 301 ? 5.41 13.133 26.109 1 97.38 301 ARG A O 1
ATOM 2220 N N . LEU A 1 302 ? 3.201 13.562 26.219 1 96.75 302 LEU A N 1
ATOM 2221 C CA . LEU A 1 302 ? 3.34 14.508 27.328 1 96.75 302 LEU A CA 1
ATOM 2222 C C . LEU A 1 302 ? 4.129 13.891 28.469 1 96.75 302 LEU A C 1
ATOM 2224 O O . LEU A 1 302 ? 5.027 14.531 29.031 1 96.75 302 LEU A O 1
ATOM 2228 N N . ASP A 1 303 ? 3.818 12.656 28.844 1 95.5 303 ASP A N 1
ATOM 2229 C CA . ASP A 1 303 ? 4.496 11.992 29.953 1 95.5 303 ASP A CA 1
ATOM 2230 C C . ASP A 1 303 ? 5.969 11.75 29.625 1 95.5 303 ASP A C 1
ATOM 2232 O O . ASP A 1 303 ? 6.828 11.891 30.5 1 95.5 303 ASP A O 1
ATOM 2236 N N . GLU A 1 304 ? 6.309 11.398 28.328 1 96.62 304 GLU A N 1
ATOM 2237 C CA . GLU A 1 304 ? 7.695 11.227 27.906 1 96.62 304 GLU A CA 1
ATOM 2238 C C . GLU A 1 304 ? 8.469 12.539 28.016 1 96.62 304 GLU A C 1
ATOM 2240 O O . GLU A 1 304 ? 9.609 12.555 28.484 1 96.62 304 GLU A O 1
ATOM 2245 N N . ILE A 1 305 ? 7.809 13.625 27.547 1 96.94 305 ILE A N 1
ATOM 2246 C CA . ILE A 1 305 ? 8.438 14.938 27.547 1 96.94 305 ILE A CA 1
ATOM 2247 C C . ILE A 1 305 ? 8.75 15.375 28.969 1 96.94 305 ILE A C 1
ATOM 2249 O O . ILE A 1 305 ? 9.867 15.82 29.25 1 96.94 305 ILE A O 1
ATOM 2253 N N . ARG A 1 306 ? 7.852 15.195 29.859 1 94.62 306 ARG A N 1
ATOM 2254 C CA . ARG A 1 306 ? 8.047 15.594 31.25 1 94.62 306 ARG A CA 1
ATOM 2255 C C . ARG A 1 306 ? 9.164 14.789 31.891 1 94.62 306 ARG A C 1
ATOM 2257 O O . ARG A 1 306 ? 9.914 15.312 32.719 1 94.62 306 ARG A O 1
ATOM 2264 N N . ARG A 1 307 ? 9.266 13.555 31.547 1 95.06 307 ARG A N 1
ATOM 2265 C CA . ARG A 1 307 ? 10.258 12.664 32.125 1 95.06 307 ARG A CA 1
ATOM 2266 C C . ARG A 1 307 ? 11.648 12.953 31.562 1 95.06 307 ARG A C 1
ATOM 2268 O O . ARG A 1 307 ? 12.625 13.023 32.312 1 95.06 307 ARG A O 1
ATOM 2275 N N . HIS A 1 308 ? 11.805 13.203 30.297 1 96.12 308 HIS A N 1
ATOM 2276 C CA . HIS A 1 308 ? 13.109 13.242 29.641 1 96.12 308 HIS A CA 1
ATOM 2277 C C . HIS A 1 308 ? 13.547 14.672 29.375 1 96.12 308 HIS A C 1
ATOM 2279 O O . HIS A 1 308 ? 14.742 14.945 29.203 1 96.12 308 HIS A O 1
ATOM 2285 N N . HIS A 1 309 ? 12.555 15.609 29.25 1 94.69 309 HIS A N 1
ATOM 2286 C CA . HIS A 1 309 ? 12.812 17.016 28.984 1 94.69 309 HIS A CA 1
ATOM 2287 C C . HIS A 1 309 ? 11.969 17.906 29.906 1 94.69 309 HIS A C 1
ATOM 2289 O O . HIS A 1 309 ? 11.195 18.734 29.422 1 94.69 309 HIS A O 1
ATOM 2295 N N . PRO A 1 310 ? 12.172 17.859 31.234 1 93.06 310 PRO A N 1
ATOM 2296 C CA . PRO A 1 310 ? 11.273 18.484 32.219 1 93.06 310 PRO A CA 1
ATOM 2297 C C . PRO A 1 310 ? 11.211 20 32.062 1 93.06 310 PRO A C 1
ATOM 2299 O O . PRO A 1 310 ? 10.234 20.625 32.5 1 93.06 310 PRO A O 1
ATOM 2302 N N . ASN A 1 311 ? 12.156 20.656 31.422 1 92.81 311 ASN A N 1
ATOM 2303 C CA . ASN A 1 311 ? 12.172 22.125 31.328 1 92.81 311 ASN A CA 1
ATOM 2304 C C . ASN A 1 311 ? 11.648 22.609 29.984 1 92.81 311 ASN A C 1
ATOM 2306 O O . ASN A 1 311 ? 11.695 23.797 29.688 1 92.81 311 ASN A O 1
ATOM 2310 N N . LEU A 1 312 ? 11.141 21.672 29.172 1 94.81 312 LEU A N 1
ATOM 2311 C CA . LEU A 1 312 ? 10.734 22.031 27.812 1 94.81 312 LEU A CA 1
ATOM 2312 C C . LEU A 1 312 ? 9.375 22.719 27.812 1 94.81 312 LEU A C 1
ATOM 2314 O O . LEU A 1 312 ? 9.156 23.688 27.094 1 94.81 312 LEU A O 1
ATOM 2318 N N . LEU A 1 313 ? 8.461 22.141 28.625 1 94.69 313 LEU A N 1
ATOM 2319 C CA . LEU A 1 313 ? 7.109 22.688 28.688 1 94.69 313 LEU A CA 1
ATOM 2320 C C . LEU A 1 313 ? 6.945 23.594 29.906 1 94.69 313 LEU A C 1
ATOM 2322 O O . LEU A 1 313 ? 7.605 23.406 30.922 1 94.69 313 LEU A O 1
ATOM 2326 N N . PRO A 1 314 ? 6.055 24.578 29.734 1 89.56 314 PRO A N 1
ATOM 2327 C CA . PRO A 1 314 ? 5.777 25.391 30.922 1 89.56 314 PRO A CA 1
ATOM 2328 C C . PRO A 1 314 ? 5.141 24.594 32.062 1 89.56 314 PRO A C 1
ATOM 2330 O O . PRO A 1 314 ? 4.504 23.562 31.812 1 89.56 314 PRO A O 1
ATOM 2333 N N . SER A 1 315 ? 5.367 25.125 33.25 1 78.94 315 SER A N 1
ATOM 2334 C CA . SER A 1 315 ? 4.883 24.453 34.438 1 78.94 315 SER A CA 1
ATOM 2335 C C . SER A 1 315 ? 3.361 24.312 34.438 1 78.94 315 SER A C 1
ATOM 2337 O O . SER A 1 315 ? 2.805 23.406 35.031 1 78.94 315 SER A O 1
ATOM 2339 N N . THR A 1 316 ? 2.705 25.219 33.781 1 73.5 316 THR A N 1
ATOM 2340 C CA . THR A 1 316 ? 1.246 25.234 33.781 1 73.5 316 THR A CA 1
ATOM 2341 C C . THR A 1 316 ? 0.68 24.359 32.688 1 73.5 316 THR A C 1
ATOM 2343 O O . THR A 1 316 ? -0.539 24.219 32.562 1 73.5 316 THR A O 1
ATOM 2346 N N . PHE A 1 317 ? 1.593 23.812 32.094 1 79.69 317 PHE A N 1
ATOM 2347 C CA . PHE A 1 317 ? 1.112 22.984 30.984 1 79.69 317 PHE A CA 1
ATOM 2348 C C . PHE A 1 317 ? 0.625 21.641 31.484 1 79.69 317 PHE A C 1
ATOM 2350 O O . PHE A 1 317 ? 1.306 20.984 32.281 1 79.69 317 PHE A O 1
ATOM 2357 N N . MET B 1 1 ? -7.965 -52.406 -3.242 1 25.94 1 MET B N 1
ATOM 2358 C CA . MET B 1 1 ? -8.828 -51.25 -3.498 1 25.94 1 MET B CA 1
ATOM 2359 C C . MET B 1 1 ? -8.07 -49.969 -3.303 1 25.94 1 MET B C 1
ATOM 2361 O O . MET B 1 1 ? -7.625 -49.656 -2.197 1 25.94 1 MET B O 1
ATOM 2365 N N . SER B 1 2 ? -7.098 -49.469 -4.078 1 32.16 2 SER B N 1
ATOM 2366 C CA . SER B 1 2 ? -6.141 -48.375 -3.887 1 32.16 2 SER B CA 1
ATOM 2367 C C . SER B 1 2 ? -6.797 -47.188 -3.217 1 32.16 2 SER B C 1
ATOM 2369 O O . SER B 1 2 ? -7.887 -46.75 -3.611 1 32.16 2 SER B O 1
ATOM 2371 N N . GLU B 1 3 ? -6.699 -47 -1.946 1 37.41 3 GLU B N 1
ATOM 2372 C CA . GLU B 1 3 ? -7.359 -46.031 -1.076 1 37.41 3 GLU B CA 1
ATOM 2373 C C . GLU B 1 3 ? -7.574 -44.719 -1.796 1 37.41 3 GLU B C 1
ATOM 2375 O O . GLU B 1 3 ? -6.672 -44.188 -2.469 1 37.41 3 GLU B O 1
ATOM 2380 N N . GLN B 1 4 ? -8.75 -44.438 -2.246 1 40.22 4 GLN B N 1
ATOM 2381 C CA . GLN B 1 4 ? -9.18 -43.281 -3.021 1 40.22 4 GLN B CA 1
ATOM 2382 C C . GLN B 1 4 ? -8.398 -42.031 -2.631 1 40.22 4 GLN B C 1
ATOM 2384 O O . GLN B 1 4 ? -8.484 -41.562 -1.493 1 40.22 4 GLN B O 1
ATOM 2389 N N . LYS B 1 5 ? -7.027 -42 -2.834 1 48.06 5 LYS B N 1
ATOM 2390 C CA . LYS B 1 5 ? -6.262 -40.781 -2.688 1 48.06 5 LYS B CA 1
ATOM 2391 C C . LYS B 1 5 ? -7.176 -39.562 -2.771 1 48.06 5 LYS B C 1
ATOM 2393 O O . LYS B 1 5 ? -8.125 -39.531 -3.553 1 48.06 5 LYS B O 1
ATOM 2398 N N . GLY B 1 6 ? -7.301 -38.938 -1.683 1 56.03 6 GLY B N 1
ATOM 2399 C CA . GLY B 1 6 ? -8.188 -37.812 -1.456 1 56.03 6 GLY B CA 1
ATOM 2400 C C . GLY B 1 6 ? -8.156 -36.781 -2.582 1 56.03 6 GLY B C 1
ATOM 2401 O O . GLY B 1 6 ? -7.176 -36.688 -3.324 1 56.03 6 GLY B O 1
ATOM 2402 N N . LYS B 1 7 ? -9.25 -36.562 -3.326 1 82.19 7 LYS B N 1
ATOM 2403 C CA . LYS B 1 7 ? -9.602 -35.688 -4.438 1 82.19 7 LYS B CA 1
ATOM 2404 C C . LYS B 1 7 ? -9.414 -34.219 -4.062 1 82.19 7 LYS B C 1
ATOM 2406 O O . LYS B 1 7 ? -10.359 -33.406 -4.125 1 82.19 7 LYS B O 1
ATOM 2411 N N . LYS B 1 8 ? -8 -33.969 -3.48 1 96.44 8 LYS B N 1
ATOM 2412 C CA . LYS B 1 8 ? -7.758 -32.594 -3.078 1 96.44 8 LYS B CA 1
ATOM 2413 C C . LYS B 1 8 ? -6.473 -32.031 -3.697 1 96.44 8 LYS B C 1
ATOM 2415 O O . LYS B 1 8 ? -5.555 -32.812 -3.994 1 96.44 8 LYS B O 1
ATOM 2420 N N . ILE B 1 9 ? -6.387 -30.75 -3.951 1 98.75 9 ILE B N 1
ATOM 2421 C CA . ILE B 1 9 ? -5.188 -30.031 -4.352 1 98.75 9 ILE B CA 1
ATOM 2422 C C . ILE B 1 9 ? -4.59 -29.312 -3.146 1 98.75 9 ILE B C 1
ATOM 2424 O O . ILE B 1 9 ? -5.32 -28.719 -2.348 1 98.75 9 ILE B O 1
ATOM 2428 N N . VAL B 1 10 ? -3.311 -29.438 -2.951 1 98.88 10 VAL B N 1
ATOM 2429 C CA . VAL B 1 10 ? -2.594 -28.609 -1.99 1 98.88 10 VAL B CA 1
ATOM 2430 C C . VAL B 1 10 ? -1.688 -27.625 -2.732 1 98.88 10 VAL B C 1
ATOM 2432 O O . VAL B 1 10 ? -0.894 -28.031 -3.586 1 98.88 10 VAL B O 1
ATOM 2435 N N . VAL B 1 11 ? -1.885 -26.391 -2.486 1 98.94 11 VAL B N 1
ATOM 2436 C CA . VAL B 1 11 ? -0.959 -25.375 -2.975 1 98.94 11 VAL B CA 1
ATOM 2437 C C . VAL B 1 11 ? 0.031 -25.016 -1.872 1 98.94 11 VAL B C 1
ATOM 2439 O O . VAL B 1 11 ? -0.371 -24.672 -0.756 1 98.94 11 VAL B O 1
ATOM 2442 N N . PHE B 1 12 ? 1.286 -25.234 -2.08 1 98.88 12 PHE B N 1
ATOM 2443 C CA . PHE B 1 12 ? 2.379 -24.781 -1.225 1 98.88 12 PHE B CA 1
ATOM 2444 C C . PHE B 1 12 ? 3.016 -23.516 -1.781 1 98.88 12 PHE B C 1
ATOM 2446 O O . PHE B 1 12 ? 3.801 -23.578 -2.73 1 98.88 12 PHE B O 1
ATOM 2453 N N . GLY B 1 13 ? 2.498 -22.375 -1.163 1 98.62 13 GLY B N 1
ATOM 2454 C CA . GLY B 1 13 ? 2.934 -21.25 -1.973 1 98.62 13 GLY B CA 1
ATOM 2455 C C . GLY B 1 13 ? 2.635 -19.906 -1.334 1 98.62 13 GLY B C 1
ATOM 2456 O O . GLY B 1 13 ? 2.541 -19.812 -0.109 1 98.62 13 GLY B O 1
ATOM 2457 N N . SER B 1 14 ? 2.635 -18.859 -2.154 1 98.88 14 SER B N 1
ATOM 2458 C CA . SER B 1 14 ? 2.742 -17.469 -1.722 1 98.88 14 SER B CA 1
ATOM 2459 C C . SER B 1 14 ? 1.368 -16.812 -1.604 1 98.88 14 SER B C 1
ATOM 2461 O O . SER B 1 14 ? 0.439 -17.188 -2.328 1 98.88 14 SER B O 1
ATOM 2463 N N . ILE B 1 15 ? 1.23 -15.945 -0.683 1 98.88 15 ILE B N 1
ATOM 2464 C CA . ILE B 1 15 ? 0.178 -14.945 -0.542 1 98.88 15 ILE B CA 1
ATOM 2465 C C . ILE B 1 15 ? 0.785 -13.547 -0.611 1 98.88 15 ILE B C 1
ATOM 2467 O O . ILE B 1 15 ? 1.781 -13.266 0.057 1 98.88 15 ILE B O 1
ATOM 2471 N N . VAL B 1 16 ? 0.284 -12.695 -1.5 1 98.88 16 VAL B N 1
ATOM 2472 C CA . VAL B 1 16 ? 0.796 -11.344 -1.657 1 98.88 16 VAL B CA 1
ATOM 2473 C C . VAL B 1 16 ? -0.366 -10.352 -1.7 1 98.88 16 VAL B C 1
ATOM 2475 O O . VAL B 1 16 ? -1.372 -10.594 -2.371 1 98.88 16 VAL B O 1
ATOM 2478 N N . GLN B 1 17 ? -0.353 -9.273 -0.947 1 98.81 17 GLN B N 1
ATOM 2479 C CA . GLN B 1 17 ? -1.302 -8.172 -1.065 1 98.81 17 GLN B CA 1
ATOM 2480 C C . GLN B 1 17 ? -0.852 -7.172 -2.125 1 98.81 17 GLN B C 1
ATOM 2482 O O . GLN B 1 17 ? 0.202 -6.547 -1.988 1 98.81 17 GLN B O 1
ATOM 2487 N N . ASP B 1 18 ? -1.68 -7 -3.1 1 98.44 18 ASP B N 1
ATOM 2488 C CA . ASP B 1 18 ? -1.381 -6.023 -4.141 1 98.44 18 ASP B CA 1
ATOM 2489 C C . ASP B 1 18 ? -1.867 -4.629 -3.742 1 98.44 18 ASP B C 1
ATOM 2491 O O . ASP B 1 18 ? -3.025 -4.457 -3.355 1 98.44 18 ASP B O 1
ATOM 2495 N N . LEU B 1 19 ? -0.997 -3.674 -3.816 1 98.69 19 LEU B N 1
ATOM 2496 C CA . LEU B 1 19 ? -1.263 -2.264 -3.559 1 98.69 19 LEU B CA 1
ATOM 2497 C C . LEU B 1 19 ? -1.08 -1.434 -4.824 1 98.69 19 LEU B C 1
ATOM 2499 O O . LEU B 1 19 ? 0.047 -1.093 -5.191 1 98.69 19 LEU B O 1
ATOM 2503 N N . ILE B 1 20 ? -2.189 -1.007 -5.445 1 98.25 20 ILE B N 1
ATOM 2504 C CA . ILE B 1 20 ? -2.1 -0.465 -6.797 1 98.25 20 ILE B CA 1
ATOM 2505 C C . ILE B 1 20 ? -2.469 1.016 -6.785 1 98.25 20 ILE B C 1
ATOM 2507 O O . ILE B 1 20 ? -3.6 1.377 -6.449 1 98.25 20 ILE B O 1
ATOM 2511 N N . SER B 1 21 ? -1.57 1.85 -7.141 1 98.62 21 SER B N 1
ATOM 2512 C CA . SER B 1 21 ? -1.822 3.275 -7.328 1 98.62 21 SER B CA 1
ATOM 2513 C C . SER B 1 21 ? -1.794 3.652 -8.805 1 98.62 21 SER B C 1
ATOM 2515 O O . SER B 1 21 ? -0.809 3.393 -9.5 1 98.62 21 SER B O 1
ATOM 2517 N N . TYR B 1 22 ? -2.836 4.23 -9.266 1 98.12 22 TYR B N 1
ATOM 2518 C CA . TYR B 1 22 ? -2.914 4.738 -10.633 1 98.12 22 TYR B CA 1
ATOM 2519 C C . TYR B 1 22 ? -2.557 6.219 -10.68 1 98.12 22 TYR B C 1
ATOM 2521 O O . TYR B 1 22 ? -2.998 7.004 -9.836 1 98.12 22 TYR B O 1
ATOM 2529 N N . THR B 1 23 ? -1.724 6.582 -11.594 1 98.31 23 THR B N 1
ATOM 2530 C CA . THR B 1 23 ? -1.246 7.953 -11.711 1 98.31 23 THR B CA 1
ATOM 2531 C C . THR B 1 23 ? -1.001 8.32 -13.172 1 98.31 23 THR B C 1
ATOM 2533 O O . THR B 1 23 ? -0.965 7.441 -14.039 1 98.31 23 THR B O 1
ATOM 2536 N N . GLU B 1 24 ? -0.93 9.586 -13.453 1 97.69 24 GLU B N 1
ATOM 2537 C CA . GLU B 1 24 ? -0.686 10.047 -14.812 1 97.69 24 GLU B CA 1
ATOM 2538 C C . GLU B 1 24 ? 0.685 9.594 -15.312 1 97.69 24 GLU B C 1
ATOM 2540 O O . GLU B 1 24 ? 0.817 9.117 -16.438 1 97.69 24 GLU B O 1
ATOM 2545 N N . ARG B 1 25 ? 1.695 9.742 -14.508 1 97.19 25 ARG B N 1
ATOM 2546 C CA . ARG B 1 25 ? 3.074 9.375 -14.812 1 97.19 25 ARG B CA 1
ATOM 2547 C C . ARG B 1 25 ? 3.805 8.891 -13.57 1 97.19 25 ARG B C 1
ATOM 2549 O O . ARG B 1 25 ? 3.369 9.156 -12.445 1 97.19 25 ARG B O 1
ATOM 2556 N N . PHE B 1 26 ? 4.918 8.172 -13.789 1 97.25 26 PHE B N 1
ATOM 2557 C CA . PHE B 1 26 ? 5.734 7.742 -12.656 1 97.25 26 PHE B CA 1
ATOM 2558 C C . PHE B 1 26 ? 6.355 8.945 -11.953 1 97.25 26 PHE B C 1
ATOM 2560 O O . PHE B 1 26 ? 6.789 9.898 -12.602 1 97.25 26 PHE B O 1
ATOM 2567 N N . PRO B 1 27 ? 6.379 8.984 -10.609 1 97.44 27 PRO B N 1
ATOM 2568 C CA . PRO B 1 27 ? 7.172 10.008 -9.93 1 97.44 27 PRO B CA 1
ATOM 2569 C C . PRO B 1 27 ? 8.672 9.836 -10.141 1 97.44 27 PRO B C 1
ATOM 2571 O O . PRO B 1 27 ? 9.164 8.703 -10.211 1 97.44 27 PRO B O 1
ATOM 2574 N N . ARG B 1 28 ? 9.383 11.016 -10.172 1 95.69 28 ARG B N 1
ATOM 2575 C CA . ARG B 1 28 ? 10.844 10.992 -10.164 1 95.69 28 ARG B CA 1
ATOM 2576 C C . ARG B 1 28 ? 11.383 10.789 -8.75 1 95.69 28 ARG B C 1
ATOM 2578 O O . ARG B 1 28 ? 10.672 11.023 -7.77 1 95.69 28 ARG B O 1
ATOM 2585 N N . PRO B 1 29 ? 12.68 10.242 -8.672 1 94.12 29 PRO B N 1
ATOM 2586 C CA . PRO B 1 29 ? 13.281 10.211 -7.34 1 94.12 29 PRO B CA 1
ATOM 2587 C C . PRO B 1 29 ? 13.133 11.539 -6.594 1 94.12 29 PRO B C 1
ATOM 2589 O O . PRO B 1 29 ? 13.414 12.594 -7.16 1 94.12 29 PRO B O 1
ATOM 2592 N N . GLY B 1 30 ? 12.68 11.516 -5.387 1 91.81 30 GLY B N 1
ATOM 2593 C CA . GLY B 1 30 ? 12.516 12.703 -4.57 1 91.81 30 GLY B CA 1
ATOM 2594 C C . GLY B 1 30 ? 11.203 13.422 -4.801 1 91.81 30 GLY B C 1
ATOM 2595 O O . GLY B 1 30 ? 10.906 14.414 -4.141 1 91.81 30 GLY B O 1
ATOM 2596 N N . GLU B 1 31 ? 10.352 12.883 -5.703 1 95.12 31 GLU B N 1
ATOM 2597 C CA . GLU B 1 31 ? 9.125 13.57 -6.09 1 95.12 31 GLU B CA 1
ATOM 2598 C C . GLU B 1 31 ? 7.891 12.883 -5.516 1 95.12 31 GLU B C 1
ATOM 2600 O O . GLU B 1 31 ? 7.875 11.656 -5.363 1 95.12 31 GLU B O 1
ATOM 2605 N N . SER B 1 32 ? 6.934 13.664 -5.113 1 94.88 32 SER B N 1
ATOM 2606 C CA . SER B 1 32 ? 5.574 13.203 -4.828 1 94.88 32 SER B CA 1
ATOM 2607 C C . SER B 1 32 ? 4.602 13.664 -5.91 1 94.88 32 SER B C 1
ATOM 2609 O O . SER B 1 32 ? 4.527 14.852 -6.227 1 94.88 32 SER B O 1
ATOM 2611 N N . VAL B 1 33 ? 3.922 12.727 -6.457 1 96.94 33 VAL B N 1
ATOM 2612 C CA . VAL B 1 33 ? 2.939 13.086 -7.469 1 96.94 33 VAL B CA 1
ATOM 2613 C C . VAL B 1 33 ? 1.538 12.719 -6.988 1 96.94 33 VAL B C 1
ATOM 2615 O O . VAL B 1 33 ? 1.38 11.859 -6.121 1 96.94 33 VAL B O 1
ATOM 2618 N N . ARG B 1 34 ? 0.567 13.422 -7.586 1 96.88 34 ARG B N 1
ATOM 2619 C CA . ARG B 1 34 ? -0.828 13.086 -7.32 1 96.88 34 ARG B CA 1
ATOM 2620 C C . ARG B 1 34 ? -1.26 11.867 -8.141 1 96.88 34 ARG B C 1
ATOM 2622 O O . ARG B 1 34 ? -0.96 11.781 -9.336 1 96.88 34 ARG B O 1
ATOM 2629 N N . GLY B 1 35 ? -1.833 10.961 -7.457 1 98.12 35 GLY B N 1
ATOM 2630 C CA . GLY B 1 35 ? -2.434 9.828 -8.141 1 98.12 35 GLY B CA 1
ATOM 2631 C C . GLY B 1 35 ? -3.904 10.023 -8.453 1 98.12 35 GLY B C 1
ATOM 2632 O O . GLY B 1 35 ? -4.531 10.961 -7.945 1 98.12 35 GLY B O 1
ATOM 2633 N N . ASP B 1 36 ? -4.465 9.133 -9.242 1 97.5 36 ASP B N 1
ATOM 2634 C CA . ASP B 1 36 ? -5.859 9.18 -9.672 1 97.5 36 ASP B CA 1
ATOM 2635 C C . ASP B 1 36 ? -6.734 8.305 -8.773 1 97.5 36 ASP B C 1
ATOM 2637 O O . ASP B 1 36 ? -7.824 8.719 -8.375 1 97.5 36 ASP B O 1
ATOM 2641 N N . SER B 1 37 ? -6.266 7.164 -8.555 1 97.56 37 SER B N 1
ATOM 2642 C CA . SER B 1 37 ? -7.031 6.223 -7.738 1 97.56 37 SER B CA 1
ATOM 2643 C C . SER B 1 37 ? -6.125 5.156 -7.129 1 97.56 37 SER B C 1
ATOM 2645 O O . SER B 1 37 ? -4.949 5.059 -7.48 1 97.56 37 SER B O 1
ATOM 2647 N N . PHE B 1 38 ? -6.691 4.438 -6.207 1 98.44 38 PHE B N 1
ATOM 2648 C CA . PHE B 1 38 ? -6.008 3.371 -5.484 1 98.44 38 PHE B CA 1
ATOM 2649 C C . PHE B 1 38 ? -6.906 2.146 -5.352 1 98.44 38 PHE B C 1
ATOM 2651 O O . PHE B 1 38 ? -8.117 2.275 -5.168 1 98.44 38 PHE B O 1
ATOM 2658 N N . GLN B 1 39 ? -6.23 0.983 -5.469 1 97.25 39 GLN B N 1
ATOM 2659 C CA . GLN B 1 39 ? -6.98 -0.261 -5.332 1 97.25 39 GLN B CA 1
ATOM 2660 C C . GLN B 1 39 ? -6.168 -1.314 -4.586 1 97.25 39 GLN B C 1
ATOM 2662 O O . GLN B 1 39 ? -4.961 -1.443 -4.809 1 97.25 39 GLN B O 1
ATOM 2667 N N . LEU B 1 40 ? -6.863 -2.008 -3.678 1 97.5 40 LEU B N 1
ATOM 2668 C CA . LEU B 1 40 ? -6.316 -3.223 -3.082 1 97.5 40 LEU B CA 1
ATOM 2669 C C . LEU B 1 40 ? -6.645 -4.441 -3.938 1 97.5 40 LEU B C 1
ATOM 2671 O O . LEU B 1 40 ? -7.738 -4.535 -4.504 1 97.5 40 LEU B O 1
ATOM 2675 N N . GLY B 1 41 ? -5.723 -5.336 -4.098 1 96.19 41 GLY B N 1
ATOM 2676 C CA . GLY B 1 41 ? -5.953 -6.598 -4.777 1 96.19 41 GLY B CA 1
ATOM 2677 C C . GLY B 1 41 ? -5.328 -7.785 -4.066 1 96.19 41 GLY B C 1
ATOM 2678 O O . GLY B 1 41 ? -4.328 -7.637 -3.361 1 96.19 41 GLY B O 1
ATOM 2679 N N . ALA B 1 42 ? -5.969 -8.922 -4.207 1 96.88 42 ALA B N 1
ATOM 2680 C CA . ALA B 1 42 ? -5.395 -10.172 -3.713 1 96.88 42 ALA B CA 1
ATOM 2681 C C . ALA B 1 42 ? -4.453 -10.789 -4.746 1 96.88 42 ALA B C 1
ATOM 2683 O O . ALA B 1 42 ? -4.805 -10.906 -5.922 1 96.88 42 ALA B O 1
ATOM 2684 N N . GLY B 1 43 ? -3.23 -11.109 -4.297 1 97.56 43 GLY B N 1
ATOM 2685 C CA . GLY B 1 43 ? -2.248 -11.688 -5.199 1 97.56 43 GLY B CA 1
ATOM 2686 C C . GLY B 1 43 ? -1.428 -12.789 -4.559 1 97.56 43 GLY B C 1
ATOM 2687 O O . GLY B 1 43 ? -1.871 -13.422 -3.598 1 97.56 43 GLY B O 1
ATOM 2688 N N . GLY B 1 44 ? -0.264 -13 -5.168 1 98.5 44 GLY B N 1
ATOM 2689 C CA . GLY B 1 44 ? 0.542 -14.164 -4.836 1 98.5 44 GLY B CA 1
ATOM 2690 C C . GLY B 1 44 ? 0.273 -15.352 -5.738 1 98.5 44 GLY B C 1
ATOM 2691 O O . GLY B 1 44 ? -0.865 -15.812 -5.844 1 98.5 44 GLY B O 1
ATOM 2692 N N . LYS B 1 45 ? 1.314 -15.781 -6.285 1 98.62 45 LYS B N 1
ATOM 2693 C CA . LYS B 1 45 ? 1.132 -16.844 -7.273 1 98.62 45 LYS B CA 1
ATOM 2694 C C . LYS B 1 45 ? 0.447 -18.062 -6.652 1 98.62 45 LYS B C 1
ATOM 2696 O O . LYS B 1 45 ? -0.463 -18.641 -7.254 1 98.62 45 LYS B O 1
ATOM 2701 N N . GLY B 1 46 ? 0.855 -18.469 -5.473 1 98.88 46 GLY B N 1
ATOM 2702 C CA . GLY B 1 46 ? 0.2 -19.562 -4.793 1 98.88 46 GLY B CA 1
ATOM 2703 C C . GLY B 1 46 ? -1.273 -19.312 -4.531 1 98.88 46 GLY B C 1
ATOM 2704 O O . GLY B 1 46 ? -2.117 -20.156 -4.867 1 98.88 46 GLY B O 1
ATOM 2705 N N . ALA B 1 47 ? -1.562 -18.203 -3.969 1 98.94 47 ALA B N 1
ATOM 2706 C CA . ALA B 1 47 ? -2.945 -17.844 -3.672 1 98.94 47 ALA B CA 1
ATOM 2707 C C . ALA B 1 47 ? -3.777 -17.766 -4.949 1 98.94 47 ALA B C 1
ATOM 2709 O O . ALA B 1 47 ? -4.918 -18.219 -4.984 1 98.94 47 ALA B O 1
ATOM 2710 N N . ASN B 1 48 ? -3.246 -17.125 -5.984 1 98.81 48 ASN B N 1
ATOM 2711 C CA . ASN B 1 48 ? -3.936 -17.031 -7.266 1 98.81 48 ASN B CA 1
ATOM 2712 C C . ASN B 1 48 ? -4.301 -18.406 -7.812 1 98.81 48 ASN B C 1
ATOM 2714 O O . ASN B 1 48 ? -5.43 -18.625 -8.25 1 98.81 48 ASN B O 1
ATOM 2718 N N . GLN B 1 49 ? -3.352 -19.266 -7.805 1 98.94 49 GLN B N 1
ATOM 2719 C CA . GLN B 1 49 ? -3.562 -20.594 -8.344 1 98.94 49 GLN B CA 1
ATOM 2720 C C . GLN B 1 49 ? -4.57 -21.375 -7.496 1 98.94 49 GLN B C 1
ATOM 2722 O O . GLN B 1 49 ? -5.398 -22.125 -8.031 1 98.94 49 GLN B O 1
ATOM 2727 N N . ALA B 1 50 ? -4.504 -21.188 -6.184 1 98.94 50 ALA B N 1
ATOM 2728 C CA . ALA B 1 50 ? -5.473 -21.828 -5.293 1 98.94 50 ALA B CA 1
ATOM 2729 C C . ALA B 1 50 ? -6.891 -21.359 -5.609 1 98.94 50 ALA B C 1
ATOM 2731 O O . ALA B 1 50 ? -7.809 -22.172 -5.723 1 98.94 50 ALA B O 1
ATOM 2732 N N . VAL B 1 51 ? -7.066 -20.078 -5.805 1 98.88 51 VAL B N 1
ATOM 2733 C CA . VAL B 1 51 ? -8.383 -19.516 -6.074 1 98.88 51 VAL B CA 1
ATOM 2734 C C . VAL B 1 51 ? -8.883 -20 -7.434 1 98.88 51 VAL B C 1
ATOM 2736 O O . VAL B 1 51 ? -10.055 -20.359 -7.582 1 98.88 51 VAL B O 1
ATOM 2739 N N . ALA B 1 52 ? -7.984 -19.969 -8.438 1 98.88 52 ALA B N 1
ATOM 2740 C CA . ALA B 1 52 ? -8.359 -20.453 -9.766 1 98.88 52 ALA B CA 1
ATOM 2741 C C . ALA B 1 52 ? -8.898 -21.875 -9.703 1 98.88 52 ALA B C 1
ATOM 2743 O O . ALA B 1 52 ? -9.922 -22.188 -10.312 1 98.88 52 ALA B O 1
ATOM 2744 N N . ALA B 1 53 ? -8.242 -22.734 -8.961 1 98.69 53 ALA B N 1
ATOM 2745 C CA . ALA B 1 53 ? -8.672 -24.125 -8.805 1 98.69 53 ALA B CA 1
ATOM 2746 C C . ALA B 1 53 ? -9.992 -24.203 -8.039 1 98.69 53 ALA B C 1
ATOM 2748 O O . ALA B 1 53 ? -10.922 -24.906 -8.461 1 98.69 53 ALA B O 1
ATOM 2749 N N . ALA B 1 54 ? -10.07 -23.484 -6.898 1 98.62 54 ALA B N 1
ATOM 2750 C CA . ALA B 1 54 ? -11.242 -23.531 -6.035 1 98.62 54 ALA B CA 1
ATOM 2751 C C . ALA B 1 54 ? -12.492 -23.094 -6.789 1 98.62 54 ALA B C 1
ATOM 2753 O O . ALA B 1 54 ? -13.578 -23.656 -6.594 1 98.62 54 ALA B O 1
ATOM 2754 N N . ARG B 1 55 ? -12.352 -22.156 -7.613 1 98.19 55 ARG B N 1
ATOM 2755 C CA . ARG B 1 55 ? -13.492 -21.625 -8.344 1 98.19 55 ARG B CA 1
ATOM 2756 C C . ARG B 1 55 ? -14.055 -22.641 -9.32 1 98.19 55 ARG B C 1
ATOM 2758 O O . ARG B 1 55 ? -15.18 -22.5 -9.805 1 98.19 55 ARG B O 1
ATOM 2765 N N . LEU B 1 56 ? -13.281 -23.625 -9.609 1 97.5 56 LEU B N 1
ATOM 2766 C CA . LEU B 1 56 ? -13.75 -24.703 -10.477 1 97.5 56 LEU B CA 1
ATOM 2767 C C . LEU B 1 56 ? -14.383 -25.828 -9.664 1 97.5 56 LEU B C 1
ATOM 2769 O O . LEU B 1 56 ? -14.641 -26.906 -10.195 1 97.5 56 LEU B O 1
ATOM 2773 N N . GLY B 1 57 ? -14.555 -25.656 -8.367 1 95.31 57 GLY B N 1
ATOM 2774 C CA . GLY B 1 57 ? -15.383 -26.531 -7.551 1 95.31 57 GLY B CA 1
ATOM 2775 C C . GLY B 1 57 ? -14.609 -27.688 -6.953 1 95.31 57 GLY B C 1
ATOM 2776 O O . GLY B 1 57 ? -15.203 -28.672 -6.508 1 95.31 57 GLY B O 1
ATOM 2777 N N . VAL B 1 58 ? -13.312 -27.625 -6.941 1 96.88 58 VAL B N 1
ATOM 2778 C CA . VAL B 1 58 ? -12.531 -28.719 -6.367 1 96.88 58 VAL B CA 1
ATOM 2779 C C . VAL B 1 58 ? -12.07 -28.344 -4.965 1 96.88 58 VAL B C 1
ATOM 2781 O O . VAL B 1 58 ? -12.102 -27.172 -4.59 1 96.88 58 VAL B O 1
ATOM 2784 N N . ASP B 1 59 ? -11.68 -29.359 -4.188 1 97.75 59 ASP B N 1
ATOM 2785 C CA . ASP B 1 59 ? -11.148 -29.125 -2.848 1 97.75 59 ASP B CA 1
ATOM 2786 C C . ASP B 1 59 ? -9.688 -28.672 -2.906 1 97.75 59 ASP B C 1
ATOM 2788 O O . ASP B 1 59 ? -8.836 -29.375 -3.457 1 97.75 59 ASP B O 1
ATOM 2792 N N . VAL B 1 60 ? -9.453 -27.5 -2.398 1 98.62 60 VAL B N 1
ATOM 2793 C CA . VAL B 1 60 ? -8.109 -26.922 -2.416 1 98.62 60 VAL B CA 1
ATOM 2794 C C . VAL B 1 60 ? -7.734 -26.453 -1.014 1 98.62 60 VAL B C 1
ATOM 2796 O O . VAL B 1 60 ? -8.555 -25.859 -0.309 1 98.62 60 VAL B O 1
ATOM 2799 N N . SER B 1 61 ? -6.594 -26.797 -0.581 1 98.69 61 SER B N 1
ATOM 2800 C CA . SER B 1 61 ? -5.98 -26.219 0.607 1 98.69 61 SER B CA 1
ATOM 2801 C C . SER B 1 61 ? -4.688 -25.484 0.261 1 98.69 61 SER B C 1
ATOM 2803 O O . SER B 1 61 ? -4.039 -25.797 -0.738 1 98.69 61 SER B O 1
ATOM 2805 N N . ILE B 1 62 ? -4.363 -24.531 1.066 1 98.88 62 ILE B N 1
ATOM 2806 C CA . ILE B 1 62 ? -3.115 -23.812 0.844 1 98.88 62 ILE B CA 1
ATOM 2807 C C . ILE B 1 62 ? -2.264 -23.859 2.111 1 98.88 62 ILE B C 1
ATOM 2809 O O . ILE B 1 62 ? -2.783 -23.688 3.219 1 98.88 62 ILE B O 1
ATOM 2813 N N . ILE B 1 63 ? -1.035 -24.25 1.976 1 98.94 63 ILE B N 1
ATOM 2814 C CA . ILE B 1 63 ? -0.007 -24.078 2.996 1 98.94 63 ILE B CA 1
ATOM 2815 C C . ILE B 1 63 ? 0.811 -22.828 2.703 1 98.94 63 ILE B C 1
ATOM 2817 O O . ILE B 1 63 ? 1.506 -22.766 1.688 1 98.94 63 ILE B O 1
ATOM 2821 N N . ALA B 1 64 ? 0.7 -21.875 3.539 1 98.94 64 ALA B N 1
ATOM 2822 C CA . ALA B 1 64 ? 1.29 -20.562 3.303 1 98.94 64 ALA B CA 1
ATOM 2823 C C . ALA B 1 64 ? 1.571 -19.844 4.617 1 98.94 64 ALA B C 1
ATOM 2825 O O . ALA B 1 64 ? 1.355 -20.406 5.695 1 98.94 64 ALA B O 1
ATOM 2826 N N . MET B 1 65 ? 2.238 -18.688 4.516 1 98.88 65 MET B N 1
ATOM 2827 C CA . MET B 1 65 ? 2.533 -17.828 5.656 1 98.88 65 MET B CA 1
ATOM 2828 C C . MET B 1 65 ? 2.092 -16.406 5.387 1 98.88 65 MET B C 1
ATOM 2830 O O . MET B 1 65 ? 2.248 -15.898 4.273 1 98.88 65 MET B O 1
ATOM 2834 N N . VAL B 1 66 ? 1.501 -15.75 6.348 1 98.94 66 VAL B N 1
ATOM 2835 C CA . VAL B 1 66 ? 1.204 -14.32 6.324 1 98.94 66 VAL B CA 1
ATOM 2836 C C . VAL B 1 66 ? 1.762 -13.656 7.582 1 98.94 66 VAL B C 1
ATOM 2838 O O . VAL B 1 66 ? 2.201 -14.344 8.508 1 98.94 66 VAL B O 1
ATOM 2841 N N . GLY B 1 67 ? 1.892 -12.359 7.539 1 98.81 67 GLY B N 1
ATOM 2842 C CA . GLY B 1 67 ? 2.236 -11.641 8.75 1 98.81 67 GLY B CA 1
ATOM 2843 C C . GLY B 1 67 ? 1.062 -11.461 9.695 1 98.81 67 GLY B C 1
ATOM 2844 O O . GLY B 1 67 ? -0.087 -11.703 9.32 1 98.81 67 GLY B O 1
ATOM 2845 N N . ASP B 1 68 ? 1.367 -11.156 10.977 1 98.38 68 ASP B N 1
ATOM 2846 C CA . ASP B 1 68 ? 0.344 -10.742 11.93 1 98.38 68 ASP B CA 1
ATOM 2847 C C . ASP B 1 68 ? -0.053 -9.281 11.703 1 98.38 68 ASP B C 1
ATOM 2849 O O . ASP B 1 68 ? 0.278 -8.414 12.516 1 98.38 68 ASP B O 1
ATOM 2853 N N . ASP B 1 69 ? -0.787 -9.031 10.695 1 97.56 69 ASP B N 1
ATOM 2854 C CA . ASP B 1 69 ? -1.17 -7.684 10.273 1 97.56 69 ASP B CA 1
ATOM 2855 C C . ASP B 1 69 ? -2.496 -7.703 9.516 1 97.56 69 ASP B C 1
ATOM 2857 O O . ASP B 1 69 ? -3.098 -8.766 9.328 1 97.56 69 ASP B O 1
ATOM 2861 N N . ILE B 1 70 ? -2.936 -6.539 9.125 1 97.19 70 ILE B N 1
ATOM 2862 C CA . ILE B 1 70 ? -4.27 -6.402 8.555 1 97.19 70 ILE B CA 1
ATOM 2863 C C . ILE B 1 70 ? -4.324 -7.113 7.203 1 97.19 70 ILE B C 1
ATOM 2865 O O . ILE B 1 70 ? -5.383 -7.602 6.793 1 97.19 70 ILE B O 1
ATOM 2869 N N . PHE B 1 71 ? -3.199 -7.16 6.473 1 98.56 71 PHE B N 1
ATOM 2870 C CA . PHE B 1 71 ? -3.186 -7.828 5.176 1 98.56 71 PHE B CA 1
ATOM 2871 C C . PHE B 1 71 ? -3.27 -9.336 5.34 1 98.56 71 PHE B C 1
ATOM 2873 O O . PHE B 1 71 ? -3.906 -10.023 4.535 1 98.56 71 PHE B O 1
ATOM 2880 N N . GLY B 1 72 ? -2.516 -9.844 6.363 1 98.69 72 GLY B N 1
ATOM 2881 C CA . GLY B 1 72 ? -2.658 -11.258 6.648 1 98.69 72 GLY B CA 1
ATOM 2882 C C . GLY B 1 72 ? -4.094 -11.68 6.906 1 98.69 72 GLY B C 1
ATOM 2883 O O . GLY B 1 72 ? -4.59 -12.617 6.285 1 98.69 72 GLY B O 1
ATOM 2884 N N . GLU B 1 73 ? -4.75 -10.922 7.734 1 98 73 GLU B N 1
ATOM 2885 C CA . GLU B 1 73 ? -6.141 -11.211 8.086 1 98 73 GLU B CA 1
ATOM 2886 C C . GLU B 1 73 ? -7.047 -11.117 6.859 1 98 73 GLU B C 1
ATOM 2888 O O . GLU B 1 73 ? -7.895 -11.984 6.645 1 98 73 GLU B O 1
ATOM 2893 N N . SER B 1 74 ? -6.891 -10.117 6.113 1 97.62 74 SER B N 1
ATOM 2894 C CA . SER B 1 74 ? -7.754 -9.875 4.965 1 97.62 74 SER B CA 1
ATOM 2895 C C . SER B 1 74 ? -7.57 -10.945 3.898 1 97.62 74 SER B C 1
ATOM 2897 O O . SER B 1 74 ? -8.539 -11.375 3.271 1 97.62 74 SER B O 1
ATOM 2899 N N . ASN B 1 75 ? -6.348 -11.359 3.65 1 98.69 75 ASN B N 1
ATOM 2900 C CA . ASN B 1 75 ? -6.105 -12.383 2.635 1 98.69 75 ASN B CA 1
ATOM 2901 C C . ASN B 1 75 ? -6.629 -13.75 3.074 1 98.69 75 ASN B C 1
ATOM 2903 O O . ASN B 1 75 ? -7.172 -14.5 2.262 1 98.69 75 ASN B O 1
ATOM 2907 N N . ILE B 1 76 ? -6.434 -14.086 4.324 1 98.88 76 ILE B N 1
ATOM 2908 C CA . ILE B 1 76 ? -6.973 -15.344 4.84 1 98.88 76 ILE B CA 1
ATOM 2909 C C . ILE B 1 76 ? -8.492 -15.367 4.645 1 98.88 76 ILE B C 1
ATOM 2911 O O . ILE B 1 76 ? -9.039 -16.344 4.141 1 98.88 76 ILE B O 1
ATOM 2915 N N . LYS B 1 77 ? -9.148 -14.281 5.031 1 98.5 77 LYS B N 1
ATOM 2916 C CA . LYS B 1 77 ? -10.602 -14.188 4.871 1 98.5 77 LYS B CA 1
ATOM 2917 C C . LYS B 1 77 ? -11 -14.32 3.404 1 98.5 77 LYS B C 1
ATOM 2919 O O . LYS B 1 77 ? -11.961 -15.023 3.078 1 98.5 77 LYS B O 1
ATOM 2924 N N . SER B 1 78 ? -10.32 -13.633 2.547 1 98.19 78 SER B N 1
ATOM 2925 C CA . SER B 1 78 ? -10.633 -13.648 1.121 1 98.19 78 SER B CA 1
ATOM 2926 C C . SER B 1 78 ? -10.5 -15.055 0.542 1 98.19 78 SER B C 1
ATOM 2928 O O . SER B 1 78 ? -11.359 -15.508 -0.213 1 98.19 78 SER B O 1
ATOM 2930 N N . LEU B 1 79 ? -9.398 -15.703 0.875 1 98.81 79 LEU B N 1
ATOM 2931 C CA . LEU B 1 79 ? -9.172 -17.062 0.395 1 98.81 79 LEU B CA 1
ATOM 2932 C C . LEU B 1 79 ? -10.273 -18 0.887 1 98.81 79 LEU B C 1
ATOM 2934 O O . LEU B 1 79 ? -10.805 -18.797 0.116 1 98.81 79 LEU B O 1
ATOM 2938 N N . ARG B 1 80 ? -10.594 -17.844 2.158 1 98.69 80 ARG B N 1
ATOM 2939 C CA . ARG B 1 80 ? -11.672 -18.656 2.729 1 98.69 80 ARG B CA 1
ATOM 2940 C C . ARG B 1 80 ? -12.984 -18.422 1.986 1 98.69 80 ARG B C 1
ATOM 2942 O O . ARG B 1 80 ? -13.688 -19.375 1.642 1 98.69 80 ARG B O 1
ATOM 2949 N N . ASP B 1 81 ? -13.273 -17.203 1.718 1 98.19 81 ASP B N 1
ATOM 2950 C CA . ASP B 1 81 ? -14.508 -16.844 1.035 1 98.19 81 ASP B CA 1
ATOM 2951 C C . ASP B 1 81 ? -14.531 -17.391 -0.389 1 98.19 81 ASP B C 1
ATOM 2953 O O . ASP B 1 81 ? -15.602 -17.578 -0.969 1 98.19 81 ASP B O 1
ATOM 2957 N N . GLN B 1 82 ? -13.359 -17.672 -0.958 1 97.88 82 GLN B N 1
ATOM 2958 C CA . GLN B 1 82 ? -13.25 -18.188 -2.314 1 97.88 82 GLN B CA 1
ATOM 2959 C C . GLN B 1 82 ? -13.281 -19.719 -2.312 1 97.88 82 GLN B C 1
ATOM 2961 O O . GLN B 1 82 ? -13.141 -20.344 -3.361 1 97.88 82 GLN B O 1
ATOM 2966 N N . GLY B 1 83 ? -13.367 -20.312 -1.139 1 97.75 83 GLY B N 1
ATOM 2967 C CA . GLY B 1 83 ? -13.516 -21.75 -1.043 1 97.75 83 GLY B CA 1
ATOM 2968 C C . GLY B 1 83 ? -12.203 -22.484 -0.813 1 97.75 83 GLY B C 1
ATOM 2969 O O . GLY B 1 83 ? -12.117 -23.688 -0.99 1 97.75 83 GLY B O 1
ATOM 2970 N N . VAL B 1 84 ? -11.188 -21.781 -0.448 1 98.75 84 VAL B N 1
ATOM 2971 C CA . VAL B 1 84 ? -9.891 -22.391 -0.168 1 98.75 84 VAL B CA 1
ATOM 2972 C C . VAL B 1 84 ? -9.797 -22.75 1.314 1 98.75 84 VAL B C 1
ATOM 2974 O O . VAL B 1 84 ? -10.195 -21.969 2.174 1 98.75 84 VAL B O 1
ATOM 2977 N N . ASP B 1 85 ? -9.422 -23.953 1.602 1 98.75 85 ASP B N 1
ATOM 2978 C CA . ASP B 1 85 ? -9.117 -24.312 2.982 1 98.75 85 ASP B CA 1
ATOM 2979 C C . ASP B 1 85 ? -7.867 -23.594 3.479 1 98.75 85 ASP B C 1
ATOM 2981 O O . ASP B 1 85 ? -6.762 -23.859 3.002 1 98.75 85 ASP B O 1
ATOM 2985 N N . VAL B 1 86 ? -8.055 -22.75 4.477 1 98.81 86 VAL B N 1
ATOM 2986 C CA . VAL B 1 86 ? -6.984 -21.859 4.91 1 98.81 86 VAL B CA 1
ATOM 2987 C C . VAL B 1 86 ? -6.426 -22.328 6.25 1 98.81 86 VAL B C 1
ATOM 2989 O O . VAL B 1 86 ? -5.703 -21.594 6.922 1 98.81 86 VAL B O 1
ATOM 2992 N N . SER B 1 87 ? -6.711 -23.531 6.684 1 98.56 87 SER B N 1
ATOM 2993 C CA . SER B 1 87 ? -6.371 -24.031 8.016 1 98.56 87 SER B CA 1
ATOM 2994 C C . SER B 1 87 ? -4.863 -24.188 8.172 1 98.56 87 SER B C 1
ATOM 2996 O O . SER B 1 87 ? -4.355 -24.266 9.297 1 98.56 87 SER B O 1
ATOM 2998 N N . SER B 1 88 ? -4.109 -24.25 7.07 1 98.69 88 SER B N 1
ATOM 2999 C CA . SER B 1 88 ? -2.67 -24.484 7.129 1 98.69 88 SER B CA 1
ATOM 3000 C C . SER B 1 88 ? -1.885 -23.203 6.875 1 98.69 88 SER B C 1
ATOM 3002 O O . SER B 1 88 ? -0.695 -23.25 6.555 1 98.69 88 SER B O 1
ATOM 3004 N N . ILE B 1 89 ? -2.574 -22.062 6.934 1 98.88 89 ILE B N 1
ATOM 3005 C CA . ILE B 1 89 ? -1.863 -20.797 6.832 1 98.88 89 ILE B CA 1
ATOM 3006 C C . ILE B 1 89 ? -1.297 -20.406 8.195 1 98.88 89 ILE B C 1
ATOM 3008 O O . ILE B 1 89 ? -2.035 -20.328 9.18 1 98.88 89 ILE B O 1
ATOM 3012 N N . GLY B 1 90 ? 0.018 -20.328 8.258 1 98.75 90 GLY B N 1
ATOM 3013 C CA . GLY B 1 90 ? 0.658 -19.812 9.469 1 98.75 90 GLY B CA 1
ATOM 3014 C C . GLY B 1 90 ? 0.725 -18.297 9.516 1 98.75 90 GLY B C 1
ATOM 3015 O O . GLY B 1 90 ? 0.675 -17.641 8.477 1 98.75 90 GLY B O 1
ATOM 3016 N N . VAL B 1 91 ? 0.817 -17.766 10.695 1 98.75 91 VAL B N 1
ATOM 3017 C CA . VAL B 1 91 ? 0.909 -16.312 10.906 1 98.75 91 VAL B CA 1
ATOM 3018 C C . VAL B 1 91 ? 2.246 -15.977 11.562 1 98.75 91 VAL B C 1
ATOM 3020 O O . VAL B 1 91 ? 2.533 -16.422 12.672 1 98.75 91 VAL B O 1
ATOM 3023 N N . SER B 1 92 ? 3.064 -15.219 10.883 1 98.62 92 SER B N 1
ATOM 3024 C CA . SER B 1 92 ? 4.371 -14.805 11.383 1 98.62 92 SER B CA 1
ATOM 3025 C C . SER B 1 92 ? 4.246 -13.641 12.367 1 98.62 92 SER B C 1
ATOM 3027 O O . SER B 1 92 ? 3.475 -12.703 12.133 1 98.62 92 SER B O 1
ATOM 3029 N N . THR B 1 93 ? 4.969 -13.656 13.461 1 97.25 93 THR B N 1
ATOM 3030 C CA . THR B 1 93 ? 5.082 -12.516 14.367 1 97.25 93 THR B CA 1
ATOM 3031 C C . THR B 1 93 ? 6.375 -11.75 14.117 1 97.25 93 THR B C 1
ATOM 3033 O O . THR B 1 93 ? 6.672 -10.773 14.812 1 97.25 93 THR B O 1
ATOM 3036 N N . LYS B 1 94 ? 7.152 -12.156 13.109 1 97.19 94 LYS B N 1
ATOM 3037 C CA . LYS B 1 94 ? 8.492 -11.617 12.883 1 97.19 94 LYS B CA 1
ATOM 3038 C C . LYS B 1 94 ? 8.5 -10.641 11.711 1 97.19 94 LYS B C 1
ATOM 3040 O O . LYS B 1 94 ? 9.359 -9.766 11.633 1 97.19 94 LYS B O 1
ATOM 3045 N N . THR B 1 95 ? 7.672 -10.852 10.789 1 98 95 THR B N 1
ATOM 3046 C CA . THR B 1 95 ? 7.711 -10.047 9.57 1 98 95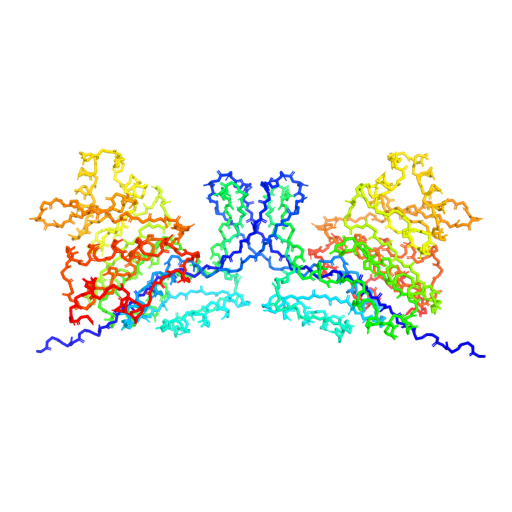 THR B CA 1
ATOM 3047 C C . THR B 1 95 ? 6.305 -9.812 9.031 1 98 95 THR B C 1
ATOM 3049 O O . THR B 1 95 ? 5.328 -10.312 9.594 1 98 95 THR B O 1
ATOM 3052 N N . HIS B 1 96 ? 6.188 -8.977 7.988 1 98.5 96 HIS B N 1
ATOM 3053 C CA . HIS B 1 96 ? 4.918 -8.523 7.426 1 98.5 96 HIS B CA 1
ATOM 3054 C C . HIS B 1 96 ? 4.41 -9.492 6.367 1 98.5 96 HIS B C 1
ATOM 3056 O O . HIS B 1 96 ? 5.18 -10.297 5.832 1 98.5 96 HIS B O 1
ATOM 3062 N N . THR B 1 97 ? 3.062 -9.484 6.121 1 98.88 97 THR B N 1
ATOM 3063 C CA . THR B 1 97 ? 2.514 -10.133 4.934 1 98.88 97 THR B CA 1
ATOM 3064 C C . THR B 1 97 ? 3.176 -9.594 3.668 1 98.88 97 THR B C 1
ATOM 3066 O O . THR B 1 97 ? 3.449 -8.398 3.564 1 98.88 97 THR B O 1
ATOM 3069 N N . ALA B 1 98 ? 3.451 -10.477 2.727 1 98.88 98 ALA B N 1
ATOM 3070 C CA . ALA B 1 98 ? 4.062 -10.047 1.472 1 98.88 98 ALA B CA 1
ATOM 3071 C C . ALA B 1 98 ? 3.195 -9.008 0.766 1 98.88 98 ALA B C 1
ATOM 3073 O O . ALA B 1 98 ? 1.965 -9.094 0.792 1 98.88 98 ALA B O 1
ATOM 3074 N N . THR B 1 99 ? 3.834 -8.047 0.113 1 98.88 99 THR B N 1
ATOM 3075 C CA . THR B 1 99 ? 3.137 -6.988 -0.608 1 98.88 99 THR B CA 1
ATOM 3076 C C . THR B 1 99 ? 3.768 -6.762 -1.979 1 98.88 99 THR B C 1
ATOM 3078 O O . THR B 1 99 ? 4.965 -6.977 -2.16 1 98.88 99 THR B O 1
ATOM 3081 N N . ALA B 1 100 ? 2.959 -6.465 -2.898 1 98.62 100 ALA B N 1
ATOM 3082 C CA . ALA B 1 100 ? 3.393 -5.875 -4.164 1 98.62 100 ALA B CA 1
ATOM 3083 C C . ALA B 1 100 ? 2.904 -4.438 -4.293 1 98.62 100 ALA B C 1
ATOM 3085 O O . ALA B 1 100 ? 1.707 -4.191 -4.457 1 98.62 100 ALA B O 1
ATOM 3086 N N . THR B 1 101 ? 3.812 -3.486 -4.188 1 98.62 101 THR B N 1
ATOM 3087 C CA . THR B 1 101 ? 3.506 -2.084 -4.445 1 98.62 101 THR B CA 1
ATOM 3088 C C . THR B 1 101 ? 3.586 -1.778 -5.938 1 98.62 101 THR B C 1
ATOM 3090 O O . THR B 1 101 ? 4.66 -1.864 -6.539 1 98.62 101 THR B O 1
ATOM 3093 N N . ILE B 1 102 ? 2.447 -1.409 -6.465 1 98.06 102 ILE B N 1
ATOM 3094 C CA . ILE B 1 102 ? 2.334 -1.291 -7.914 1 98.06 102 ILE B CA 1
ATOM 3095 C C . ILE B 1 102 ? 1.916 0.13 -8.289 1 98.06 102 ILE B C 1
ATOM 3097 O O . ILE B 1 102 ? 0.893 0.627 -7.812 1 98.06 102 ILE B O 1
ATOM 3101 N N . THR B 1 103 ? 2.719 0.823 -9.078 1 98.38 103 THR B N 1
ATOM 3102 C CA . THR B 1 103 ? 2.346 2.084 -9.711 1 98.38 103 THR B CA 1
ATOM 3103 C C . THR B 1 103 ? 1.997 1.872 -11.18 1 98.38 103 THR B C 1
ATOM 3105 O O . THR B 1 103 ? 2.762 1.25 -11.922 1 98.38 103 THR B O 1
ATOM 3108 N N . VAL B 1 104 ? 0.842 2.283 -11.578 1 97.31 104 VAL B N 1
ATOM 3109 C CA . VAL B 1 104 ? 0.39 2.127 -12.953 1 97.31 104 VAL B CA 1
ATOM 3110 C C . VAL B 1 104 ? 0.144 3.498 -13.578 1 97.31 104 VAL B C 1
ATOM 3112 O O . VAL B 1 104 ? -0.616 4.305 -13.039 1 97.31 104 VAL B O 1
ATOM 3115 N N . THR B 1 105 ? 0.755 3.77 -14.703 1 97.44 105 THR B N 1
ATOM 3116 C CA . THR B 1 105 ? 0.584 5.055 -15.367 1 97.44 105 THR B CA 1
ATOM 3117 C C . THR B 1 105 ? -0.641 5.035 -16.281 1 97.44 105 THR B C 1
ATOM 3119 O O . THR B 1 105 ? -1.235 3.979 -16.5 1 97.44 105 THR B O 1
ATOM 3122 N N . ARG B 1 106 ? -1.067 6.184 -16.781 1 93.81 106 ARG B N 1
ATOM 3123 C CA . ARG B 1 106 ? -2.193 6.309 -17.703 1 93.81 106 ARG B CA 1
ATOM 3124 C C . ARG B 1 106 ? -1.964 5.484 -18.969 1 93.81 106 ARG B C 1
ATOM 3126 O O . ARG B 1 106 ? -2.918 5.02 -19.594 1 93.81 106 ARG B O 1
ATOM 3133 N N . GLU B 1 107 ? -0.719 5.273 -19.375 1 92.69 107 GLU B N 1
ATOM 3134 C CA . GLU B 1 107 ? -0.37 4.492 -20.562 1 92.69 107 GLU B CA 1
ATOM 3135 C C . GLU B 1 107 ? -0.317 3.002 -20.25 1 92.69 107 GLU B C 1
ATOM 3137 O O . GLU B 1 107 ? 0.175 2.207 -21.047 1 92.69 107 GLU B O 1
ATOM 3142 N N . ALA B 1 108 ? -0.695 2.68 -19.016 1 89.69 108 ALA B N 1
ATOM 3143 C CA . ALA B 1 108 ? -0.831 1.294 -18.578 1 89.69 108 ALA B CA 1
ATOM 3144 C C . ALA B 1 108 ? 0.536 0.64 -18.391 1 89.69 108 ALA B C 1
ATOM 3146 O O . ALA B 1 108 ? 0.672 -0.578 -18.531 1 89.69 108 ALA B O 1
ATOM 3147 N N . GLU B 1 109 ? 1.499 1.447 -18.203 1 93.56 109 GLU B N 1
ATOM 3148 C CA . GLU B 1 109 ? 2.793 0.913 -17.797 1 93.56 109 GLU B CA 1
ATOM 3149 C C . GLU B 1 109 ? 2.875 0.78 -16.281 1 93.56 109 GLU B C 1
ATOM 3151 O O . GLU B 1 109 ? 2.322 1.604 -15.547 1 93.56 109 GLU B O 1
ATOM 3156 N N . ASN B 1 110 ? 3.607 -0.315 -15.836 1 95.38 110 ASN B N 1
ATOM 3157 C CA . ASN B 1 110 ? 3.658 -0.503 -14.391 1 95.38 110 ASN B CA 1
ATOM 3158 C C . ASN B 1 110 ? 5.094 -0.596 -13.883 1 95.38 110 ASN B C 1
ATOM 3160 O O . ASN B 1 110 ? 6.023 -0.767 -14.672 1 95.38 110 ASN B O 1
ATOM 3164 N N . SER B 1 111 ? 5.332 -0.257 -12.68 1 97.25 111 SER B N 1
ATOM 3165 C CA . SER B 1 111 ? 6.531 -0.494 -11.883 1 97.25 111 SER B CA 1
ATOM 3166 C C . SER B 1 111 ? 6.184 -1.101 -10.523 1 97.25 111 SER B C 1
ATOM 3168 O O . SER B 1 111 ? 5.238 -0.663 -9.867 1 97.25 111 SER B O 1
ATOM 3170 N N . ILE B 1 112 ? 6.98 -2.15 -10.133 1 97.56 112 ILE B N 1
ATOM 3171 C CA . ILE B 1 112 ? 6.52 -2.949 -9 1 97.56 112 ILE B CA 1
ATOM 3172 C C . ILE B 1 112 ? 7.672 -3.186 -8.031 1 97.56 112 ILE B C 1
ATOM 3174 O O . ILE B 1 112 ? 8.797 -3.457 -8.453 1 97.56 112 ILE B O 1
ATOM 3178 N N . VAL B 1 113 ? 7.445 -3.006 -6.773 1 98.5 113 VAL B N 1
ATOM 3179 C CA . VAL B 1 113 ? 8.305 -3.482 -5.695 1 98.5 113 VAL B CA 1
ATOM 3180 C C . VAL B 1 113 ? 7.613 -4.609 -4.938 1 98.5 113 VAL B C 1
ATOM 3182 O O . VAL B 1 113 ? 6.539 -4.41 -4.363 1 98.5 113 VAL B O 1
ATOM 3185 N N . VAL B 1 114 ? 8.211 -5.758 -4.965 1 98.56 114 VAL B N 1
ATOM 3186 C CA . VAL B 1 114 ? 7.645 -6.906 -4.262 1 98.56 114 VAL B CA 1
ATOM 3187 C C . VAL B 1 114 ? 8.453 -7.184 -2.992 1 98.56 114 VAL B C 1
ATOM 3189 O O . VAL B 1 114 ? 9.648 -7.484 -3.062 1 98.56 114 VAL B O 1
ATOM 3192 N N . THR B 1 115 ? 7.824 -7.082 -1.859 1 98.69 115 THR B N 1
ATOM 3193 C CA . THR B 1 115 ? 8.414 -7.465 -0.58 1 98.69 115 THR B CA 1
ATOM 3194 C C . THR B 1 115 ? 7.812 -8.773 -0.079 1 98.69 115 THR B C 1
ATOM 3196 O O . THR B 1 115 ? 6.668 -8.805 0.384 1 98.69 115 THR B O 1
ATOM 3199 N N . LEU B 1 116 ? 8.586 -9.805 -0.048 1 98.56 116 LEU B N 1
ATOM 3200 C CA . LEU B 1 116 ? 8.047 -11.148 0.074 1 98.56 116 LEU B CA 1
ATOM 3201 C C . LEU B 1 116 ? 7.68 -11.461 1.522 1 98.56 116 LEU B C 1
ATOM 3203 O O . LEU B 1 116 ? 6.855 -12.336 1.785 1 98.56 116 LEU B O 1
ATOM 3207 N N . GLY B 1 117 ? 8.312 -10.781 2.545 1 98.44 117 GLY B N 1
ATOM 3208 C CA . GLY B 1 117 ? 7.898 -10.859 3.938 1 98.44 117 GLY B CA 1
ATOM 3209 C C . GLY B 1 117 ? 7.742 -12.281 4.434 1 98.44 117 GLY B C 1
ATOM 3210 O O . GLY B 1 117 ? 8.656 -13.102 4.297 1 98.44 117 GLY B O 1
ATOM 3211 N N . ALA B 1 118 ? 6.566 -12.602 4.914 1 98.81 118 ALA B N 1
ATOM 3212 C CA . ALA B 1 118 ? 6.246 -13.867 5.57 1 98.81 118 ALA B CA 1
ATOM 3213 C C . ALA B 1 118 ? 6.391 -15.039 4.605 1 98.81 118 ALA B C 1
ATOM 3215 O O . ALA B 1 118 ? 6.594 -16.172 5.031 1 98.81 118 ALA B O 1
ATOM 3216 N N . ASN B 1 119 ? 6.25 -14.828 3.275 1 98.81 119 ASN B N 1
ATOM 3217 C CA . ASN B 1 119 ? 6.457 -15.906 2.312 1 98.81 119 ASN B CA 1
ATOM 3218 C C . ASN B 1 119 ? 7.824 -16.562 2.49 1 98.81 119 ASN B C 1
ATOM 3220 O O . ASN B 1 119 ? 7.984 -17.75 2.229 1 98.81 119 ASN B O 1
ATOM 3224 N N . MET B 1 120 ? 8.766 -15.758 2.982 1 98.44 120 MET B N 1
ATOM 3225 C CA . MET B 1 120 ? 10.125 -16.266 3.111 1 98.44 120 MET B CA 1
ATOM 3226 C C . MET B 1 120 ? 10.266 -17.141 4.348 1 98.44 120 MET B C 1
ATOM 3228 O O . MET B 1 120 ? 11.289 -17.812 4.523 1 98.44 120 MET B O 1
ATOM 3232 N N . GLU B 1 121 ? 9.219 -17.172 5.16 1 98.44 121 GLU B N 1
ATOM 3233 C CA . GLU B 1 121 ? 9.219 -18.047 6.328 1 98.44 121 GLU B CA 1
ATOM 3234 C C . GLU B 1 121 ? 8.641 -19.422 5.984 1 98.44 121 GLU B C 1
ATOM 3236 O O . GLU B 1 121 ? 8.641 -20.328 6.82 1 98.44 121 GLU B O 1
ATOM 3241 N N . LEU B 1 122 ? 8.133 -19.578 4.812 1 98.19 122 LEU B N 1
ATOM 3242 C CA . LEU B 1 122 ? 7.723 -20.891 4.328 1 98.19 122 LEU B CA 1
ATOM 3243 C C . LEU B 1 122 ? 8.938 -21.734 3.961 1 98.19 122 LEU B C 1
ATOM 3245 O O . LEU B 1 122 ? 9.266 -21.875 2.779 1 98.19 122 LEU B O 1
ATOM 3249 N N . VAL B 1 123 ? 9.547 -22.344 4.973 1 97.88 123 VAL B N 1
ATOM 3250 C CA . VAL B 1 123 ? 10.805 -23.078 4.824 1 97.88 123 VAL B CA 1
ATOM 3251 C C . VAL B 1 123 ? 10.531 -24.594 4.871 1 97.88 123 VAL B C 1
ATOM 3253 O O . VAL B 1 123 ? 9.375 -25.016 4.973 1 97.88 123 VAL B O 1
ATOM 3256 N N . SER B 1 124 ? 11.602 -25.406 4.797 1 98.44 124 SER B N 1
ATOM 3257 C CA . SER B 1 124 ? 11.492 -26.859 4.727 1 98.44 124 SER B CA 1
ATOM 3258 C C . SER B 1 124 ? 10.766 -27.422 5.945 1 98.44 124 SER B C 1
ATOM 3260 O O . SER B 1 124 ? 10 -28.375 5.832 1 98.44 124 SER B O 1
ATOM 3262 N N . ASP B 1 125 ? 10.961 -26.781 7.121 1 98.5 125 ASP B N 1
ATOM 3263 C CA . ASP B 1 125 ? 10.328 -27.25 8.352 1 98.5 125 ASP B CA 1
ATOM 3264 C C . ASP B 1 125 ? 8.805 -27.156 8.25 1 98.5 125 ASP B C 1
ATOM 3266 O O . ASP B 1 125 ? 8.094 -27.984 8.828 1 98.5 125 ASP B O 1
ATOM 3270 N N . VAL B 1 126 ? 8.383 -26.188 7.547 1 98.5 126 VAL B N 1
ATOM 3271 C CA . VAL B 1 126 ? 6.938 -26.031 7.375 1 98.5 126 VAL B CA 1
ATOM 3272 C C . VAL B 1 126 ? 6.395 -27.172 6.52 1 98.5 126 VAL B C 1
ATOM 3274 O O . VAL B 1 126 ? 5.332 -27.719 6.816 1 98.5 126 VAL B O 1
ATOM 3277 N N . ALA B 1 127 ? 7.109 -27.516 5.418 1 98.62 127 ALA B N 1
ATOM 3278 C CA . ALA B 1 127 ? 6.711 -28.672 4.617 1 98.62 127 ALA B CA 1
ATOM 3279 C C . ALA B 1 127 ? 6.648 -29.938 5.473 1 98.62 127 ALA B C 1
ATOM 3281 O O . ALA B 1 127 ? 5.684 -30.703 5.402 1 98.62 127 ALA B O 1
ATOM 3282 N N . ASP B 1 128 ? 7.703 -30.078 6.332 1 98.75 128 ASP B N 1
ATOM 3283 C CA . ASP B 1 128 ? 7.766 -31.25 7.203 1 98.75 128 ASP B CA 1
ATOM 3284 C C . ASP B 1 128 ? 6.566 -31.297 8.148 1 98.75 128 ASP B C 1
ATOM 3286 O O . ASP B 1 128 ? 5.973 -32.344 8.359 1 98.75 128 ASP B O 1
ATOM 3290 N N . SER B 1 129 ? 6.23 -30.172 8.703 1 98.69 129 SER B N 1
ATOM 3291 C CA . SER B 1 129 ? 5.152 -30.109 9.68 1 98.69 129 SER B CA 1
ATOM 3292 C C . SER B 1 129 ? 3.793 -30.344 9.031 1 98.69 129 SER B C 1
ATOM 3294 O O . SER B 1 129 ? 2.803 -30.594 9.719 1 98.69 129 SER B O 1
ATOM 3296 N N . HIS B 1 130 ? 3.744 -30.312 7.727 1 98.69 130 HIS B N 1
ATOM 3297 C CA . HIS B 1 130 ? 2.48 -30.516 7.027 1 98.69 130 HIS B CA 1
ATOM 3298 C C . HIS B 1 130 ? 2.527 -31.766 6.156 1 98.69 130 HIS B C 1
ATOM 3300 O O . HIS B 1 130 ? 1.854 -31.828 5.125 1 98.69 130 HIS B O 1
ATOM 3306 N N . GLU B 1 131 ? 3.377 -32.656 6.504 1 98.5 131 GLU B N 1
ATOM 3307 C CA . GLU B 1 131 ? 3.531 -33.875 5.719 1 98.5 131 GLU B CA 1
ATOM 3308 C C . GLU B 1 131 ? 2.193 -34.562 5.527 1 98.5 131 GLU B C 1
ATOM 3310 O O . GLU B 1 131 ? 1.898 -35.062 4.441 1 98.5 131 GLU B O 1
ATOM 3315 N N . THR B 1 132 ? 1.351 -34.625 6.566 1 97.94 132 THR B N 1
ATOM 3316 C CA . THR B 1 132 ? 0.068 -35.312 6.48 1 97.94 132 THR B CA 1
ATOM 3317 C C . THR B 1 132 ? -0.839 -34.625 5.453 1 97.94 132 THR B C 1
ATOM 3319 O O . THR B 1 132 ? -1.504 -35.312 4.664 1 97.94 132 THR B O 1
ATOM 3322 N N . THR B 1 133 ? -0.863 -33.312 5.477 1 97.69 133 THR B N 1
ATOM 3323 C CA . THR B 1 133 ? -1.663 -32.562 4.527 1 97.69 133 THR B CA 1
ATOM 3324 C C . THR B 1 133 ? -1.198 -32.812 3.098 1 97.69 133 THR B C 1
ATOM 3326 O O . THR B 1 133 ? -2.02 -33 2.199 1 97.69 133 THR B O 1
ATOM 3329 N N . ILE B 1 134 ? 0.111 -32.844 2.885 1 98.5 134 ILE B N 1
ATOM 3330 C CA . ILE B 1 134 ? 0.684 -33.062 1.563 1 98.5 134 ILE B CA 1
ATOM 3331 C C . ILE B 1 134 ? 0.395 -34.5 1.123 1 98.5 134 ILE B C 1
ATOM 3333 O O . ILE B 1 134 ? -0.018 -34.75 -0.016 1 98.5 134 ILE B O 1
ATOM 3337 N N . ALA B 1 135 ? 0.521 -35.438 2.051 1 97.75 135 ALA B N 1
ATOM 3338 C CA . ALA B 1 135 ? 0.349 -36.844 1.756 1 97.75 135 ALA B CA 1
ATOM 3339 C C . ALA B 1 135 ? -1.086 -37.156 1.333 1 97.75 135 ALA B C 1
ATOM 3341 O O . ALA B 1 135 ? -1.328 -38.062 0.547 1 97.75 135 ALA B O 1
ATOM 3342 N N . ASP B 1 136 ? -1.995 -36.375 1.839 1 96.31 136 ASP B N 1
ATOM 3343 C CA . ASP B 1 136 ? -3.412 -36.625 1.586 1 96.31 136 ASP B CA 1
ATOM 3344 C C . ASP B 1 136 ? -3.852 -36 0.268 1 96.31 136 ASP B C 1
ATOM 3346 O O . ASP B 1 136 ? -4.973 -36.219 -0.192 1 96.31 136 ASP B O 1
ATOM 3350 N N . ALA B 1 137 ? -3 -35.312 -0.4 1 98.06 137 ALA B N 1
ATOM 3351 C CA . ALA B 1 137 ? -3.346 -34.625 -1.64 1 98.06 137 ALA B CA 1
ATOM 3352 C C . ALA B 1 137 ? -3.174 -35.531 -2.846 1 98.06 137 ALA B C 1
ATOM 3354 O O . ALA B 1 137 ? -2.451 -36.531 -2.777 1 98.06 137 ALA B O 1
ATOM 3355 N N . SER B 1 138 ? -3.916 -35.188 -3.902 1 98.38 138 SER B N 1
ATOM 3356 C CA . SER B 1 138 ? -3.684 -35.844 -5.199 1 98.38 138 SER B CA 1
ATOM 3357 C C . SER B 1 138 ? -2.617 -35.094 -5.992 1 98.38 138 SER B C 1
ATOM 3359 O O . SER B 1 138 ? -1.854 -35.688 -6.746 1 98.38 138 SER B O 1
ATOM 3361 N N . ILE B 1 139 ? -2.619 -33.781 -5.852 1 98.75 139 ILE B N 1
ATOM 3362 C CA . ILE B 1 139 ? -1.688 -32.906 -6.551 1 98.75 139 ILE B CA 1
ATOM 3363 C C . ILE B 1 139 ? -1.182 -31.812 -5.594 1 98.75 139 ILE B C 1
ATOM 3365 O O . ILE B 1 139 ? -1.956 -31.25 -4.82 1 98.75 139 ILE B O 1
ATOM 3369 N N . ILE B 1 140 ? 0.109 -31.547 -5.59 1 98.94 140 ILE B N 1
ATOM 3370 C CA . ILE B 1 140 ? 0.668 -30.375 -4.918 1 98.94 140 ILE B CA 1
ATOM 3371 C C . ILE B 1 140 ? 1.207 -29.391 -5.957 1 98.94 140 ILE B C 1
ATOM 3373 O O . ILE B 1 140 ? 1.898 -29.797 -6.898 1 98.94 140 ILE B O 1
ATOM 3377 N N . VAL B 1 141 ? 0.858 -28.125 -5.84 1 98.94 141 VAL B N 1
ATOM 3378 C CA . VAL B 1 141 ? 1.272 -27.062 -6.746 1 98.94 141 VAL B CA 1
ATOM 3379 C C . VAL B 1 141 ? 2.236 -26.109 -6.027 1 98.94 141 VAL B C 1
ATOM 3381 O O . VAL B 1 141 ? 1.942 -25.625 -4.93 1 98.94 141 VAL B O 1
ATOM 3384 N N . CYS B 1 142 ? 3.412 -25.828 -6.613 1 98.81 142 CYS B N 1
ATOM 3385 C CA . CYS B 1 142 ? 4.414 -24.922 -6.066 1 98.81 142 CYS B CA 1
ATOM 3386 C C . CYS B 1 142 ? 4.812 -23.875 -7.094 1 98.81 142 CYS B C 1
ATOM 3388 O O . CYS B 1 142 ? 4.676 -24.094 -8.297 1 98.81 142 CYS B O 1
ATOM 3390 N N . GLN B 1 143 ? 5.281 -22.719 -6.633 1 98.19 143 GLN B N 1
ATOM 3391 C CA . GLN B 1 143 ? 5.719 -21.609 -7.469 1 98.19 143 GLN B CA 1
ATOM 3392 C C . GLN B 1 143 ? 6.977 -20.953 -6.906 1 98.19 143 GLN B C 1
ATOM 3394 O O . GLN B 1 143 ? 7.617 -21.5 -6.004 1 98.19 143 GLN B O 1
ATOM 3399 N N . GLY B 1 144 ? 7.406 -19.797 -7.457 1 96.19 144 GLY B N 1
ATOM 3400 C CA . GLY B 1 144 ? 8.727 -19.25 -7.156 1 96.19 144 GLY B CA 1
ATOM 3401 C C . GLY B 1 144 ? 8.688 -18.109 -6.156 1 96.19 144 GLY B C 1
ATOM 3402 O O . GLY B 1 144 ? 9.719 -17.516 -5.848 1 96.19 144 GLY B O 1
ATOM 3403 N N . GLU B 1 145 ? 7.695 -17.75 -5.512 1 97.12 145 GLU B N 1
ATOM 3404 C CA . GLU B 1 145 ? 7.586 -16.625 -4.598 1 97.12 145 GLU B CA 1
ATOM 3405 C C . GLU B 1 145 ? 7.809 -17.062 -3.152 1 97.12 145 GLU B C 1
ATOM 3407 O O . GLU B 1 145 ? 7.422 -16.344 -2.219 1 97.12 145 GLU B O 1
ATOM 3412 N N . ILE B 1 146 ? 8.336 -18.266 -2.898 1 97.88 146 ILE B N 1
ATOM 3413 C CA . ILE B 1 146 ? 8.773 -18.797 -1.614 1 97.88 146 ILE B CA 1
ATOM 3414 C C . ILE B 1 146 ? 10.164 -19.406 -1.755 1 97.88 146 ILE B C 1
ATOM 3416 O O . ILE B 1 146 ? 10.672 -19.562 -2.867 1 97.88 146 ILE B O 1
ATOM 3420 N N . PRO B 1 147 ? 10.828 -19.734 -0.631 1 97.69 147 PRO B N 1
ATOM 3421 C CA . PRO B 1 147 ? 12.18 -20.297 -0.738 1 97.69 147 PRO B CA 1
ATOM 3422 C C . PRO B 1 147 ? 12.219 -21.594 -1.535 1 97.69 147 PRO B C 1
ATOM 3424 O O . PRO B 1 147 ? 11.391 -22.484 -1.322 1 97.69 147 PRO B O 1
ATOM 3427 N N . GLU B 1 148 ? 13.203 -21.688 -2.402 1 97.44 148 GLU B N 1
ATOM 3428 C CA . GLU B 1 148 ? 13.328 -22.859 -3.277 1 97.44 148 GLU B CA 1
ATOM 3429 C C . GLU B 1 148 ? 13.508 -24.141 -2.471 1 97.44 148 GLU B C 1
ATOM 3431 O O . GLU B 1 148 ? 13.008 -25.203 -2.861 1 97.44 148 GLU B O 1
ATOM 3436 N N . ILE B 1 149 ? 14.211 -24.016 -1.344 1 96.69 149 ILE B N 1
ATOM 3437 C CA . ILE B 1 149 ? 14.492 -25.188 -0.528 1 96.69 149 ILE B CA 1
ATOM 3438 C C . ILE B 1 149 ? 13.195 -25.766 0.024 1 96.69 149 ILE B C 1
ATOM 3440 O O . ILE B 1 149 ? 13.062 -26.969 0.202 1 96.69 149 ILE B O 1
ATOM 3444 N N . ALA B 1 150 ? 12.266 -24.922 0.305 1 97.81 150 ALA B N 1
ATOM 3445 C CA . ALA B 1 150 ? 10.969 -25.359 0.804 1 97.81 150 ALA B CA 1
ATOM 3446 C C . ALA B 1 150 ? 10.172 -26.078 -0.286 1 97.81 150 ALA B C 1
ATOM 3448 O O . ALA B 1 150 ? 9.523 -27.094 -0.024 1 97.81 150 ALA B O 1
ATOM 3449 N N . ASN B 1 151 ? 10.195 -25.531 -1.481 1 98.5 151 ASN B N 1
ATOM 3450 C CA . ASN B 1 151 ? 9.57 -26.188 -2.621 1 98.5 151 ASN B CA 1
ATOM 3451 C C . ASN B 1 151 ? 10.117 -27.609 -2.822 1 98.5 151 ASN B C 1
ATOM 3453 O O . ASN B 1 151 ? 9.359 -28.547 -3.012 1 98.5 151 ASN B O 1
ATOM 3457 N N . ARG B 1 152 ? 11.43 -27.688 -2.791 1 98.44 152 ARG B N 1
ATOM 3458 C CA . ARG B 1 152 ? 12.055 -29 -2.99 1 98.44 152 ARG B CA 1
ATOM 3459 C C . ARG B 1 152 ? 11.617 -29.984 -1.908 1 98.44 152 ARG B C 1
ATOM 3461 O O . ARG B 1 152 ? 11.281 -31.125 -2.207 1 98.44 152 ARG B O 1
ATOM 3468 N N . ARG B 1 153 ? 11.648 -29.547 -0.669 1 98.81 153 ARG B N 1
ATOM 3469 C CA . ARG B 1 153 ? 11.258 -30.406 0.432 1 98.81 153 ARG B CA 1
ATOM 3470 C C . ARG B 1 153 ? 9.805 -30.859 0.28 1 98.81 153 ARG B C 1
ATOM 3472 O O . ARG B 1 153 ? 9.492 -32.031 0.506 1 98.81 153 ARG B O 1
ATOM 3479 N N . ALA B 1 154 ? 8.938 -29.953 -0.056 1 98.88 154 ALA B N 1
ATOM 3480 C CA . ALA B 1 154 ? 7.531 -30.281 -0.281 1 98.88 154 ALA B CA 1
ATOM 3481 C C . ALA B 1 154 ? 7.387 -31.344 -1.364 1 98.88 154 ALA B C 1
ATOM 3483 O O . ALA B 1 154 ? 6.598 -32.281 -1.222 1 98.88 154 ALA B O 1
ATOM 3484 N N . PHE B 1 155 ? 8.18 -31.203 -2.451 1 98.88 155 PHE B N 1
ATOM 3485 C CA . PHE B 1 155 ? 8.117 -32.156 -3.553 1 98.88 155 PHE B CA 1
ATOM 3486 C C . PHE B 1 155 ? 8.68 -33.5 -3.131 1 98.88 155 PHE B C 1
ATOM 3488 O O . PHE B 1 155 ? 8.18 -34.562 -3.553 1 98.88 155 PHE B O 1
ATOM 3495 N N . GLU B 1 156 ? 9.742 -33.469 -2.299 1 98.88 156 GLU B N 1
ATOM 3496 C CA . GLU B 1 156 ? 10.266 -34.75 -1.769 1 98.88 156 GLU B CA 1
ATOM 3497 C C . GLU B 1 156 ? 9.195 -35.5 -0.977 1 98.88 156 GLU B C 1
ATOM 3499 O O . GLU B 1 156 ? 9.031 -36.688 -1.14 1 98.88 156 GLU B O 1
ATOM 3504 N N . ILE B 1 157 ? 8.508 -34.781 -0.13 1 98.81 157 ILE B N 1
ATOM 3505 C CA . ILE B 1 157 ? 7.43 -35.375 0.659 1 98.81 157 ILE B CA 1
ATOM 3506 C C . ILE B 1 157 ? 6.34 -35.906 -0.27 1 98.81 157 ILE B C 1
ATOM 3508 O O . ILE B 1 157 ? 5.84 -37.031 -0.083 1 98.81 157 ILE B O 1
ATOM 3512 N N . ALA B 1 158 ? 5.973 -35.125 -1.25 1 98.81 158 ALA B N 1
ATOM 3513 C CA . ALA B 1 158 ? 4.941 -35.531 -2.207 1 98.81 158 ALA B CA 1
ATOM 3514 C C . ALA B 1 158 ? 5.309 -36.844 -2.904 1 98.81 158 ALA B C 1
ATOM 3516 O O . ALA B 1 158 ? 4.492 -37.75 -2.982 1 98.81 158 ALA B O 1
ATOM 3517 N N . LYS B 1 159 ? 6.57 -36.938 -3.416 1 98.62 159 LYS B N 1
ATOM 3518 C CA . LYS B 1 159 ? 7.035 -38.125 -4.113 1 98.62 159 LYS B CA 1
ATOM 3519 C C . LYS B 1 159 ? 6.996 -39.344 -3.195 1 98.62 159 LYS B C 1
ATOM 3521 O O . LYS B 1 159 ? 6.598 -40.438 -3.617 1 98.62 159 LYS B O 1
ATOM 3526 N N . LYS B 1 160 ? 7.422 -39.094 -1.978 1 98.44 160 LYS B N 1
ATOM 3527 C CA . LYS B 1 160 ? 7.398 -40.156 -0.979 1 98.44 160 LYS B CA 1
ATOM 3528 C C . LYS B 1 160 ? 6 -40.75 -0.838 1 98.44 160 LYS B C 1
ATOM 3530 O O . LYS B 1 160 ? 5.848 -41.938 -0.589 1 98.44 160 LYS B O 1
ATOM 3535 N N . HIS B 1 161 ? 5 -39.969 -1.004 1 98.06 161 HIS B N 1
ATOM 3536 C CA . HIS B 1 161 ? 3.637 -40.406 -0.73 1 98.06 161 HIS B CA 1
ATOM 3537 C C . HIS B 1 161 ? 2.84 -40.562 -2.02 1 98.06 161 HIS B C 1
ATOM 3539 O O . HIS B 1 161 ? 1.616 -40.719 -1.985 1 98.06 161 HIS B O 1
ATOM 3545 N N . GLY B 1 162 ? 3.439 -40.5 -3.195 1 97.75 162 GLY B N 1
ATOM 3546 C CA . GLY B 1 162 ? 2.805 -40.75 -4.477 1 97.75 162 GLY B CA 1
ATOM 3547 C C . GLY B 1 162 ? 1.92 -39.594 -4.941 1 97.75 162 GLY B C 1
ATOM 3548 O O . GLY B 1 162 ? 0.976 -39.812 -5.707 1 97.75 162 GLY B O 1
ATOM 3549 N N . VAL B 1 163 ? 2.125 -38.406 -4.43 1 98.44 163 VAL B N 1
ATOM 3550 C CA . VAL B 1 163 ? 1.366 -37.219 -4.797 1 98.44 163 VAL B CA 1
ATOM 3551 C C . VAL B 1 163 ? 1.95 -36.594 -6.066 1 98.44 163 VAL B C 1
ATOM 3553 O O . VAL B 1 163 ? 3.172 -36.5 -6.215 1 98.44 163 VAL B O 1
ATOM 3556 N N . THR B 1 164 ? 1.131 -36.219 -7.066 1 98.75 164 THR B N 1
ATOM 3557 C CA . THR B 1 164 ? 1.581 -35.562 -8.297 1 98.75 164 THR B CA 1
ATOM 3558 C C . THR B 1 164 ? 2.15 -34.188 -7.996 1 98.75 164 THR B C 1
ATOM 3560 O O . THR B 1 164 ? 1.536 -33.406 -7.273 1 98.75 164 THR B O 1
ATOM 3563 N N . THR B 1 165 ? 3.346 -33.875 -8.562 1 98.94 165 THR B N 1
ATOM 3564 C CA . THR B 1 165 ? 4.008 -32.594 -8.32 1 98.94 165 THR B CA 1
ATOM 3565 C C . THR B 1 165 ? 3.859 -31.672 -9.523 1 98.94 165 THR B C 1
ATOM 3567 O O . THR B 1 165 ? 4.145 -32.062 -10.656 1 98.94 165 THR B O 1
ATOM 3570 N N . PHE B 1 166 ? 3.338 -30.484 -9.297 1 98.94 166 PHE B N 1
ATOM 3571 C CA . PHE B 1 166 ? 3.105 -29.453 -10.297 1 98.94 166 PHE B CA 1
ATOM 3572 C C . PHE B 1 166 ? 3.9 -28.188 -9.969 1 98.94 166 PHE B C 1
ATOM 3574 O O . PHE B 1 166 ? 3.656 -27.547 -8.945 1 98.94 166 PHE B O 1
ATOM 3581 N N . LEU B 1 167 ? 4.84 -27.797 -10.859 1 98.88 167 LEU B N 1
ATOM 3582 C CA . LEU B 1 167 ? 5.695 -26.641 -10.617 1 98.88 167 LEU B CA 1
ATOM 3583 C C . LEU B 1 167 ? 5.449 -25.547 -11.664 1 98.88 167 LEU B C 1
ATOM 3585 O O . LEU B 1 167 ? 5.488 -25.828 -12.867 1 98.88 167 LEU B O 1
ATOM 3589 N N . ASN B 1 168 ? 5.102 -24.422 -11.273 1 98.69 168 ASN B N 1
ATOM 3590 C CA . ASN B 1 168 ? 5.203 -23.188 -12.023 1 98.69 168 ASN B CA 1
ATOM 3591 C C . ASN B 1 168 ? 6.336 -22.297 -11.508 1 98.69 168 ASN B C 1
ATOM 3593 O O . ASN B 1 168 ? 6.16 -21.562 -10.539 1 98.69 168 ASN B O 1
ATOM 3597 N N . PRO B 1 169 ? 7.52 -22.422 -12.117 1 97.69 169 PRO B N 1
ATOM 3598 C CA . PRO B 1 169 ? 8.672 -21.688 -11.586 1 97.69 169 PRO B CA 1
ATOM 3599 C C . PRO B 1 169 ? 8.633 -20.203 -11.938 1 97.69 169 PRO B C 1
ATOM 3601 O O . PRO B 1 169 ? 9.516 -19.719 -12.648 1 97.69 169 PRO B O 1
ATOM 3604 N N . ALA B 1 170 ? 7.676 -19.531 -11.492 1 95.75 170 ALA B N 1
ATOM 3605 C CA . ALA B 1 170 ? 7.426 -18.094 -11.656 1 95.75 170 ALA B CA 1
ATOM 3606 C C . ALA B 1 170 ? 7.457 -17.375 -10.312 1 95.75 170 ALA B C 1
ATOM 3608 O O . ALA B 1 170 ? 6.887 -17.859 -9.336 1 95.75 170 ALA B O 1
ATOM 3609 N N . PRO B 1 171 ? 8.086 -16.172 -10.195 1 93.12 171 PRO B N 1
ATOM 3610 C CA . PRO B 1 171 ? 8.797 -15.484 -11.273 1 93.12 171 PRO B CA 1
ATOM 3611 C C . PRO B 1 171 ? 10.086 -16.188 -11.68 1 93.12 171 PRO B C 1
ATOM 3613 O O . PRO B 1 171 ? 10.68 -16.906 -10.875 1 93.12 171 PRO B O 1
ATOM 3616 N N . GLY B 1 172 ? 10.469 -15.938 -12.828 1 89.69 172 GLY B N 1
ATOM 3617 C CA . GLY B 1 172 ? 11.695 -16.547 -13.336 1 89.69 172 GLY B CA 1
ATOM 3618 C C . GLY B 1 172 ? 12.938 -16.062 -12.609 1 89.69 172 GLY B C 1
ATOM 3619 O O . GLY B 1 172 ? 13.055 -14.891 -12.258 1 89.69 172 GLY B O 1
ATOM 3620 N N . ASP B 1 173 ? 13.758 -17 -12.352 1 90 173 ASP B N 1
ATOM 3621 C CA . ASP B 1 173 ? 15.062 -16.766 -11.742 1 90 173 ASP B CA 1
ATOM 3622 C C . ASP B 1 173 ? 16.156 -17.562 -12.453 1 90 173 ASP B C 1
ATOM 3624 O O . ASP B 1 173 ? 16.203 -18.797 -12.336 1 90 173 ASP B O 1
ATOM 3628 N N . PRO B 1 174 ? 17.031 -16.844 -13.062 1 88.94 174 PRO B N 1
ATOM 3629 C CA . PRO B 1 174 ? 18.078 -17.562 -13.766 1 88.94 174 PRO B CA 1
ATOM 3630 C C . PRO B 1 174 ? 18.953 -18.391 -12.828 1 88.94 174 PRO B C 1
ATOM 3632 O O . PRO B 1 174 ? 19.656 -19.312 -13.273 1 88.94 174 PRO B O 1
ATOM 3635 N N . LYS B 1 175 ? 18.984 -18.125 -11.562 1 91.44 175 LYS B N 1
ATOM 3636 C CA . LYS B 1 175 ? 19.859 -18.812 -10.609 1 91.44 175 LYS B CA 1
ATOM 3637 C C . LYS B 1 175 ? 19.094 -19.922 -9.883 1 91.44 175 LYS B C 1
ATOM 3639 O O . LYS B 1 175 ? 19.625 -20.531 -8.945 1 91.44 175 LYS B O 1
ATOM 3644 N N . MET B 1 176 ? 17.891 -20.172 -10.383 1 94.88 176 MET B N 1
ATOM 3645 C CA . MET B 1 176 ? 17.078 -21.188 -9.719 1 94.88 176 MET B CA 1
ATOM 3646 C C . MET B 1 176 ? 17.797 -22.531 -9.703 1 94.88 176 MET B C 1
ATOM 3648 O O . MET B 1 176 ? 18.453 -22.906 -10.672 1 94.88 176 MET B O 1
ATOM 3652 N N . ASP B 1 177 ? 17.688 -23.297 -8.57 1 96.12 177 ASP B N 1
ATOM 3653 C CA . ASP B 1 177 ? 18.172 -24.672 -8.5 1 96.12 177 ASP B CA 1
ATOM 3654 C C . ASP B 1 177 ? 17.266 -25.609 -9.297 1 96.12 177 ASP B C 1
ATOM 3656 O O . ASP B 1 177 ? 16.188 -25.984 -8.836 1 96.12 177 ASP B O 1
ATOM 3660 N N . LYS B 1 178 ? 17.766 -26.094 -10.391 1 97.25 178 LYS B N 1
ATOM 3661 C CA . LYS B 1 178 ? 16.953 -26.844 -11.352 1 97.25 178 LYS B CA 1
ATOM 3662 C C . LYS B 1 178 ? 16.781 -28.297 -10.906 1 97.25 178 LYS B C 1
ATOM 3664 O O . LYS B 1 178 ? 16 -29.047 -11.5 1 97.25 178 LYS B O 1
ATOM 3669 N N . SER B 1 179 ? 17.453 -28.719 -9.867 1 97 179 SER B N 1
ATOM 3670 C CA . SER B 1 179 ? 17.375 -30.094 -9.422 1 97 179 SER B CA 1
ATOM 3671 C C . SER B 1 179 ? 15.953 -30.469 -9 1 97 179 SER B C 1
ATOM 3673 O O . SER B 1 179 ? 15.586 -31.641 -9 1 97 179 SER B O 1
ATOM 3675 N N . ILE B 1 180 ? 15.141 -29.5 -8.711 1 98.5 180 ILE B N 1
ATOM 3676 C CA . ILE B 1 180 ? 13.766 -29.766 -8.312 1 98.5 180 ILE B CA 1
ATOM 3677 C C . ILE B 1 180 ? 12.992 -30.359 -9.492 1 98.5 180 ILE B C 1
ATOM 3679 O O . ILE B 1 180 ? 11.961 -31.016 -9.297 1 98.5 180 ILE B O 1
ATOM 3683 N N . LEU B 1 181 ? 13.477 -30.156 -10.695 1 98.62 181 LEU B N 1
ATOM 3684 C CA . LEU B 1 181 ? 12.781 -30.625 -11.891 1 98.62 181 LEU B CA 1
ATOM 3685 C C . LEU B 1 181 ? 12.766 -32.156 -11.961 1 98.62 181 LEU B C 1
ATOM 3687 O O . LEU B 1 181 ? 11.859 -32.719 -12.555 1 98.62 181 LEU B O 1
ATOM 3691 N N . GLU B 1 182 ? 13.719 -32.75 -11.344 1 98.44 182 GLU B N 1
ATOM 3692 C CA . GLU B 1 182 ? 13.734 -34.219 -11.266 1 98.44 182 GLU B CA 1
ATOM 3693 C C . GLU B 1 182 ? 12.562 -34.75 -10.438 1 98.44 182 GLU B C 1
ATOM 3695 O O . GLU B 1 182 ? 12.172 -35.906 -10.57 1 98.44 182 GLU B O 1
ATOM 3700 N N . LEU B 1 183 ? 12.07 -33.875 -9.562 1 98.81 183 LEU B N 1
ATOM 3701 C CA . LEU B 1 183 ? 10.961 -34.25 -8.695 1 98.81 183 LEU B CA 1
ATOM 3702 C C . LEU B 1 183 ? 9.633 -33.75 -9.266 1 98.81 183 LEU B C 1
ATOM 3704 O O . LEU B 1 183 ? 8.594 -33.875 -8.625 1 98.81 183 LEU B O 1
ATOM 3708 N N . THR B 1 184 ? 9.625 -33.156 -10.406 1 98.88 184 THR B N 1
ATOM 3709 C CA . THR B 1 184 ? 8.469 -32.469 -10.977 1 98.88 184 THR B CA 1
ATOM 3710 C C . THR B 1 184 ? 7.77 -33.375 -12 1 98.88 184 THR B C 1
ATOM 3712 O O . THR B 1 184 ? 8.406 -33.875 -12.93 1 98.88 184 THR B O 1
ATOM 3715 N N . ASP B 1 185 ? 6.473 -33.594 -11.836 1 98.88 185 ASP B N 1
ATOM 3716 C CA . ASP B 1 185 ? 5.688 -34.344 -12.812 1 98.88 185 ASP B CA 1
ATOM 3717 C C . ASP B 1 185 ? 5.176 -33.406 -13.922 1 98.88 185 ASP B C 1
ATOM 3719 O O . ASP B 1 185 ? 5.199 -33.781 -15.102 1 98.88 185 ASP B O 1
ATOM 3723 N N . ILE B 1 186 ? 4.652 -32.281 -13.562 1 98.94 186 ILE B N 1
ATOM 3724 C CA . ILE B 1 186 ? 4.102 -31.297 -14.492 1 98.94 186 ILE B CA 1
ATOM 3725 C C . ILE B 1 186 ? 4.828 -29.969 -14.336 1 98.94 186 ILE B C 1
ATOM 3727 O O . ILE B 1 186 ? 4.863 -29.391 -13.25 1 98.94 186 ILE B O 1
ATOM 3731 N N . LEU B 1 187 ? 5.453 -29.5 -15.391 1 98.88 187 LEU B N 1
ATOM 3732 C CA . LEU B 1 187 ? 6.16 -28.234 -15.43 1 98.88 187 LEU B CA 1
ATOM 3733 C C . LEU B 1 187 ? 5.457 -27.25 -16.359 1 98.88 187 LEU B C 1
ATOM 3735 O O . LEU B 1 187 ? 5.246 -27.547 -17.531 1 98.88 187 LEU B O 1
ATOM 3739 N N . CYS B 1 188 ? 5.027 -26.125 -15.828 1 98.81 188 CYS B N 1
ATOM 3740 C CA . CYS B 1 188 ? 4.375 -25.094 -16.625 1 98.81 188 CYS B CA 1
ATOM 3741 C C . CYS B 1 188 ? 5.168 -23.781 -16.578 1 98.81 188 CYS B C 1
ATOM 3743 O O . CYS B 1 188 ? 5.43 -23.25 -15.5 1 98.81 188 CYS B O 1
ATOM 3745 N N . THR B 1 189 ? 5.539 -23.25 -17.734 1 98.44 189 THR B N 1
ATOM 3746 C CA . THR B 1 189 ? 6.328 -22.016 -17.844 1 98.44 189 THR B CA 1
ATOM 3747 C C . THR B 1 189 ? 5.707 -21.062 -18.859 1 98.44 189 THR B C 1
ATOM 3749 O O . THR B 1 189 ? 4.91 -21.484 -19.703 1 98.44 189 THR B O 1
ATOM 3752 N N . ASN B 1 190 ? 6.027 -19.797 -18.688 1 97.25 190 ASN B N 1
ATOM 3753 C CA . ASN B 1 190 ? 5.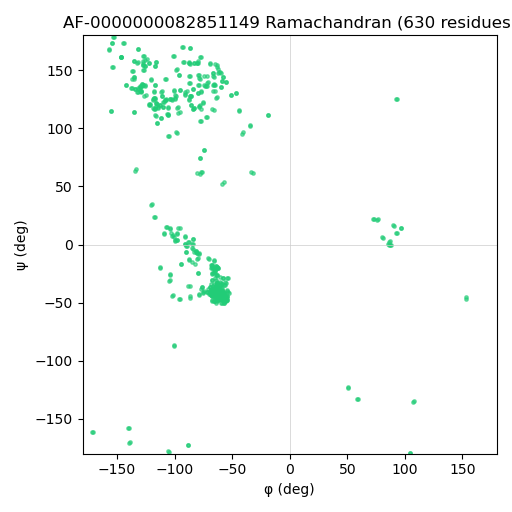895 -18.922 -19.844 1 97.25 190 ASN B CA 1
ATOM 3754 C C . ASN B 1 190 ? 7.164 -18.906 -20.688 1 97.25 190 ASN B C 1
ATOM 3756 O O . ASN B 1 190 ? 8.078 -19.703 -20.469 1 97.25 190 ASN B O 1
ATOM 3760 N N . GLU B 1 191 ? 7.211 -18.031 -21.672 1 97.25 191 GLU B N 1
ATOM 3761 C CA . GLU B 1 191 ? 8.344 -18 -22.594 1 97.25 191 GLU B CA 1
ATOM 3762 C C . GLU B 1 191 ? 9.633 -17.625 -21.859 1 97.25 191 GLU B C 1
ATOM 3764 O O . GLU B 1 191 ? 10.664 -18.266 -22.062 1 97.25 191 GLU B O 1
ATOM 3769 N N . ASN B 1 192 ? 9.602 -16.641 -20.984 1 95.5 192 ASN B N 1
ATOM 3770 C CA . ASN B 1 192 ? 10.781 -16.188 -20.25 1 95.5 192 ASN B CA 1
ATOM 3771 C C . ASN B 1 192 ? 11.289 -17.266 -19.297 1 95.5 192 ASN B C 1
ATOM 3773 O O . ASN B 1 192 ? 12.5 -17.5 -19.219 1 95.5 192 ASN B O 1
ATOM 3777 N N . GLU B 1 193 ? 10.406 -17.875 -18.609 1 97 193 GLU B N 1
ATOM 3778 C CA . GLU B 1 193 ? 10.766 -18.922 -17.672 1 97 193 GLU B CA 1
ATOM 3779 C C . GLU B 1 193 ? 11.375 -20.125 -18.391 1 97 193 GLU B C 1
ATOM 3781 O O . GLU B 1 193 ? 12.352 -20.703 -17.922 1 97 193 GLU B O 1
ATOM 3786 N N . ALA B 1 194 ? 10.781 -20.453 -19.516 1 97.88 194 ALA B N 1
ATOM 3787 C CA . ALA B 1 194 ? 11.344 -21.531 -20.328 1 97.88 194 ALA B CA 1
ATOM 3788 C C . ALA B 1 194 ? 12.773 -21.203 -20.75 1 97.88 194 ALA B C 1
ATOM 3790 O O . ALA B 1 194 ? 13.648 -22.062 -20.703 1 97.88 194 ALA B O 1
ATOM 3791 N N . GLU B 1 195 ? 12.906 -19.969 -21.156 1 97.5 195 GLU B N 1
ATOM 3792 C CA . GLU B 1 195 ? 14.234 -19.531 -21.578 1 97.5 195 GLU B CA 1
ATOM 3793 C C . GLU B 1 195 ? 15.234 -19.594 -20.422 1 97.5 195 GLU B C 1
ATOM 3795 O O . GLU B 1 195 ? 16.375 -20.031 -20.609 1 97.5 195 GLU B O 1
ATOM 3800 N N . PHE B 1 196 ? 14.836 -19.172 -19.281 1 95.88 196 PHE B N 1
ATOM 3801 C CA . PHE B 1 196 ? 15.703 -19.219 -18.109 1 95.88 196 PHE B CA 1
ATOM 3802 C C . PHE B 1 196 ? 16.094 -20.641 -17.766 1 95.88 196 PHE B C 1
ATOM 3804 O O . PHE B 1 196 ? 17.234 -20.906 -17.375 1 95.88 196 PHE B O 1
ATOM 3811 N N . LEU B 1 197 ? 15.188 -21.562 -17.922 1 97 197 LEU B N 1
ATOM 3812 C CA . LEU B 1 197 ? 15.414 -22.953 -17.547 1 97 197 LEU B CA 1
ATOM 3813 C C . LEU B 1 197 ? 16.297 -23.656 -18.562 1 97 197 LEU B C 1
ATOM 3815 O O . LEU B 1 197 ? 17.172 -24.453 -18.203 1 97 197 LEU B O 1
ATOM 3819 N N . THR B 1 198 ? 16.141 -23.344 -19.844 1 97.5 198 THR B N 1
ATOM 3820 C CA . THR B 1 198 ? 16.719 -24.203 -20.875 1 97.5 198 THR B CA 1
ATOM 3821 C C . THR B 1 198 ? 17.844 -23.5 -21.609 1 97.5 198 THR B C 1
ATOM 3823 O O . THR B 1 198 ? 18.625 -24.125 -22.328 1 97.5 198 THR B O 1
ATOM 3826 N N . GLY B 1 199 ? 17.828 -22.125 -21.5 1 96.56 199 GLY B N 1
ATOM 3827 C CA . GLY B 1 199 ? 18.766 -21.328 -22.281 1 96.56 199 GLY B CA 1
ATOM 3828 C C . GLY B 1 199 ? 18.297 -21.125 -23.719 1 96.56 199 GLY B C 1
ATOM 3829 O O . GLY B 1 199 ? 19.016 -20.547 -24.531 1 96.56 199 GLY B O 1
ATOM 3830 N N . ILE B 1 200 ? 17.094 -21.578 -24.016 1 97.5 200 ILE B N 1
ATOM 3831 C CA . ILE B 1 200 ? 16.547 -21.484 -25.375 1 97.5 200 ILE B CA 1
ATOM 3832 C C . ILE B 1 200 ? 15.336 -20.562 -25.391 1 97.5 200 ILE B C 1
ATOM 3834 O O . ILE B 1 200 ? 14.336 -20.844 -24.719 1 97.5 200 ILE B O 1
ATOM 3838 N N . SER B 1 201 ? 15.406 -19.531 -26.156 1 96.12 201 SER B N 1
ATOM 3839 C CA . SER B 1 201 ? 14.266 -18.625 -26.297 1 96.12 201 SER B CA 1
ATOM 3840 C C . SER B 1 201 ? 13.227 -19.203 -27.25 1 96.12 201 SER B C 1
ATOM 3842 O O . SER B 1 201 ? 13.516 -19.438 -28.422 1 96.12 201 SER B O 1
ATOM 3844 N N . PRO B 1 202 ? 12.086 -19.422 -26.719 1 96.12 202 PRO B N 1
ATOM 3845 C CA . PRO B 1 202 ? 11.055 -19.984 -27.594 1 96.12 202 PRO B CA 1
ATOM 3846 C C . PRO B 1 202 ? 10.391 -18.922 -28.469 1 96.12 202 PRO B C 1
ATOM 3848 O O . PRO B 1 202 ? 9.164 -18.828 -28.516 1 96.12 202 PRO B O 1
ATOM 3851 N N . ASP B 1 203 ? 11.148 -18.281 -29.312 1 94.38 203 ASP B N 1
ATOM 3852 C CA . ASP B 1 203 ? 10.695 -17.156 -30.125 1 94.38 203 ASP B CA 1
ATOM 3853 C C . ASP B 1 203 ? 10.242 -17.625 -31.5 1 94.38 203 ASP B C 1
ATOM 3855 O O . ASP B 1 203 ? 9.594 -16.875 -32.25 1 94.38 203 ASP B O 1
ATOM 3859 N N . THR B 1 204 ? 10.602 -18.828 -31.906 1 95.25 204 THR B N 1
ATOM 3860 C CA . THR B 1 204 ? 10.125 -19.484 -33.125 1 95.25 204 THR B CA 1
ATOM 3861 C C . THR B 1 204 ? 9.531 -20.859 -32.781 1 95.25 204 THR B C 1
ATOM 3863 O O . THR B 1 204 ? 9.797 -21.422 -31.734 1 95.25 204 THR B O 1
ATOM 3866 N N . PRO B 1 205 ? 8.672 -21.344 -33.719 1 94.94 205 PRO B N 1
ATOM 3867 C CA . PRO B 1 205 ? 8.125 -22.688 -33.469 1 94.94 205 PRO B CA 1
ATOM 3868 C C . PRO B 1 205 ? 9.219 -23.734 -33.25 1 94.94 205 PRO B C 1
ATOM 3870 O O . PRO B 1 205 ? 9.078 -24.609 -32.406 1 94.94 205 PRO B O 1
ATOM 3873 N N . GLU B 1 206 ? 10.234 -23.609 -34 1 96.62 206 GLU B N 1
ATOM 3874 C CA . GLU B 1 206 ? 11.336 -24.562 -33.875 1 96.62 206 GLU B CA 1
ATOM 3875 C C . GLU B 1 206 ? 12 -24.469 -32.5 1 96.62 206 GLU B C 1
ATOM 3877 O O . GLU B 1 206 ? 12.258 -25.484 -31.859 1 96.62 206 GLU B O 1
ATOM 3882 N N . ASN B 1 207 ? 12.25 -23.234 -32.062 1 97.81 207 ASN B N 1
ATOM 3883 C CA . ASN B 1 207 ? 12.883 -23.031 -30.75 1 97.81 207 ASN B CA 1
ATOM 3884 C C . ASN B 1 207 ? 11.945 -23.422 -29.609 1 97.81 207 ASN B C 1
ATOM 3886 O O . ASN B 1 207 ? 12.398 -23.891 -28.578 1 97.81 207 ASN B O 1
ATOM 3890 N N . GLY B 1 208 ? 10.68 -23.172 -29.859 1 97.88 208 GLY B N 1
ATOM 3891 C CA . GLY B 1 208 ? 9.703 -23.641 -28.891 1 97.88 208 GLY B CA 1
ATOM 3892 C C . GLY B 1 208 ? 9.734 -25.141 -28.672 1 97.88 208 GLY B C 1
ATOM 3893 O O . GLY B 1 208 ? 9.711 -25.609 -27.547 1 97.88 208 GLY B O 1
ATOM 3894 N N . GLU B 1 209 ? 9.797 -25.828 -29.766 1 97.69 209 GLU B N 1
ATOM 3895 C CA . GLU B 1 209 ? 9.859 -27.281 -29.688 1 97.69 209 GLU B CA 1
ATOM 3896 C C . GLU B 1 209 ? 11.141 -27.75 -29.016 1 97.69 209 GLU B C 1
ATOM 3898 O O . GLU B 1 209 ? 11.109 -28.672 -28.188 1 97.69 209 GLU B O 1
ATOM 3903 N N . LYS B 1 210 ? 12.227 -27.109 -29.344 1 98.19 210 LYS B N 1
ATOM 3904 C CA . LYS B 1 210 ? 13.5 -27.453 -28.719 1 98.19 210 LYS B CA 1
ATOM 3905 C C . LYS B 1 210 ? 13.461 -27.203 -27.219 1 98.19 210 LYS B C 1
ATOM 3907 O O . LYS B 1 210 ? 13.914 -28.031 -26.438 1 98.19 210 LYS B O 1
ATOM 3912 N N . ALA B 1 211 ? 12.961 -26.062 -26.844 1 98.56 211 ALA B N 1
ATOM 3913 C CA . ALA B 1 211 ? 12.906 -25.672 -25.438 1 98.56 211 ALA B CA 1
ATOM 3914 C C . ALA B 1 211 ? 12.055 -26.641 -24.625 1 98.56 211 ALA B C 1
ATOM 3916 O O . ALA B 1 211 ? 12.461 -27.094 -23.547 1 98.56 211 ALA B O 1
ATOM 3917 N N . ILE B 1 212 ? 10.93 -26.938 -25.156 1 98.69 212 ILE B N 1
ATOM 3918 C CA . ILE B 1 212 ? 9.992 -27.734 -24.375 1 98.69 212 ILE B CA 1
ATOM 3919 C C . ILE B 1 212 ? 10.508 -29.172 -24.266 1 98.69 212 ILE B C 1
ATOM 3921 O O . ILE B 1 212 ? 10.297 -29.844 -23.25 1 98.69 212 ILE B O 1
ATOM 3925 N N . LEU B 1 213 ? 11.102 -29.734 -25.328 1 98.5 213 LEU B N 1
ATOM 3926 C CA . LEU B 1 213 ? 11.703 -31.062 -25.266 1 98.5 213 LEU B CA 1
ATOM 3927 C C . LEU B 1 213 ? 12.844 -31.094 -24.266 1 98.5 213 LEU B C 1
ATOM 3929 O O . LEU B 1 213 ? 13.016 -32.062 -23.531 1 98.5 213 LEU B O 1
ATOM 3933 N N . ARG B 1 214 ? 13.609 -29.984 -24.266 1 98.38 214 ARG B N 1
ATOM 3934 C CA . ARG B 1 214 ? 14.664 -29.875 -23.266 1 98.38 214 ARG B CA 1
ATOM 3935 C C . ARG B 1 214 ? 14.094 -29.891 -21.859 1 98.38 214 ARG B C 1
ATOM 3937 O O . ARG B 1 214 ? 14.672 -30.5 -20.953 1 98.38 214 ARG B O 1
ATOM 3944 N N . MET B 1 215 ? 13 -29.25 -21.609 1 98.56 215 MET B N 1
ATOM 3945 C CA . MET B 1 215 ? 12.336 -29.25 -20.312 1 98.56 215 MET B CA 1
ATOM 3946 C C . MET B 1 215 ? 11.969 -30.672 -19.891 1 98.56 215 MET B C 1
ATOM 3948 O O . MET B 1 215 ? 12.141 -31.031 -18.719 1 98.56 215 MET B O 1
ATOM 3952 N N . LEU B 1 216 ? 11.516 -31.484 -20.828 1 98.44 216 LEU B N 1
ATOM 3953 C CA . LEU B 1 216 ? 11.156 -32.875 -20.531 1 98.44 216 LEU B CA 1
ATOM 3954 C C . LEU B 1 216 ? 12.383 -33.656 -20.094 1 98.44 216 LEU B C 1
ATOM 3956 O O . LEU B 1 216 ? 12.297 -34.5 -19.203 1 98.44 216 LEU B O 1
ATOM 3960 N N . GLU B 1 217 ? 13.43 -33.375 -20.75 1 98 217 GLU B N 1
ATOM 3961 C CA . GLU B 1 217 ? 14.664 -34.094 -20.469 1 98 217 GLU B CA 1
ATOM 3962 C C . GLU B 1 217 ? 15.141 -33.812 -19.047 1 98 217 GLU B C 1
ATOM 3964 O O . GLU B 1 217 ? 15.891 -34.594 -18.469 1 98 217 GLU B O 1
ATOM 3969 N N . MET B 1 218 ? 14.688 -32.812 -18.484 1 98.06 218 MET B N 1
ATOM 3970 C CA . MET B 1 218 ? 15.164 -32.375 -17.172 1 98.06 218 MET B CA 1
ATOM 3971 C C . MET B 1 218 ? 14.43 -33.125 -16.062 1 98.06 218 MET B C 1
ATOM 3973 O O . MET B 1 218 ? 14.828 -33.031 -14.898 1 98.06 218 MET B O 1
ATOM 3977 N N . GLY B 1 219 ? 13.305 -33.781 -16.391 1 98.06 219 GLY B N 1
ATOM 3978 C CA . GLY B 1 219 ? 12.664 -34.562 -15.352 1 98.06 219 GLY B CA 1
ATOM 3979 C C . GLY B 1 219 ? 11.164 -34.719 -15.555 1 98.06 219 GLY B C 1
ATOM 3980 O O . GLY B 1 219 ? 10.641 -35.844 -15.531 1 98.06 219 GLY B O 1
ATOM 3981 N N . PRO B 1 220 ? 10.453 -33.719 -15.844 1 98.81 220 PRO B N 1
ATOM 3982 C CA . PRO B 1 220 ? 8.992 -33.719 -15.844 1 98.81 220 PRO B CA 1
ATOM 3983 C C . PRO B 1 220 ? 8.391 -34.688 -16.828 1 98.81 220 PRO B C 1
ATOM 3985 O O . PRO B 1 220 ? 8.961 -34.938 -17.906 1 98.81 220 PRO B O 1
ATOM 3988 N N . LYS B 1 221 ? 7.258 -35.188 -16.453 1 98.44 221 LYS B N 1
ATOM 3989 C CA . LYS B 1 221 ? 6.469 -36.062 -17.344 1 98.44 221 LYS B CA 1
ATOM 3990 C C . LYS B 1 221 ? 5.758 -35.219 -18.406 1 98.44 221 LYS B C 1
ATOM 3992 O O . LYS B 1 221 ? 5.598 -35.688 -19.547 1 98.44 221 LYS B O 1
ATOM 3997 N N . HIS B 1 222 ? 5.297 -34.094 -18.031 1 98.81 222 HIS B N 1
ATOM 3998 C CA . HIS B 1 222 ? 4.641 -33.125 -18.906 1 98.81 222 HIS B CA 1
ATOM 3999 C C . HIS B 1 222 ? 5.273 -31.75 -18.781 1 98.81 222 HIS B C 1
ATOM 4001 O O . HIS B 1 222 ? 5.629 -31.328 -17.672 1 98.81 222 HIS B O 1
ATOM 4007 N N . ALA B 1 223 ? 5.473 -31.109 -19.891 1 98.88 223 ALA B N 1
ATOM 4008 C CA . ALA B 1 223 ? 5.941 -29.734 -19.938 1 98.88 223 ALA B CA 1
ATOM 4009 C C . ALA B 1 223 ? 5 -28.859 -20.766 1 98.88 223 ALA B C 1
ATOM 4011 O O . ALA B 1 223 ? 4.492 -29.297 -21.797 1 98.88 223 ALA B O 1
ATOM 4012 N N . ILE B 1 224 ? 4.75 -27.703 -20.234 1 98.88 224 ILE B N 1
ATOM 4013 C CA . ILE B 1 224 ? 3.891 -26.75 -20.922 1 98.88 224 ILE B CA 1
ATOM 4014 C C . ILE B 1 224 ? 4.586 -25.391 -21 1 98.88 224 ILE B C 1
ATOM 4016 O O . ILE B 1 224 ? 5.184 -24.938 -20.016 1 98.88 224 ILE B O 1
ATOM 4020 N N . ILE B 1 225 ? 4.547 -24.719 -22.156 1 98.69 225 ILE B N 1
ATOM 4021 C CA . ILE B 1 225 ? 4.949 -23.328 -22.328 1 98.69 225 ILE B CA 1
ATOM 4022 C C . ILE B 1 225 ? 3.742 -22.484 -22.75 1 98.69 225 ILE B C 1
ATOM 4024 O O . ILE B 1 225 ? 3.205 -22.688 -23.844 1 98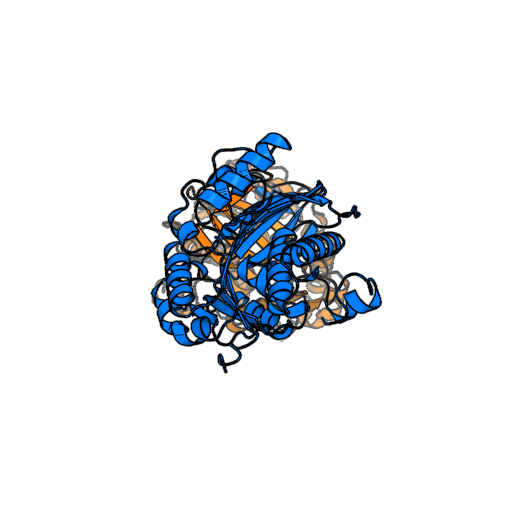.69 225 ILE B O 1
ATOM 4028 N N . THR B 1 226 ? 3.293 -21.641 -21.891 1 98.12 226 THR B N 1
ATOM 4029 C CA . THR B 1 226 ? 2.244 -20.703 -22.297 1 98.12 226 THR B CA 1
ATOM 4030 C C . THR B 1 226 ? 2.805 -19.609 -23.203 1 98.12 226 THR B C 1
ATOM 4032 O O . THR B 1 226 ? 3.912 -19.125 -22.984 1 98.12 226 THR B O 1
ATOM 4035 N N . LEU B 1 227 ? 2.104 -19.266 -24.281 1 96.31 227 LEU B N 1
ATOM 4036 C CA . LEU B 1 227 ? 2.561 -18.344 -25.328 1 96.31 227 LEU B CA 1
ATOM 4037 C C . LEU B 1 227 ? 1.629 -17.156 -25.438 1 96.31 227 LEU B C 1
ATOM 4039 O O . LEU B 1 227 ? 1.355 -16.672 -26.547 1 96.31 227 LEU B O 1
ATOM 4043 N N . GLY B 1 228 ? 1.083 -16.719 -24.344 1 93 228 GLY B N 1
ATOM 4044 C CA . GLY B 1 228 ? 0.139 -15.617 -24.375 1 93 228 GLY B CA 1
ATOM 4045 C C . GLY B 1 228 ? -1.074 -15.883 -25.234 1 93 228 GLY B C 1
ATOM 4046 O O . GLY B 1 228 ? -1.725 -16.922 -25.109 1 93 228 GLY B O 1
ATOM 4047 N N . PRO B 1 229 ? -1.398 -14.867 -26.078 1 93.06 229 PRO B N 1
ATOM 4048 C CA . PRO B 1 229 ? -2.58 -15.016 -26.922 1 93.06 229 PRO B CA 1
ATOM 4049 C C . PRO B 1 229 ? -2.428 -16.141 -27.953 1 93.06 229 PRO B C 1
ATOM 4051 O O . PRO B 1 229 ? -3.418 -16.594 -28.531 1 93.06 229 PRO B O 1
ATOM 4054 N N . LYS B 1 230 ? -1.236 -16.609 -28.156 1 94.12 230 LYS B N 1
ATOM 4055 C CA . LYS B 1 230 ? -0.98 -17.656 -29.156 1 94.12 230 LYS B CA 1
ATOM 4056 C C . LYS B 1 230 ? -1.341 -19.031 -28.625 1 94.12 230 LYS B C 1
ATOM 4058 O O . LYS B 1 230 ? -1.399 -20 -29.375 1 94.12 230 LYS B O 1
ATOM 4063 N N . GLY B 1 231 ? -1.592 -19.125 -27.328 1 96.06 231 GLY B N 1
ATOM 4064 C CA . GLY B 1 231 ? -1.946 -20.406 -26.734 1 96.06 231 GLY B CA 1
ATOM 4065 C C . GLY B 1 231 ? -0.832 -21 -25.891 1 96.06 231 GLY B C 1
ATOM 4066 O O . GLY B 1 231 ? -0.283 -20.328 -25.016 1 96.06 231 GLY B O 1
ATOM 4067 N N . CYS B 1 232 ? -0.606 -22.297 -26.078 1 97.94 232 CYS B N 1
ATOM 4068 C CA . CYS B 1 232 ? 0.452 -22.953 -25.312 1 97.94 232 CYS B CA 1
ATOM 4069 C C . CYS B 1 232 ? 0.992 -24.172 -26.062 1 97.94 232 CYS B C 1
ATOM 4071 O O . CYS B 1 232 ? 0.35 -24.672 -26.984 1 97.94 232 CYS B O 1
ATOM 4073 N N . LEU B 1 233 ? 2.172 -24.469 -25.797 1 98.56 233 LEU B N 1
ATOM 4074 C CA . LEU B 1 233 ? 2.846 -25.672 -26.266 1 98.56 233 LEU B CA 1
ATOM 4075 C C . LEU B 1 233 ? 2.854 -26.75 -25.188 1 98.56 233 LEU B C 1
ATOM 4077 O O . LEU B 1 233 ? 3.148 -26.453 -24.016 1 98.56 233 LEU B O 1
ATOM 4081 N N . LEU B 1 234 ? 2.412 -27.953 -25.516 1 98.81 234 LEU B N 1
ATOM 4082 C CA . LEU B 1 234 ? 2.379 -29.078 -24.594 1 98.81 234 LEU B CA 1
ATOM 4083 C C . LEU B 1 234 ? 3.273 -30.219 -25.094 1 98.81 234 LEU B C 1
ATOM 4085 O O . LEU B 1 234 ? 3.26 -30.547 -26.281 1 98.81 234 LEU B O 1
ATOM 4089 N N . ALA B 1 235 ? 4.098 -30.734 -24.25 1 98.62 235 ALA B N 1
ATOM 4090 C CA . ALA B 1 235 ? 4.863 -31.938 -24.531 1 98.62 235 ALA B CA 1
ATOM 4091 C C . ALA B 1 235 ? 4.758 -32.938 -23.391 1 98.62 235 ALA B C 1
ATOM 4093 O O . ALA B 1 235 ? 4.793 -32.562 -22.219 1 98.62 235 ALA B O 1
ATOM 4094 N N . SER B 1 236 ? 4.527 -34.156 -23.703 1 98.38 236 SER B N 1
ATOM 4095 C CA . SER B 1 236 ? 4.531 -35.281 -22.781 1 98.38 236 SER B CA 1
ATOM 4096 C C . SER B 1 236 ? 5.566 -36.344 -23.172 1 98.38 236 SER B C 1
ATOM 4098 O O . SER B 1 236 ? 5.801 -36.562 -24.359 1 98.38 236 SER B O 1
ATOM 4100 N N . LYS B 1 237 ? 6.191 -36.906 -22.172 1 97.25 237 LYS B N 1
ATOM 4101 C CA . LYS B 1 237 ? 7.16 -37.969 -22.469 1 97.25 237 LYS B CA 1
ATOM 4102 C C . LYS B 1 237 ? 6.555 -39.031 -23.375 1 97.25 237 LYS B C 1
ATOM 4104 O O . LYS B 1 237 ? 5.449 -39.5 -23.125 1 97.25 237 LYS B O 1
ATOM 4109 N N . GLY B 1 238 ? 7.273 -39.281 -24.406 1 94.19 238 GLY B N 1
ATOM 4110 C CA . GLY B 1 238 ? 6.852 -40.344 -25.328 1 94.19 238 GLY B CA 1
ATOM 4111 C C . GLY B 1 238 ? 5.906 -39.844 -26.406 1 94.19 238 GLY B C 1
ATOM 4112 O O . GLY B 1 238 ? 5.465 -40.625 -27.25 1 94.19 238 GLY B O 1
ATOM 4113 N N . HIS B 1 239 ? 5.551 -38.625 -26.438 1 94.94 239 HIS B N 1
ATOM 4114 C CA . HIS B 1 239 ? 4.645 -38.062 -27.422 1 94.94 239 HIS B CA 1
ATOM 4115 C C . HIS B 1 239 ? 5.258 -36.844 -28.094 1 94.94 239 HIS B C 1
ATOM 4117 O O . HIS B 1 239 ? 6.172 -36.219 -27.547 1 94.94 239 HIS B O 1
ATOM 4123 N N . GLN B 1 240 ? 4.789 -36.531 -29.234 1 94.75 240 GLN B N 1
ATOM 4124 C CA . GLN B 1 240 ? 5.215 -35.344 -29.938 1 94.75 240 GLN B CA 1
ATOM 4125 C C . GLN B 1 240 ? 4.613 -34.094 -29.297 1 94.75 240 GLN B C 1
ATOM 4127 O O . GLN B 1 240 ? 3.459 -34.094 -28.859 1 94.75 240 GLN B O 1
ATOM 4132 N N . PRO B 1 241 ? 5.43 -33.031 -29.328 1 97.75 241 PRO B N 1
ATOM 4133 C CA . PRO B 1 241 ? 4.867 -31.766 -28.844 1 97.75 241 PRO B CA 1
ATOM 4134 C C . PRO B 1 241 ? 3.645 -31.328 -29.641 1 97.75 241 PRO B C 1
ATOM 4136 O O . PRO B 1 241 ? 3.564 -31.578 -30.844 1 97.75 241 PRO B O 1
ATOM 4139 N N . LYS B 1 242 ? 2.771 -30.688 -28.969 1 96.81 242 LYS B N 1
ATOM 4140 C CA . LYS B 1 242 ? 1.533 -30.203 -29.578 1 96.81 242 LYS B CA 1
ATOM 4141 C C . LYS B 1 242 ? 1.316 -28.719 -29.281 1 96.81 242 LYS B C 1
ATOM 4143 O O . LYS B 1 242 ? 1.444 -28.281 -28.141 1 96.81 242 LYS B O 1
ATOM 4148 N N . LEU B 1 243 ? 1.024 -28 -30.344 1 97.25 243 LEU B N 1
ATOM 4149 C CA . LEU B 1 243 ? 0.595 -26.625 -30.156 1 97.25 243 LEU B CA 1
ATOM 4150 C C . LEU B 1 243 ? -0.913 -26.547 -29.953 1 97.25 243 LEU B C 1
ATOM 4152 O O . LEU B 1 243 ? -1.688 -27.078 -30.75 1 97.25 243 LEU B O 1
ATOM 4156 N N . ILE B 1 244 ? -1.318 -25.953 -28.891 1 96.94 244 ILE B N 1
ATOM 4157 C CA . ILE B 1 244 ? -2.719 -25.703 -28.578 1 96.94 244 ILE B CA 1
ATOM 4158 C C . ILE B 1 244 ? -3.031 -24.219 -28.781 1 96.94 244 ILE B C 1
ATOM 4160 O O . ILE B 1 244 ? -2.537 -23.375 -28.047 1 96.94 244 ILE B O 1
ATOM 4164 N N . PRO B 1 245 ? -3.805 -23.906 -29.766 1 95.12 245 PRO B N 1
ATOM 4165 C CA . PRO B 1 245 ? -4.055 -22.5 -30.094 1 95.12 245 PRO B CA 1
ATOM 4166 C C . PRO B 1 245 ? -4.832 -21.781 -28.984 1 95.12 245 PRO B C 1
ATOM 4168 O O . PRO B 1 245 ? -5.684 -22.391 -28.328 1 95.12 245 PRO B O 1
ATOM 4171 N N . GLY B 1 246 ? -4.465 -20.516 -28.828 1 92.25 246 GLY B N 1
ATOM 4172 C CA . GLY B 1 246 ? -5.227 -19.672 -27.922 1 92.25 246 GLY B CA 1
ATOM 4173 C C . GLY B 1 246 ? -6.52 -19.156 -28.531 1 92.25 246 GLY B C 1
ATOM 4174 O O . GLY B 1 246 ? -6.691 -19.172 -29.75 1 92.25 246 GLY B O 1
ATOM 4175 N N . LYS B 1 247 ? -7.43 -18.797 -27.672 1 91.81 247 LYS B N 1
ATOM 4176 C CA . LYS B 1 247 ? -8.648 -18.125 -28.109 1 91.81 247 LYS B CA 1
ATOM 4177 C C . LYS B 1 247 ? -8.469 -16.609 -28.094 1 91.81 247 LYS B C 1
ATOM 4179 O O . LYS B 1 247 ? -7.984 -16.047 -27.109 1 91.81 247 LYS B O 1
ATOM 4184 N N . HIS B 1 248 ? -8.852 -16.031 -29.172 1 92.12 248 HIS B N 1
ATOM 4185 C CA . HIS B 1 248 ? -8.75 -14.578 -29.25 1 92.12 248 HIS B CA 1
ATOM 4186 C C . HIS B 1 248 ? -9.852 -13.906 -28.438 1 92.12 248 HIS B C 1
ATOM 4188 O O . HIS B 1 248 ? -11.031 -14.227 -28.594 1 92.12 248 HIS B O 1
ATOM 4194 N N . VAL B 1 249 ? -9.414 -13.094 -27.516 1 94.94 249 VAL B N 1
ATOM 4195 C CA . VAL B 1 249 ? -10.352 -12.32 -26.719 1 94.94 249 VAL B CA 1
ATOM 4196 C C . VAL B 1 249 ? -9.875 -10.875 -26.609 1 94.94 249 VAL B C 1
ATOM 4198 O O . VAL B 1 249 ? -8.719 -10.578 -26.891 1 94.94 249 VAL B O 1
ATOM 4201 N N . GLU B 1 250 ? -10.75 -9.977 -26.328 1 95.75 250 GLU B N 1
ATOM 4202 C CA . GLU B 1 250 ? -10.367 -8.609 -26 1 95.75 250 GLU B CA 1
ATOM 4203 C C . GLU B 1 250 ? -9.852 -8.508 -24.562 1 95.75 250 GLU B C 1
ATOM 4205 O O . GLU B 1 250 ? -10.648 -8.492 -23.609 1 95.75 250 GLU B O 1
ATOM 4210 N N . ALA B 1 251 ? -8.594 -8.367 -24.469 1 94.38 251 ALA B N 1
ATOM 4211 C CA . ALA B 1 251 ? -7.98 -8.367 -23.156 1 94.38 251 ALA B CA 1
ATOM 4212 C C . ALA B 1 251 ? -8.195 -7.027 -22.453 1 94.38 251 ALA B C 1
ATOM 4214 O O . ALA B 1 251 ? -8.023 -5.969 -23.047 1 94.38 251 ALA B O 1
ATOM 4215 N N . VAL B 1 252 ? -8.633 -7.09 -21.234 1 93.94 252 VAL B N 1
ATOM 4216 C CA . VAL B 1 252 ? -8.805 -5.934 -20.359 1 93.94 252 VAL B CA 1
ATOM 4217 C C . VAL B 1 252 ? -7.645 -5.859 -19.375 1 93.94 252 VAL B C 1
ATOM 4219 O O . VAL B 1 252 ? -7.07 -4.793 -19.156 1 93.94 252 VAL B O 1
ATOM 4222 N N . ASP B 1 253 ? -7.25 -6.883 -18.812 1 93.62 253 ASP B N 1
ATOM 4223 C CA . ASP B 1 253 ? -6.215 -7.02 -17.797 1 93.62 253 ASP B CA 1
ATOM 4224 C C . ASP B 1 253 ? -5.617 -8.422 -17.797 1 93.62 253 ASP B C 1
ATOM 4226 O O . ASP B 1 253 ? -6.297 -9.391 -17.453 1 93.62 253 ASP B O 1
ATOM 4230 N N . THR B 1 254 ? -4.371 -8.516 -18.125 1 93.62 254 THR B N 1
ATOM 4231 C CA . THR B 1 254 ? -3.756 -9.82 -18.328 1 93.62 254 THR B CA 1
ATOM 4232 C C . THR B 1 254 ? -3.137 -10.344 -17.047 1 93.62 254 THR B C 1
ATOM 4234 O O . THR B 1 254 ? -2.537 -11.422 -17.016 1 93.62 254 THR B O 1
ATOM 4237 N N . THR B 1 255 ? -3.232 -9.602 -15.969 1 92.94 255 THR B N 1
ATOM 4238 C CA . THR B 1 255 ? -2.596 -9.953 -14.703 1 92.94 255 THR B CA 1
ATOM 4239 C C . THR B 1 255 ? -3.174 -11.25 -14.148 1 92.94 255 THR B C 1
ATOM 4241 O O . THR B 1 255 ? -4.395 -11.398 -14.055 1 92.94 255 THR B O 1
ATOM 4244 N N . GLY B 1 256 ? -2.318 -12.227 -13.836 1 95.94 256 GLY B N 1
ATOM 4245 C CA . GLY B 1 256 ? -2.73 -13.469 -13.188 1 95.94 256 GLY B CA 1
ATOM 4246 C C . GLY B 1 256 ? -3.186 -14.531 -14.172 1 95.94 256 GLY B C 1
ATOM 4247 O O . GLY B 1 256 ? -3.574 -15.625 -13.766 1 95.94 256 GLY B O 1
ATOM 4248 N N . ALA B 1 257 ? -3.115 -14.25 -15.484 1 97.31 257 ALA B N 1
ATOM 4249 C CA . ALA B 1 257 ? -3.576 -15.211 -16.484 1 97.31 257 ALA B CA 1
ATOM 4250 C C . ALA B 1 257 ? -2.805 -16.516 -16.391 1 97.31 257 ALA B C 1
ATOM 4252 O O . ALA B 1 257 ? -3.385 -17.594 -16.516 1 97.31 257 ALA B O 1
ATOM 4253 N N . GLY B 1 258 ? -1.504 -16.406 -16.188 1 97.81 258 GLY B N 1
ATOM 4254 C CA . GLY B 1 258 ? -0.701 -17.609 -16 1 97.81 258 GLY B CA 1
ATOM 4255 C C . GLY B 1 258 ? -1.096 -18.406 -14.781 1 97.81 258 GLY B C 1
ATOM 4256 O O . GLY B 1 258 ? -1.138 -19.641 -14.82 1 97.81 258 GLY B O 1
ATOM 4257 N N . ASP B 1 259 ? -1.364 -17.703 -13.695 1 98.69 259 ASP B N 1
ATOM 4258 C CA . ASP B 1 259 ? -1.813 -18.375 -12.477 1 98.69 259 ASP B CA 1
ATOM 4259 C C . ASP B 1 259 ? -3.176 -19.031 -12.68 1 98.69 259 ASP B C 1
ATOM 4261 O O . ASP B 1 259 ? -3.426 -20.125 -12.18 1 98.69 259 ASP B O 1
ATOM 4265 N N . CYS B 1 260 ? -4.039 -18.297 -13.375 1 98.75 260 CYS B N 1
ATOM 4266 C CA . CYS B 1 260 ? -5.332 -18.875 -13.727 1 98.75 260 CYS B CA 1
ATOM 4267 C C . CYS B 1 260 ? -5.156 -20.188 -14.5 1 98.75 260 CYS B C 1
ATOM 4269 O O . CYS B 1 260 ? -5.828 -21.172 -14.211 1 98.75 260 CYS B O 1
ATOM 4271 N N . PHE B 1 261 ? -4.262 -20.188 -15.445 1 98.75 261 PHE B N 1
ATOM 4272 C CA . PHE B 1 261 ? -3.953 -21.359 -16.234 1 98.75 261 PHE B CA 1
ATOM 4273 C C . PHE B 1 261 ? -3.518 -22.516 -15.344 1 98.75 261 PHE B C 1
ATOM 4275 O O . PHE B 1 261 ? -4.082 -23.609 -15.406 1 98.75 261 PHE B O 1
ATOM 4282 N N . CYS B 1 262 ? -2.58 -22.266 -14.453 1 98.88 262 CYS B N 1
ATOM 4283 C CA . CYS B 1 262 ? -1.987 -23.297 -13.617 1 98.88 262 CYS B CA 1
ATOM 4284 C C . CYS B 1 262 ? -3.02 -23.875 -12.656 1 98.88 262 CYS B C 1
ATOM 4286 O O . CYS B 1 262 ? -3.146 -25.109 -12.539 1 98.88 262 CYS B O 1
ATOM 4288 N N . GLY B 1 263 ? -3.734 -22.984 -11.977 1 98.88 263 GLY B N 1
ATOM 4289 C CA . GLY B 1 263 ? -4.766 -23.469 -11.07 1 98.88 263 GLY B CA 1
ATOM 4290 C C . GLY B 1 263 ? -5.848 -24.266 -11.766 1 98.88 263 GLY B C 1
ATOM 4291 O O . GLY B 1 263 ? -6.281 -25.312 -11.258 1 98.88 263 GLY B O 1
ATOM 4292 N N . SER B 1 264 ? -6.266 -23.797 -12.914 1 98.75 264 SER B N 1
ATOM 4293 C CA . SER B 1 264 ? -7.297 -24.484 -13.688 1 98.75 264 SER B CA 1
ATOM 4294 C C . SER B 1 264 ? -6.809 -25.844 -14.172 1 98.75 264 SER B C 1
ATOM 4296 O O . SER B 1 264 ? -7.551 -26.828 -14.117 1 98.75 264 SER B O 1
ATOM 4298 N N . LEU B 1 265 ? -5.602 -25.875 -14.672 1 98.75 265 LEU B N 1
ATOM 4299 C CA . LEU B 1 265 ? -5.02 -27.125 -15.133 1 98.75 265 LEU B CA 1
ATOM 4300 C C . LEU B 1 265 ? -5.012 -28.172 -14.016 1 98.75 265 LEU B C 1
ATOM 4302 O O . LEU B 1 265 ? -5.422 -29.312 -14.219 1 98.75 265 LEU B O 1
ATOM 4306 N N . ALA B 1 266 ? -4.566 -27.734 -12.836 1 98.75 266 ALA B N 1
ATOM 4307 C CA . ALA B 1 266 ? -4.531 -28.641 -11.688 1 98.75 266 ALA B CA 1
ATOM 4308 C C . ALA B 1 266 ? -5.926 -29.172 -11.367 1 98.75 266 ALA B C 1
ATOM 4310 O O . ALA B 1 266 ? -6.098 -30.359 -11.094 1 98.75 266 ALA B O 1
ATOM 4311 N N . ALA B 1 267 ? -6.914 -28.312 -11.391 1 98.25 267 ALA B N 1
ATOM 4312 C CA . ALA B 1 267 ? -8.289 -28.703 -11.07 1 98.25 267 ALA B CA 1
ATOM 4313 C C . ALA B 1 267 ? -8.82 -29.719 -12.078 1 98.25 267 ALA B C 1
ATOM 4315 O O . ALA B 1 267 ? -9.453 -30.703 -11.695 1 98.25 267 ALA B O 1
ATOM 4316 N N . LEU B 1 268 ? -8.57 -29.469 -13.344 1 97.75 268 LEU B N 1
ATOM 4317 C CA . LEU B 1 268 ? -9.039 -30.359 -14.398 1 97.75 268 LEU B CA 1
ATOM 4318 C C . LEU B 1 268 ? -8.383 -31.734 -14.273 1 97.75 268 LEU B C 1
ATOM 4320 O O . LEU B 1 268 ? -9.055 -32.75 -14.398 1 97.75 268 LEU B O 1
ATOM 4324 N N . LEU B 1 269 ? -7.113 -31.75 -14.023 1 97.62 269 LEU B N 1
ATOM 4325 C CA . LEU B 1 269 ? -6.398 -33.031 -13.844 1 97.62 269 LEU B CA 1
ATOM 4326 C C . LEU B 1 269 ? -6.934 -33.781 -12.633 1 97.62 269 LEU B C 1
ATOM 4328 O O . LEU B 1 269 ? -7.055 -35 -12.672 1 97.62 269 LEU B O 1
ATOM 4332 N N . LEU B 1 270 ? -7.207 -33.031 -11.562 1 97.19 270 LEU B N 1
ATOM 4333 C CA . LEU B 1 270 ? -7.773 -33.656 -10.367 1 97.19 270 LEU B CA 1
ATOM 4334 C C . LEU B 1 270 ? -9.07 -34.406 -10.695 1 97.19 270 LEU B C 1
ATOM 4336 O O . LEU B 1 270 ? -9.352 -35.438 -10.133 1 97.19 270 LEU B O 1
ATOM 4340 N N . LYS B 1 271 ? -9.805 -33.844 -11.617 1 95.31 271 LYS B N 1
ATOM 4341 C CA . LYS B 1 271 ? -11.102 -34.406 -11.992 1 95.31 271 LYS B CA 1
ATOM 4342 C C . LYS B 1 271 ? -10.945 -35.5 -13.039 1 95.31 271 LYS B C 1
ATOM 4344 O O . LYS B 1 271 ? -11.938 -36.031 -13.547 1 95.31 271 LYS B O 1
ATOM 4349 N N . GLY B 1 272 ? -9.758 -35.781 -13.438 1 94.69 272 GLY B N 1
ATOM 4350 C CA . GLY B 1 272 ? -9.492 -36.906 -14.297 1 94.69 272 GLY B CA 1
ATOM 4351 C C . GLY B 1 272 ? -9.508 -36.562 -15.773 1 94.69 272 GLY B C 1
ATOM 4352 O O . GLY B 1 272 ? -9.508 -37.469 -16.625 1 94.69 272 GLY B O 1
ATOM 4353 N N . VAL B 1 273 ? -9.547 -35.312 -16.078 1 96 273 VAL B N 1
ATOM 4354 C CA . VAL B 1 273 ? -9.508 -34.906 -17.469 1 96 273 VAL B CA 1
ATOM 4355 C C . VAL B 1 273 ? -8.109 -35.156 -18.047 1 96 273 VAL B C 1
ATOM 4357 O O . VAL B 1 273 ? -7.105 -34.875 -17.375 1 96 273 VAL B O 1
ATOM 4360 N N . ALA B 1 274 ? -8.008 -35.625 -19.25 1 95.75 274 ALA B N 1
ATOM 4361 C CA . ALA B 1 274 ? -6.727 -35.938 -19.875 1 95.75 274 ALA B CA 1
ATOM 4362 C C . ALA B 1 274 ? -5.875 -34.688 -20.031 1 95.75 274 ALA B C 1
ATOM 4364 O O . ALA B 1 274 ? -6.406 -33.594 -20.234 1 95.75 274 ALA B O 1
ATOM 4365 N N . ILE B 1 275 ? -4.582 -34.812 -20.047 1 97.62 275 ILE B N 1
ATOM 4366 C CA . ILE B 1 275 ? -3.633 -33.719 -19.969 1 97.62 275 ILE B CA 1
ATOM 4367 C C . ILE B 1 275 ? -3.82 -32.781 -21.188 1 97.62 275 ILE B C 1
ATOM 4369 O O . ILE B 1 275 ? -3.742 -31.562 -21.062 1 97.62 275 ILE B O 1
ATOM 4373 N N . ASP B 1 276 ? -4.051 -33.375 -22.375 1 96.56 276 ASP B N 1
ATOM 4374 C CA . ASP B 1 276 ? -4.23 -32.562 -23.594 1 96.56 276 ASP B CA 1
ATOM 4375 C C . ASP B 1 276 ? -5.484 -31.703 -23.5 1 96.56 276 ASP B C 1
ATOM 4377 O O . ASP B 1 276 ? -5.43 -30.5 -23.766 1 96.56 276 ASP B O 1
ATOM 4381 N N . GLU B 1 277 ? -6.547 -32.375 -23.125 1 96.5 277 GLU B N 1
ATOM 4382 C CA . GLU B 1 277 ? -7.812 -31.641 -22.984 1 96.5 277 GLU B CA 1
ATOM 4383 C C . GLU B 1 277 ? -7.758 -30.656 -21.828 1 96.5 277 GLU B C 1
ATOM 4385 O O . GLU B 1 277 ? -8.289 -29.547 -21.922 1 96.5 277 GLU B O 1
ATOM 4390 N N . SER B 1 278 ? -7.152 -31.031 -20.688 1 97.69 278 SER B N 1
ATOM 4391 C CA . SER B 1 278 ? -6.988 -30.156 -19.547 1 97.69 278 SER B CA 1
ATOM 4392 C C . SER B 1 278 ? -6.227 -28.891 -19.938 1 97.69 278 SER B C 1
ATOM 4394 O O . SER B 1 278 ? -6.602 -27.781 -19.531 1 97.69 278 SER B O 1
ATOM 4396 N N . THR B 1 279 ? -5.172 -29.047 -20.75 1 98.31 279 THR B N 1
ATOM 4397 C CA . THR B 1 279 ? -4.352 -27.922 -21.172 1 98.31 279 THR B CA 1
ATOM 4398 C C . THR B 1 279 ? -5.148 -26.969 -22.078 1 98.31 279 THR B C 1
ATOM 4400 O O . THR B 1 279 ? -5.082 -25.75 -21.922 1 98.31 279 THR B O 1
ATOM 4403 N N . ARG B 1 280 ? -5.91 -27.531 -22.938 1 97.69 280 ARG B N 1
ATOM 4404 C CA . ARG B 1 280 ? -6.746 -26.734 -23.828 1 97.69 280 ARG B CA 1
ATOM 4405 C C . ARG B 1 280 ? -7.77 -25.922 -23.031 1 97.69 280 ARG B C 1
ATOM 4407 O O . ARG B 1 280 ? -7.934 -24.734 -23.281 1 97.69 280 ARG B O 1
ATOM 4414 N N . ILE B 1 281 ? -8.445 -26.594 -22.125 1 97.62 281 ILE B N 1
ATOM 4415 C CA . ILE B 1 281 ? -9.484 -25.938 -21.344 1 97.62 281 ILE B CA 1
ATOM 4416 C C . ILE B 1 281 ? -8.859 -24.875 -20.438 1 97.62 281 ILE B C 1
ATOM 4418 O O . ILE B 1 281 ? -9.383 -23.766 -20.328 1 97.62 281 ILE B O 1
ATOM 4422 N N . ALA B 1 282 ? -7.723 -25.188 -19.797 1 98.5 282 ALA B N 1
ATOM 4423 C CA . ALA B 1 282 ? -7.02 -24.219 -18.938 1 98.5 282 ALA B CA 1
ATOM 4424 C C . ALA B 1 282 ? -6.633 -22.984 -19.734 1 98.5 282 ALA B C 1
ATOM 4426 O O . ALA B 1 282 ? -6.75 -21.859 -19.234 1 98.5 282 ALA B O 1
ATOM 4427 N N . ALA B 1 283 ? -6.176 -23.141 -20.984 1 98.12 283 ALA B N 1
ATOM 4428 C CA . ALA B 1 283 ? -5.832 -22 -21.859 1 98.12 283 ALA B CA 1
ATOM 4429 C C . ALA B 1 283 ? -7.055 -21.125 -22.125 1 98.12 283 ALA B C 1
ATOM 4431 O O . ALA B 1 283 ? -6.957 -19.906 -22.109 1 98.12 283 ALA B O 1
ATOM 4432 N N . ASN B 1 284 ? -8.141 -21.75 -22.344 1 97.56 284 ASN B N 1
ATOM 4433 C CA . ASN B 1 284 ? -9.383 -21 -22.578 1 97.56 284 ASN B CA 1
ATOM 4434 C C . ASN B 1 284 ? -9.82 -20.25 -21.344 1 97.56 284 ASN B C 1
ATOM 4436 O O . ASN B 1 284 ? -10.273 -19.094 -21.438 1 97.56 284 ASN B O 1
ATOM 4440 N N . LEU B 1 285 ? -9.719 -20.891 -20.203 1 97.94 285 LEU B N 1
ATOM 4441 C CA . LEU B 1 285 ? -10.094 -20.25 -18.953 1 97.94 285 LEU B CA 1
ATOM 4442 C C . LEU B 1 285 ? -9.188 -19.047 -18.672 1 97.94 285 LEU B C 1
ATOM 4444 O O . LEU B 1 285 ? -9.656 -18.016 -18.188 1 97.94 285 LEU B O 1
ATOM 4448 N N . ALA B 1 286 ? -7.895 -19.219 -18.953 1 98.12 286 ALA B N 1
ATOM 4449 C CA . ALA B 1 286 ? -6.977 -18.078 -18.828 1 98.12 286 ALA B CA 1
ATOM 4450 C C . ALA B 1 286 ? -7.375 -16.938 -19.75 1 98.12 286 ALA B C 1
ATOM 4452 O O . ALA B 1 286 ? -7.324 -15.773 -19.359 1 98.12 286 ALA B O 1
ATOM 4453 N N . SER B 1 287 ? -7.805 -17.281 -20.953 1 97.5 287 SER B N 1
ATOM 4454 C CA . SER B 1 287 ? -8.258 -16.266 -21.906 1 97.5 287 SER B CA 1
ATOM 4455 C C . SER B 1 287 ? -9.492 -15.539 -21.406 1 97.5 287 SER B C 1
ATOM 4457 O O . SER B 1 287 ? -9.648 -14.336 -21.625 1 97.5 287 SER B O 1
ATOM 4459 N N . LEU B 1 288 ? -10.336 -16.234 -20.766 1 97.44 288 LEU B N 1
ATOM 4460 C CA . LEU B 1 288 ? -11.531 -15.617 -20.188 1 97.44 288 LEU B CA 1
ATOM 4461 C C . LEU B 1 288 ? -11.156 -14.68 -19.047 1 97.44 288 LEU B C 1
ATOM 4463 O O . LEU B 1 288 ? -11.766 -13.617 -18.891 1 97.44 288 LEU B O 1
ATOM 4467 N N . SER B 1 289 ? -10.172 -15.078 -18.234 1 97.94 289 SER B N 1
ATOM 4468 C CA . SER B 1 289 ? -9.781 -14.281 -17.078 1 97.94 289 SER B CA 1
ATOM 4469 C C . SER B 1 289 ? -9.297 -12.898 -17.5 1 97.94 289 SER B C 1
ATOM 4471 O O . SER B 1 289 ? -9.508 -11.914 -16.797 1 97.94 289 SER B O 1
ATOM 4473 N N . VAL B 1 290 ? -8.664 -12.742 -18.688 1 97.44 290 VAL B N 1
ATOM 4474 C CA . VAL B 1 290 ? -8.023 -11.484 -19.062 1 97.44 290 VAL B CA 1
ATOM 4475 C C . VAL B 1 290 ? -9.07 -10.508 -19.594 1 97.44 290 VAL B C 1
ATOM 4477 O O . VAL B 1 290 ? -8.766 -9.344 -19.875 1 97.44 290 VAL B O 1
ATOM 4480 N N . THR B 1 291 ? -10.328 -10.992 -19.734 1 97 291 THR B N 1
ATOM 4481 C CA . THR B 1 291 ? -11.414 -10.133 -20.219 1 97 291 THR B CA 1
ATOM 4482 C C . THR B 1 291 ? -11.984 -9.305 -19.062 1 97 291 THR B C 1
ATOM 4484 O O . THR B 1 291 ? -12.844 -8.453 -19.281 1 97 291 THR B O 1
ATOM 4487 N N . ARG B 1 292 ? -11.562 -9.547 -17.891 1 96.75 292 ARG B N 1
ATOM 4488 C CA . ARG B 1 292 ? -12.008 -8.859 -16.688 1 96.75 292 ARG B CA 1
ATOM 4489 C C . ARG B 1 292 ? -10.836 -8.203 -15.953 1 96.75 292 ARG B C 1
ATOM 4491 O O . ARG B 1 292 ? -9.695 -8.633 -16.094 1 96.75 292 ARG B O 1
ATOM 4498 N N . LYS B 1 293 ? -11.117 -7.18 -15.164 1 93.5 293 LYS B N 1
ATOM 4499 C CA . LYS B 1 293 ? -10.086 -6.488 -14.391 1 93.5 293 LYS B CA 1
ATOM 4500 C C . LYS B 1 293 ? -9.711 -7.281 -13.141 1 93.5 293 LYS B C 1
ATOM 4502 O O . LYS B 1 293 ? -10.57 -7.859 -12.484 1 93.5 293 LYS B O 1
ATOM 4507 N N . GLY B 1 294 ? -8.398 -7.211 -12.852 1 93.19 294 GLY B N 1
ATOM 4508 C CA . GLY B 1 294 ? -7.941 -7.797 -11.602 1 93.19 294 GLY B CA 1
ATOM 4509 C C . GLY B 1 294 ? -7.227 -9.117 -11.789 1 93.19 294 GLY B C 1
ATOM 4510 O O . GLY B 1 294 ? -7.078 -9.602 -12.914 1 93.19 294 GLY B O 1
ATOM 4511 N N . THR B 1 295 ? -6.797 -9.695 -10.648 1 96.06 295 THR B N 1
ATOM 4512 C CA . THR B 1 295 ? -6.137 -11 -10.648 1 96.06 295 THR B CA 1
ATOM 4513 C C . THR B 1 295 ? -7.113 -12.102 -10.242 1 96.06 295 THR B C 1
ATOM 4515 O O . THR B 1 295 ? -7.871 -12.609 -11.07 1 96.06 295 THR B O 1
ATOM 4518 N N . GLN B 1 296 ? -7.262 -12.367 -8.93 1 97.81 296 GLN B N 1
ATOM 4519 C CA . GLN B 1 296 ? -8.18 -13.398 -8.469 1 97.81 296 GLN B CA 1
ATOM 4520 C C . GLN B 1 296 ? -9.625 -13.055 -8.828 1 97.81 296 GLN B C 1
ATOM 4522 O O . GLN B 1 296 ? -10.414 -13.945 -9.164 1 97.81 296 GLN B O 1
ATOM 4527 N N . SER B 1 297 ? -9.938 -11.781 -8.828 1 96.19 297 SER B N 1
ATOM 4528 C CA . SER B 1 297 ? -11.305 -11.328 -9.055 1 96.19 297 SER B CA 1
ATOM 4529 C C . SER B 1 297 ? -11.742 -11.602 -10.492 1 96.19 297 SER B C 1
ATOM 4531 O O . SER B 1 297 ? -12.938 -11.633 -10.781 1 96.19 297 SER B O 1
ATOM 4533 N N . SER B 1 298 ? -10.82 -11.781 -11.367 1 97.62 298 SER B N 1
ATOM 4534 C CA . SER B 1 298 ? -11.148 -11.93 -12.781 1 97.62 298 SER B CA 1
ATOM 4535 C C . SER B 1 298 ? -11.445 -13.383 -13.133 1 97.62 298 SER B C 1
ATOM 4537 O O . SER B 1 298 ? -11.961 -13.672 -14.219 1 97.62 298 SER B O 1
ATOM 4539 N N . TYR B 1 299 ? -11.117 -14.312 -12.211 1 98.56 299 TYR B N 1
ATOM 4540 C CA . TYR B 1 299 ? -11.266 -15.734 -12.508 1 98.56 299 TYR B CA 1
ATOM 4541 C C . TYR B 1 299 ? -12.734 -16.141 -12.516 1 98.56 299 TYR B C 1
ATOM 4543 O O . TYR B 1 299 ? -13.508 -15.703 -11.656 1 98.56 299 TYR B O 1
ATOM 4551 N N . TRP B 1 300 ? -13.102 -16.906 -13.477 1 97.94 300 TRP B N 1
ATOM 4552 C CA . TRP B 1 300 ? -14.492 -17.312 -13.633 1 97.94 300 TRP B CA 1
ATOM 4553 C C . TRP B 1 300 ? -14.844 -18.438 -12.68 1 97.94 300 TRP B C 1
ATOM 4555 O O . TRP B 1 300 ? -14.039 -19.344 -12.461 1 97.94 300 TRP B O 1
ATOM 4565 N N . ARG B 1 301 ? -16.062 -18.391 -12.25 1 97.38 301 ARG B N 1
ATOM 4566 C CA . ARG B 1 301 ? -16.578 -19.438 -11.383 1 97.38 301 ARG B CA 1
ATOM 4567 C C . ARG B 1 301 ? -17.25 -20.531 -12.195 1 97.38 301 ARG B C 1
ATOM 4569 O O . ARG B 1 301 ? -17.75 -20.281 -13.289 1 97.38 301 ARG B O 1
ATOM 4576 N N . LEU B 1 302 ? -17.297 -21.672 -11.562 1 96.75 302 LEU B N 1
ATOM 4577 C CA . LEU B 1 302 ? -17.859 -22.844 -12.219 1 96.75 302 LEU B CA 1
ATOM 4578 C C . LEU B 1 302 ? -19.281 -22.547 -12.719 1 96.75 302 LEU B C 1
ATOM 4580 O O . LEU B 1 302 ? -19.625 -22.891 -13.852 1 96.75 302 LEU B O 1
ATOM 4584 N N . ASP B 1 303 ? -20.109 -21.938 -11.883 1 95.5 303 ASP B N 1
ATOM 4585 C CA . ASP B 1 303 ? -21.484 -21.641 -12.258 1 95.5 303 ASP B CA 1
ATOM 4586 C C . ASP B 1 303 ? -21.547 -20.656 -13.414 1 95.5 303 ASP B C 1
ATOM 4588 O O . ASP B 1 303 ? -22.391 -20.781 -14.305 1 95.5 303 ASP B O 1
ATOM 4592 N N . GLU B 1 304 ? -20.609 -19.609 -13.438 1 96.62 304 GLU B N 1
ATOM 4593 C CA . GLU B 1 304 ? -20.547 -18.656 -14.539 1 96.62 304 GLU B CA 1
ATOM 4594 C C . GLU B 1 304 ? -20.172 -19.344 -15.852 1 96.62 304 GLU B C 1
ATOM 4596 O O . GLU B 1 304 ? -20.75 -19.062 -16.891 1 96.62 304 GLU B O 1
ATOM 4601 N N . ILE B 1 305 ? -19.188 -20.25 -15.742 1 97 305 ILE B N 1
ATOM 4602 C CA . ILE B 1 305 ? -18.672 -20.953 -16.906 1 97 305 ILE B CA 1
ATOM 4603 C C . ILE B 1 305 ? -19.781 -21.812 -17.516 1 97 305 ILE B C 1
ATOM 4605 O O . ILE B 1 305 ? -20.016 -21.797 -18.719 1 97 305 ILE B O 1
ATOM 4609 N N . ARG B 1 306 ? -20.484 -22.516 -16.719 1 94.62 306 ARG B N 1
ATOM 4610 C CA . ARG B 1 306 ? -21.562 -23.391 -17.188 1 94.62 306 ARG B CA 1
ATOM 4611 C C . ARG B 1 306 ? -22.672 -22.578 -17.844 1 94.62 306 ARG B C 1
ATOM 4613 O O . ARG B 1 306 ? -23.281 -23.016 -18.812 1 94.62 306 ARG B O 1
ATOM 4620 N N . ARG B 1 307 ? -22.953 -21.422 -17.312 1 95.12 307 ARG B N 1
ATOM 4621 C CA . ARG B 1 307 ? -24.016 -20.578 -17.812 1 95.12 307 ARG B CA 1
ATOM 4622 C C . ARG B 1 307 ? -23.609 -19.891 -19.125 1 95.12 307 ARG B C 1
ATOM 4624 O O . ARG B 1 307 ? -24.391 -19.859 -20.078 1 95.12 307 ARG B O 1
ATOM 4631 N N . HIS B 1 308 ? -22.422 -19.422 -19.266 1 96.12 308 HIS B N 1
ATOM 4632 C CA . HIS B 1 308 ? -22.047 -18.547 -20.375 1 96.12 308 HIS B CA 1
ATOM 4633 C C . HIS B 1 308 ? -21.234 -19.312 -21.422 1 96.12 308 HIS B C 1
ATOM 4635 O O . HIS B 1 308 ? -21.156 -18.891 -22.578 1 96.12 308 HIS B O 1
ATOM 4641 N N . HIS B 1 309 ? -20.531 -20.406 -20.984 1 94.69 309 HIS B N 1
ATOM 4642 C CA . HIS B 1 309 ? -19.719 -21.25 -21.859 1 94.69 309 HIS B CA 1
ATOM 4643 C C . HIS B 1 309 ? -19.984 -22.734 -21.609 1 94.69 309 HIS B C 1
ATOM 4645 O O . HIS B 1 309 ? -19.062 -23.484 -21.297 1 94.69 309 HIS B O 1
ATOM 4651 N N . PRO B 1 310 ? -21.188 -23.234 -21.875 1 93.06 310 PRO B N 1
ATOM 4652 C CA . PRO B 1 310 ? -21.625 -24.562 -21.469 1 93.06 310 PRO B CA 1
ATOM 4653 C C . PRO B 1 310 ? -20.812 -25.672 -22.125 1 93.06 310 PRO B C 1
ATOM 4655 O O . PRO B 1 310 ? -20.75 -26.797 -21.594 1 93.06 310 PRO B O 1
ATOM 4658 N N . ASN B 1 311 ? -20.094 -25.438 -23.203 1 92.81 311 ASN B N 1
ATOM 4659 C CA . ASN B 1 311 ? -19.375 -26.5 -23.891 1 92.81 311 ASN B CA 1
ATOM 4660 C C . ASN B 1 311 ? -17.891 -26.469 -23.562 1 92.81 311 ASN B C 1
ATOM 4662 O O . ASN B 1 311 ? -17.094 -27.203 -24.141 1 92.81 311 ASN B O 1
ATOM 4666 N N . LEU B 1 312 ? -17.516 -25.609 -22.609 1 94.81 312 LEU B N 1
ATOM 4667 C CA . LEU B 1 312 ? -16.094 -25.438 -22.312 1 94.81 312 LEU B CA 1
ATOM 4668 C C . LEU B 1 312 ? -15.57 -26.578 -21.438 1 94.81 312 LEU B C 1
ATOM 4670 O O . LEU B 1 312 ? -14.461 -27.062 -21.656 1 94.81 312 LEU B O 1
ATOM 4674 N N . LEU B 1 313 ? -16.391 -26.922 -20.438 1 94.69 313 LEU B N 1
ATOM 4675 C CA . LEU B 1 313 ? -15.984 -27.984 -19.516 1 94.69 313 LEU B CA 1
ATOM 4676 C C . LEU B 1 313 ? -16.609 -29.312 -19.906 1 94.69 313 LEU B C 1
ATOM 4678 O O . LEU B 1 313 ? -17.703 -29.359 -20.469 1 94.69 313 LEU B O 1
ATOM 4682 N N . PRO B 1 314 ? -15.891 -30.375 -19.562 1 89.62 314 PRO B N 1
ATOM 4683 C CA . PRO B 1 314 ? -16.516 -31.672 -19.797 1 89.62 314 PRO B CA 1
ATOM 4684 C C . PRO B 1 314 ? -17.766 -31.906 -18.953 1 89.62 314 PRO B C 1
ATOM 4686 O O . PRO B 1 314 ? -17.922 -31.297 -17.891 1 89.62 314 PRO B O 1
ATOM 4689 N N . SER B 1 315 ? -18.594 -32.781 -19.5 1 79.19 315 SER B N 1
ATOM 4690 C CA . SER B 1 315 ? -19.875 -33.031 -18.844 1 79.19 315 SER B CA 1
ATOM 4691 C C . SER B 1 315 ? -19.672 -33.625 -17.453 1 79.19 315 SER B C 1
ATOM 4693 O O . SER B 1 315 ? -20.531 -33.469 -16.578 1 79.19 315 SER B O 1
ATOM 4695 N N . THR B 1 316 ? -18.594 -34.281 -17.25 1 74.06 316 THR B N 1
ATOM 4696 C CA . THR B 1 316 ? -18.359 -34.969 -15.984 1 74.06 316 THR B CA 1
ATOM 4697 C C . THR B 1 316 ? -17.688 -34.031 -14.977 1 74.06 316 THR B C 1
ATOM 4699 O O . THR B 1 316 ? -17.453 -34.438 -13.836 1 74.06 316 THR B O 1
ATOM 4702 N N . PHE B 1 317 ? -17.562 -32.938 -15.469 1 79.94 317 PHE B N 1
ATOM 4703 C CA . PHE B 1 317 ? -16.891 -32 -14.57 1 79.94 317 PHE B CA 1
ATOM 4704 C C . PHE B 1 317 ? -17.875 -31.438 -13.547 1 79.94 317 PHE B C 1
ATOM 4706 O O . PHE B 1 317 ? -18.969 -31.031 -13.898 1 79.94 317 PHE B O 1
#

Organism: NCBI:txid2654633

Nearest PDB structures (foldseek):
  5c3z-assembly1_B  TM=9.458E-01  e=2.159E-35  Homo sapiens
  5bye-assembly1_B  TM=9.630E-01  e=3.077E-32  Homo sapiens
  6a8c-assembly1_B  TM=9.228E-01  e=4.938E-33  Leishmania donovani BPK282A1
  6ils-assembly1_A  TM=9.465E-01  e=1.860E-30  Arabidopsis thaliana
  7vtd-assembly2_C  TM=9.171E-01  e=2.562E-24  Escherichia coli

Secondary structure (DSSP, 8-state):
------SEEEEE---EEEEEEEESSPPPTT-EEEEEEEEEEEE-HHHHHHHHHHTTT-EEEEEEEEESSHHHHHHHHHHHHTTEEEEEEEEESSSPPPEEEEEE-TTS-EEEEEE-GGGGG--HHHHHHTHHHHHT-SEEEE-SSS-HHHHHHHHHHHHHTT-EEEE---S--TT--GGGGGG-SEEEE-HHHHHHHHS----SHHHHHHHHHHHHHTS-SEEEEE-GGGEEEEEETTS--EEEEPPP---S--TTHHHHHHHHHHHHHHTT--HHHHHHHHHHHHHHHTTSSSSGGGSPPHHHHHHH-TTTS-TT-/------SEEEEE---EEEEEEEESSPPPTT-EEEEEEEEEEEE-HHHHHHHHHHTTT-EEEEEEEEESSHHHHHHHHHHHHTTEEEEEEEEESSSPPPEEEEEE-TTS-EEEEEE-GGGGG--HHHHHHTHHHHHT-SEEEEESSS-HHHHHHHHHHHHHTT-EEEEE--S--TT--GGGGGG-SEEEE-HHHHHHHHS----SHHHHHHHHHHHHHTS-SEEEEE-GGGEEEEEETTS--EEEEPPP---S--TTHHHHHHHHHHHHHHTT--HHHHHHHHHHHHHHHTTSSSSGGGSPPHHHHHHH-TTSS-TT-